Protein AF-0000000087237703 (afdb_homodimer)

Radius of gyration: 22.71 Å; Cα contacts (8 Å, |Δi|>4): 720; chains: 2; bounding box: 44×68×56 Å

Sequence (472 aa):
MSGAVLVAIAASIGNLLQGWDNATIAGAVLYIKKEFSLETQPLIEGLIVAMSLIGATVITTFSGAVADAVGRRPLLIASSVLYFVSGLVMLWAPNVYVLLLARLVDGFGIGLAVTLVPLYISETAPTDIRGLLNTLPQFSGSGGMFLSYCMVFTMSLMPQPDWRIMLGVLSIPSLMYFALTVFYLPESPRWLVSKGRMAEAKRVLQGLRGREDVSEKWPFLLKDWVLGKTHILRNTMSGAVLVAIAASIGNLLQGWDNATIAGAVLYIKKEFSLETQPLIEGLIVAMSLIGATVITTFSGAVADAVGRRPLLIASSVLYFVSGLVMLWAPNVYVLLLARLVDGFGIGLAVTLVPLYISETAPTDIRGLLNTLPQFSGSGGMFLSYCMVFTMSLMPQPDWRIMLGVLSIPSLMYFALTVFYLPESPRWLVSKGRMAEAKRVLQGLRGREDVSEKWPFLLKDWVLGKTHILRNT

pLDDT: mean 87.69, std 16.39, range [32.03, 98.94]

Structure (mmCIF, N/CA/C/O backbone):
data_AF-0000000087237703-model_v1
#
loop_
_entity.id
_entity.type
_entity.pdbx_description
1 polymer 'Major facilitator superfamily (MFS) profile domain-containing protein'
#
loop_
_atom_site.group_PDB
_atom_site.id
_atom_site.type_symbol
_atom_site.label_atom_id
_atom_site.label_alt_id
_atom_site.label_comp_id
_atom_site.label_asym_id
_atom_site.label_entity_id
_atom_site.label_seq_id
_atom_site.pdbx_PDB_ins_code
_atom_site.Cartn_x
_atom_site.Cartn_y
_atom_site.Cartn_z
_atom_site.occupancy
_atom_site.B_iso_or_equiv
_atom_site.auth_seq_id
_atom_site.auth_comp_id
_atom_site.auth_asym_id
_atom_site.auth_atom_id
_atom_site.pdbx_PDB_model_num
ATOM 1 N N . MET A 1 1 ? -5.133 0.361 26.859 1 57.75 1 MET A N 1
ATOM 2 C CA . MET A 1 1 ? -4.879 0.867 25.516 1 57.75 1 MET A CA 1
ATOM 3 C C . MET A 1 1 ? -5.789 2.051 25.203 1 57.75 1 MET A C 1
ATOM 5 O O . MET A 1 1 ? -6.984 2.02 25.5 1 57.75 1 MET A O 1
ATOM 9 N N . SER A 1 2 ? -5.207 3.172 24.781 1 79.31 2 SER A N 1
ATOM 10 C CA . SER A 1 2 ? -6.035 4.352 24.562 1 79.31 2 SER A CA 1
ATOM 11 C C . SER A 1 2 ? -7.062 4.109 23.453 1 79.31 2 SER A C 1
ATOM 13 O O . SER A 1 2 ? -6.879 3.23 22.609 1 79.31 2 SER A O 1
ATOM 15 N N . GLY A 1 3 ? -8.266 4.371 23.688 1 90.12 3 GLY A N 1
ATOM 16 C CA . GLY A 1 3 ? -9.344 4.316 22.719 1 90.12 3 GLY A CA 1
ATOM 17 C C . GLY A 1 3 ? -8.891 4.582 21.297 1 90.12 3 GLY A C 1
ATOM 18 O O . GLY A 1 3 ? -9.336 3.916 20.359 1 90.12 3 GLY A O 1
ATOM 19 N N . ALA A 1 4 ? -7.914 5.34 21.203 1 92.12 4 ALA A N 1
ATOM 20 C CA . ALA A 1 4 ? -7.395 5.711 19.875 1 92.12 4 ALA A CA 1
ATOM 21 C C . ALA A 1 4 ? -6.66 4.543 19.234 1 92.12 4 ALA A C 1
ATOM 23 O O . ALA A 1 4 ? -6.746 4.34 18.016 1 92.12 4 ALA A O 1
ATOM 24 N N . VAL A 1 5 ? -5.957 3.793 20.031 1 94.12 5 VAL A N 1
ATOM 25 C CA . VAL A 1 5 ? -5.191 2.662 19.516 1 94.12 5 VAL A CA 1
ATOM 26 C C . VAL A 1 5 ? -6.145 1.585 19 1 94.12 5 VAL A C 1
ATOM 28 O O . VAL A 1 5 ? -5.957 1.054 17.906 1 94.12 5 VAL A O 1
ATOM 31 N N . LEU A 1 6 ? -7.141 1.308 19.719 1 95.38 6 LEU A N 1
ATOM 32 C CA . LEU A 1 6 ? -8.109 0.282 19.344 1 95.38 6 LEU A CA 1
ATOM 33 C C . LEU A 1 6 ? -8.867 0.692 18.078 1 95.38 6 LEU A C 1
ATOM 35 O O . LEU A 1 6 ? -9.141 -0.144 17.219 1 95.38 6 LEU A O 1
ATOM 39 N N . VAL A 1 7 ? -9.148 1.932 17.969 1 96.56 7 VAL A N 1
ATOM 40 C CA . VAL A 1 7 ? -9.844 2.457 16.797 1 96.56 7 VAL A CA 1
ATOM 41 C C . VAL A 1 7 ? -8.938 2.352 15.57 1 96.56 7 VAL A C 1
ATOM 43 O O . VAL A 1 7 ? -9.398 1.982 14.492 1 96.56 7 VAL A O 1
ATOM 46 N N . ALA A 1 8 ? -7.719 2.643 15.781 1 97.19 8 ALA A N 1
ATOM 47 C CA . ALA A 1 8 ? -6.762 2.553 14.688 1 97.19 8 ALA A CA 1
ATOM 48 C C . ALA A 1 8 ? -6.59 1.107 14.227 1 97.19 8 ALA A C 1
ATOM 50 O O . ALA A 1 8 ? -6.523 0.835 13.023 1 97.19 8 ALA A O 1
ATOM 51 N N . ILE A 1 9 ? -6.527 0.205 15.125 1 97.44 9 ILE A N 1
ATOM 52 C CA . ILE A 1 9 ? -6.398 -1.215 14.812 1 97.44 9 ILE A CA 1
ATOM 53 C C . ILE A 1 9 ? -7.625 -1.688 14.031 1 97.44 9 ILE A C 1
ATOM 55 O O . ILE A 1 9 ? -7.496 -2.363 13.008 1 97.44 9 ILE A O 1
ATOM 59 N N . ALA A 1 10 ? -8.734 -1.305 14.484 1 98 10 ALA A N 1
ATOM 60 C CA . ALA A 1 10 ? -9.984 -1.681 13.82 1 98 10 ALA A CA 1
ATOM 61 C C . ALA A 1 10 ? -10.039 -1.109 12.406 1 98 10 ALA A C 1
ATOM 63 O O . ALA A 1 10 ? -10.414 -1.809 11.461 1 98 10 ALA A O 1
ATOM 64 N N . ALA A 1 11 ? -9.656 0.121 12.273 1 98.38 11 ALA A N 1
ATOM 65 C CA . ALA A 1 11 ? -9.68 0.765 10.961 1 98.38 11 ALA A CA 1
ATOM 66 C C . ALA A 1 11 ? -8.688 0.105 10.008 1 98.38 11 ALA A C 1
ATOM 68 O O . ALA A 1 11 ? -8.969 -0.048 8.82 1 98.38 11 ALA A O 1
ATOM 69 N N . SER A 1 12 ? -7.574 -0.345 10.516 1 98.19 12 SER A N 1
ATOM 70 C CA . SER A 1 12 ? -6.492 -0.854 9.68 1 98.19 12 SER A CA 1
ATOM 71 C C . SER A 1 12 ? -6.828 -2.229 9.117 1 98.19 12 SER A C 1
ATOM 73 O O . SER A 1 12 ? -6.09 -2.76 8.281 1 98.19 12 SER A O 1
ATOM 75 N N . ILE A 1 13 ? -7.898 -2.832 9.5 1 98.62 13 ILE A N 1
ATOM 76 C CA . ILE A 1 13 ? -8.352 -4.098 8.938 1 98.62 13 ILE A CA 1
ATOM 77 C C . ILE A 1 13 ? -8.625 -3.922 7.441 1 98.62 13 ILE A C 1
ATOM 79 O O . ILE A 1 13 ? -8.438 -4.855 6.656 1 98.62 13 ILE A O 1
ATOM 83 N N . GLY A 1 14 ? -9.047 -2.709 7.066 1 98.56 14 GLY A N 1
ATOM 84 C CA . GLY A 1 14 ? -9.18 -2.434 5.645 1 98.56 14 GLY A CA 1
ATOM 85 C C . GLY A 1 14 ? -7.902 -2.695 4.867 1 98.56 14 GLY A C 1
ATOM 86 O O . GLY A 1 14 ? -7.945 -3.234 3.758 1 98.56 14 GLY A O 1
ATOM 87 N N . ASN A 1 15 ? -6.801 -2.336 5.457 1 97.81 15 ASN A N 1
ATOM 88 C CA . ASN A 1 15 ? -5.508 -2.594 4.836 1 97.81 15 ASN A CA 1
ATOM 89 C C . ASN A 1 15 ? -5.145 -4.074 4.883 1 97.81 15 ASN A C 1
ATOM 91 O O . ASN A 1 15 ? -4.492 -4.59 3.975 1 97.81 15 ASN A O 1
ATOM 95 N N . LEU A 1 16 ? -5.527 -4.711 5.926 1 98.44 16 LEU A N 1
ATOM 96 C CA . LEU A 1 16 ? -5.324 -6.152 5.996 1 98.44 16 LEU A CA 1
ATOM 97 C C . LEU A 1 16 ? -6.012 -6.855 4.828 1 98.44 16 LEU A C 1
ATOM 99 O O . LEU A 1 16 ? -5.426 -7.742 4.199 1 98.44 16 LEU A O 1
ATOM 103 N N . LEU A 1 17 ? -7.215 -6.426 4.555 1 98.69 17 LEU A N 1
ATOM 104 C CA . LEU A 1 17 ? -7.98 -7.004 3.457 1 98.69 17 LEU A CA 1
ATOM 105 C C . LEU A 1 17 ? -7.297 -6.738 2.119 1 98.69 17 LEU A C 1
ATOM 107 O O . LEU A 1 17 ? -7.312 -7.594 1.229 1 98.69 17 LEU A O 1
ATOM 111 N N . GLN A 1 18 ? -6.758 -5.559 1.99 1 97.5 18 GLN A N 1
ATOM 112 C CA . GLN A 1 18 ? -6.016 -5.227 0.778 1 97.5 18 GLN A CA 1
ATOM 113 C C . GLN A 1 18 ? -4.812 -6.145 0.597 1 97.5 18 GLN A C 1
ATOM 115 O O . GLN A 1 18 ? -4.586 -6.672 -0.494 1 97.5 18 GLN A O 1
ATOM 120 N N . GLY A 1 19 ? -4.016 -6.297 1.642 1 95.5 19 GLY A N 1
ATOM 121 C CA . GLY A 1 19 ? -2.891 -7.215 1.573 1 95.5 19 GLY A CA 1
ATOM 122 C C . GLY A 1 19 ? -3.303 -8.641 1.272 1 95.5 19 GLY A C 1
ATOM 123 O O . GLY A 1 19 ? -2.664 -9.32 0.466 1 95.5 19 GLY A O 1
ATOM 124 N N . TRP A 1 20 ? -4.355 -9.039 1.91 1 97 20 TRP A N 1
ATOM 125 C CA . TRP A 1 20 ? -4.902 -10.375 1.693 1 97 20 TRP A CA 1
ATOM 126 C C . TRP A 1 20 ? -5.266 -10.586 0.226 1 97 20 TRP A C 1
ATOM 128 O O . TRP A 1 20 ? -4.887 -11.594 -0.375 1 97 20 TRP A O 1
ATOM 138 N N . ASP A 1 21 ? -5.934 -9.68 -0.282 1 96.75 21 ASP A N 1
ATOM 139 C CA . ASP A 1 21 ? -6.375 -9.781 -1.669 1 96.75 21 ASP A CA 1
ATOM 140 C C . ASP A 1 21 ? -5.188 -9.812 -2.625 1 96.75 21 ASP A C 1
ATOM 142 O O . ASP A 1 21 ? -5.164 -10.594 -3.574 1 96.75 21 ASP A O 1
ATOM 146 N N . ASN A 1 22 ? -4.223 -8.945 -2.414 1 91.69 22 ASN A N 1
ATOM 147 C CA . ASN A 1 22 ? -3.051 -8.852 -3.275 1 91.69 22 ASN A CA 1
ATOM 148 C C . ASN A 1 22 ? -2.295 -10.172 -3.342 1 91.69 22 ASN A C 1
ATOM 150 O O . ASN A 1 22 ? -1.88 -10.602 -4.422 1 91.69 22 ASN A O 1
ATOM 154 N N . ALA A 1 23 ? -2.17 -10.734 -2.238 1 90.75 23 ALA A N 1
ATOM 155 C CA . ALA A 1 23 ? -1.435 -11.992 -2.182 1 90.75 23 ALA A CA 1
ATOM 156 C C . ALA A 1 23 ? -2.264 -13.141 -2.758 1 90.75 23 ALA A C 1
ATOM 158 O O . ALA A 1 23 ? -1.733 -14.008 -3.455 1 90.75 23 ALA A O 1
ATOM 159 N N . THR A 1 24 ? -3.537 -13.148 -2.514 1 94.69 24 THR A N 1
ATOM 160 C CA . THR A 1 24 ? -4.395 -14.266 -2.912 1 94.69 24 THR A CA 1
ATOM 161 C C . THR A 1 24 ? -4.5 -14.344 -4.43 1 94.69 24 THR A C 1
ATOM 163 O O . THR A 1 24 ? -4.445 -15.43 -5.008 1 94.69 24 THR A O 1
ATOM 166 N N . ILE A 1 25 ? -4.703 -13.203 -5.012 1 92.88 25 ILE A N 1
ATOM 167 C CA . ILE A 1 25 ? -4.938 -13.195 -6.449 1 92.88 25 ILE A CA 1
ATOM 168 C C . ILE A 1 25 ? -3.693 -13.711 -7.176 1 92.88 25 ILE A C 1
ATOM 170 O O . ILE A 1 25 ? -3.801 -14.375 -8.211 1 92.88 25 ILE A O 1
ATOM 174 N N . ALA A 1 26 ? -2.564 -13.43 -6.691 1 84.62 26 ALA A N 1
ATOM 175 C CA . ALA A 1 26 ? -1.315 -13.875 -7.309 1 84.62 26 ALA A CA 1
ATOM 176 C C . ALA A 1 26 ? -1.244 -15.398 -7.367 1 84.62 26 ALA A C 1
ATOM 178 O O . ALA A 1 26 ? -0.752 -15.961 -8.352 1 84.62 26 ALA A O 1
ATOM 179 N N . GLY A 1 27 ? -1.684 -16.047 -6.367 1 83.88 27 GLY A N 1
ATOM 180 C CA . GLY A 1 27 ? -1.736 -17.5 -6.352 1 83.88 27 GLY A CA 1
ATOM 181 C C . GLY A 1 27 ? -2.914 -18.062 -7.121 1 83.88 27 GLY A C 1
ATOM 182 O O . GLY A 1 27 ? -2.775 -19.047 -7.848 1 83.88 27 GLY A O 1
ATOM 183 N N . ALA A 1 28 ? -3.996 -17.453 -6.984 1 91.25 28 ALA A N 1
ATOM 184 C CA . ALA A 1 28 ? -5.25 -17.953 -7.539 1 91.25 28 ALA A CA 1
ATOM 185 C C . ALA A 1 28 ? -5.238 -17.891 -9.062 1 91.25 28 ALA A C 1
ATOM 187 O O . ALA A 1 28 ? -5.863 -18.734 -9.727 1 91.25 28 ALA A O 1
ATOM 188 N N . VAL A 1 29 ? -4.59 -16.969 -9.594 1 88.44 29 VAL A N 1
ATOM 189 C CA . VAL A 1 29 ? -4.625 -16.734 -11.031 1 88.44 29 VAL A CA 1
ATOM 190 C C . VAL A 1 29 ? -4.113 -17.953 -11.781 1 88.44 29 VAL A C 1
ATOM 192 O O . VAL A 1 29 ? -4.57 -18.25 -12.883 1 88.44 29 VAL A O 1
ATOM 195 N N . LEU A 1 30 ? -3.25 -18.719 -11.227 1 81.62 30 LEU A N 1
ATOM 196 C CA . LEU A 1 30 ? -2.707 -19.922 -11.844 1 81.62 30 LEU A CA 1
ATOM 197 C C . LEU A 1 30 ? -3.799 -20.969 -12.039 1 81.62 30 LEU A C 1
ATOM 199 O O . LEU A 1 30 ? -3.812 -21.672 -13.055 1 81.62 30 LEU A O 1
ATOM 203 N N . TYR A 1 31 ? -4.668 -21 -11.164 1 88.31 31 TYR A N 1
ATOM 204 C CA . TYR A 1 31 ? -5.758 -21.969 -11.242 1 88.31 31 TYR A CA 1
ATOM 205 C C . TYR A 1 31 ? -6.898 -21.438 -12.102 1 88.31 31 TYR A C 1
ATOM 207 O O . TYR A 1 31 ? -7.598 -22.219 -12.758 1 88.31 31 TYR A O 1
ATOM 215 N N . ILE A 1 32 ? -7.07 -20.188 -12.047 1 92 32 ILE A N 1
ATOM 216 C CA . ILE A 1 32 ? -8.102 -19.547 -12.859 1 92 32 ILE A CA 1
ATOM 217 C C . ILE A 1 32 ? -7.789 -19.75 -14.344 1 92 32 ILE A C 1
ATOM 219 O O . ILE A 1 32 ? -8.68 -20.094 -15.125 1 92 32 ILE A O 1
ATOM 223 N N . LYS A 1 33 ? -6.594 -19.594 -14.656 1 86.44 33 LYS A N 1
ATOM 224 C CA . LYS A 1 33 ? -6.168 -19.719 -16.047 1 86.44 33 LYS A CA 1
ATOM 225 C C . LYS A 1 33 ? -6.438 -21.141 -16.562 1 86.44 33 LYS A C 1
ATOM 227 O O . LYS A 1 33 ? -6.828 -21.312 -17.719 1 86.44 33 LYS A O 1
ATOM 232 N N . LYS A 1 34 ? -6.18 -22.078 -15.805 1 85.69 34 LYS A N 1
ATOM 233 C CA . LYS A 1 34 ? -6.391 -23.469 -16.188 1 85.69 34 LYS A CA 1
ATOM 234 C C . LYS A 1 34 ? -7.875 -23.766 -16.375 1 85.69 34 LYS A C 1
ATOM 236 O O . LYS A 1 34 ? -8.266 -24.391 -17.359 1 85.69 34 LYS A O 1
ATOM 241 N N . GLU A 1 35 ? -8.633 -23.297 -15.484 1 90.06 35 GLU A N 1
ATOM 242 C CA . GLU A 1 35 ? -10.062 -23.594 -15.547 1 90.06 35 GLU A CA 1
ATOM 243 C C . GLU A 1 35 ? -10.719 -22.906 -16.75 1 90.06 35 GLU A C 1
ATOM 245 O O . GLU A 1 35 ? -11.562 -23.5 -17.422 1 90.06 35 GLU A O 1
ATOM 250 N N . PHE A 1 36 ? -10.344 -21.734 -16.984 1 91.44 36 PHE A N 1
ATOM 251 C CA . PHE A 1 36 ? -11.016 -20.969 -18.031 1 91.44 36 PHE A CA 1
ATOM 252 C C . PHE A 1 36 ? -10.219 -21.016 -19.328 1 91.44 36 PHE A C 1
ATOM 254 O O . PHE A 1 36 ? -10.531 -20.312 -20.297 1 91.44 36 PHE A O 1
ATOM 261 N N . SER A 1 37 ? -9.18 -21.828 -19.453 1 86.19 37 SER A N 1
ATOM 262 C CA . SER A 1 37 ? -8.344 -22.031 -20.641 1 86.19 37 SER A CA 1
ATOM 263 C C . SER A 1 37 ? -7.855 -20.703 -21.203 1 86.19 37 SER A C 1
ATOM 265 O O . SER A 1 37 ? -8.031 -20.438 -22.391 1 86.19 37 SER A O 1
ATOM 267 N N . LEU A 1 38 ? -7.266 -20 -20.281 1 83.75 38 LEU A N 1
ATOM 268 C CA . LEU A 1 38 ? -6.887 -18.641 -20.672 1 83.75 38 LEU A CA 1
ATOM 269 C C . LEU A 1 38 ? -5.465 -18.609 -21.219 1 83.75 38 LEU A C 1
ATOM 271 O O . LEU A 1 38 ? -4.906 -17.547 -21.453 1 83.75 38 LEU A O 1
ATOM 275 N N . GLU A 1 39 ? -4.902 -19.625 -21.516 1 76.75 39 GLU A N 1
ATOM 276 C CA . GLU A 1 39 ? -3.545 -19.719 -22.047 1 76.75 39 GLU A CA 1
ATOM 277 C C . GLU A 1 39 ? -3.432 -19 -23.391 1 76.75 39 GLU A C 1
ATOM 279 O O . GLU A 1 39 ? -2.387 -18.438 -23.719 1 76.75 39 GLU A O 1
ATOM 284 N N . THR A 1 40 ? -4.535 -18.953 -24.078 1 76.12 40 THR A N 1
ATOM 285 C CA . THR A 1 40 ? -4.523 -18.344 -25.406 1 76.12 40 THR A CA 1
ATOM 286 C C . THR A 1 40 ? -5.078 -16.922 -25.344 1 76.12 40 THR A C 1
ATOM 288 O O . THR A 1 40 ? -5.219 -16.266 -26.375 1 76.12 40 THR A O 1
ATOM 291 N N . GLN A 1 41 ? -5.465 -16.5 -24.172 1 81.94 41 GLN A N 1
ATOM 292 C CA . GLN A 1 41 ? -6.023 -15.164 -24 1 81.94 41 GLN A CA 1
ATOM 293 C C . GLN A 1 41 ? -5.254 -14.375 -22.953 1 81.94 41 GLN A C 1
ATOM 295 O O . GLN A 1 41 ? -5.797 -14.039 -21.891 1 81.94 41 GLN A O 1
ATOM 300 N N . PRO A 1 42 ? -4.066 -13.969 -23.281 1 77 42 PRO A N 1
ATOM 301 C CA . PRO A 1 42 ? -3.205 -13.312 -22.297 1 77 42 PRO A CA 1
ATOM 302 C C . PRO A 1 42 ? -3.789 -12 -21.797 1 77 42 PRO A C 1
ATOM 304 O O . PRO A 1 42 ? -3.576 -11.625 -20.641 1 77 42 PRO A O 1
ATOM 307 N N . LEU A 1 43 ? -4.516 -11.375 -22.594 1 80.31 43 LEU A N 1
ATOM 308 C CA . LEU A 1 43 ? -5.121 -10.109 -22.188 1 80.31 43 LEU A CA 1
ATOM 309 C C . LEU A 1 43 ? -6.121 -10.32 -21.062 1 80.31 43 LEU A C 1
ATOM 311 O O . LEU A 1 43 ? -6.145 -9.555 -20.094 1 80.31 43 LEU A O 1
ATOM 315 N N . ILE A 1 44 ? -6.934 -11.328 -21.203 1 84.56 44 ILE A N 1
ATOM 316 C CA . ILE A 1 44 ? -7.938 -11.609 -20.172 1 84.56 44 ILE A CA 1
ATOM 317 C C . ILE A 1 44 ? -7.25 -12.031 -18.875 1 84.56 44 ILE A C 1
ATOM 319 O O . ILE A 1 44 ? -7.695 -11.68 -17.781 1 84.56 44 ILE A O 1
ATOM 323 N N . GLU A 1 45 ? -6.258 -12.766 -19 1 82.69 45 GLU A N 1
ATOM 324 C CA . GLU A 1 45 ? -5.473 -13.172 -17.828 1 82.69 45 GLU A CA 1
ATOM 325 C C . GLU A 1 45 ? -4.922 -11.953 -17.094 1 82.69 45 GLU A C 1
ATOM 327 O O . GLU A 1 45 ? -4.996 -11.875 -15.867 1 82.69 45 GLU A O 1
ATOM 332 N N . GLY A 1 46 ? -4.363 -11.039 -17.828 1 83.31 46 GLY A N 1
ATOM 333 C CA . GLY A 1 46 ? -3.857 -9.812 -17.234 1 83.31 46 GLY A CA 1
ATOM 334 C C . GLY A 1 46 ? -4.945 -8.961 -16.609 1 83.31 46 GLY A C 1
ATOM 335 O O . GLY A 1 46 ? -4.723 -8.312 -15.586 1 83.31 46 GLY A O 1
ATOM 336 N N . LEU A 1 47 ? -6.051 -9.031 -17.141 1 89.44 47 LEU A N 1
ATOM 337 C CA . LEU A 1 47 ? -7.168 -8.219 -16.672 1 89.44 47 LEU A CA 1
ATOM 338 C C . LEU A 1 47 ? -7.668 -8.734 -15.32 1 89.44 47 LEU A C 1
ATOM 340 O O . LEU A 1 47 ? -8.203 -7.965 -14.516 1 89.44 47 LEU A O 1
ATOM 344 N N . ILE A 1 48 ? -7.504 -9.992 -15.086 1 91.25 48 ILE A N 1
ATOM 345 C CA . ILE A 1 48 ? -7.957 -10.562 -13.82 1 91.25 48 ILE A CA 1
ATOM 346 C C . ILE A 1 48 ? -7.242 -9.875 -12.664 1 91.25 48 ILE A C 1
ATOM 348 O O . ILE A 1 48 ? -7.871 -9.516 -11.664 1 91.25 48 ILE A O 1
ATOM 352 N N . VAL A 1 49 ? -6.059 -9.633 -12.836 1 88.81 49 VAL A N 1
ATOM 353 C CA . VAL A 1 49 ? -5.27 -8.977 -11.805 1 88.81 49 VAL A CA 1
ATOM 354 C C . VAL A 1 49 ? -5.469 -7.465 -11.883 1 88.81 49 VAL A C 1
ATOM 356 O O . VAL A 1 49 ? -5.641 -6.797 -10.859 1 88.81 49 VAL A O 1
ATOM 359 N N . ALA A 1 50 ? -5.562 -6.938 -13.062 1 92.56 50 ALA A N 1
ATOM 360 C CA . ALA A 1 50 ? -5.555 -5.5 -13.328 1 92.56 50 ALA A CA 1
ATOM 361 C C . ALA A 1 50 ? -6.848 -4.848 -12.852 1 92.56 50 ALA A C 1
ATOM 363 O O . ALA A 1 50 ? -6.852 -3.684 -12.438 1 92.56 50 ALA A O 1
ATOM 364 N N . MET A 1 51 ? -7.867 -5.535 -12.852 1 96.44 51 MET A N 1
ATOM 365 C CA . MET A 1 51 ? -9.172 -4.922 -12.617 1 96.44 51 MET A CA 1
ATOM 366 C C . MET A 1 51 ? -9.266 -4.363 -11.203 1 96.44 51 MET A C 1
ATOM 368 O O . MET A 1 51 ? -9.805 -3.275 -10.992 1 96.44 51 MET A O 1
ATOM 372 N N . SER A 1 52 ? -8.82 -5.129 -10.266 1 96.81 52 SER A N 1
ATOM 373 C CA . SER A 1 52 ? -8.852 -4.59 -8.906 1 96.81 52 SER A CA 1
ATOM 374 C C . SER A 1 52 ? -7.918 -3.391 -8.766 1 96.81 52 SER A C 1
ATOM 376 O O . SER A 1 52 ? -8.219 -2.443 -8.039 1 96.81 52 SER A O 1
ATOM 378 N N . LEU A 1 53 ? -6.801 -3.424 -9.469 1 94.19 53 LEU A N 1
ATOM 379 C CA . LEU A 1 53 ? -5.844 -2.322 -9.438 1 94.19 53 LEU A CA 1
ATOM 380 C C . LEU A 1 53 ? -6.438 -1.064 -10.055 1 94.19 53 LEU A C 1
ATOM 382 O O . LEU A 1 53 ? -6.297 0.031 -9.508 1 94.19 53 LEU A O 1
ATOM 386 N N . ILE A 1 54 ? -7.078 -1.253 -11.109 1 94.62 54 ILE A N 1
ATOM 387 C CA . ILE A 1 54 ? -7.762 -0.157 -11.789 1 94.62 54 ILE A CA 1
ATOM 388 C C . ILE A 1 54 ? -8.844 0.419 -10.875 1 94.62 54 ILE A C 1
ATOM 390 O O . ILE A 1 54 ? -8.93 1.636 -10.688 1 94.62 54 ILE A O 1
ATOM 394 N N . GLY A 1 55 ? -9.688 -0.403 -10.367 1 97 55 GLY A N 1
ATOM 395 C CA . GLY A 1 55 ? -10.727 0.051 -9.453 1 97 55 GLY A CA 1
ATOM 396 C C . GLY A 1 55 ? -10.18 0.822 -8.266 1 97 55 GLY A C 1
ATOM 397 O O . GLY A 1 55 ? -10.703 1.877 -7.91 1 97 55 GLY A O 1
ATOM 398 N N . ALA A 1 56 ? -9.141 0.293 -7.676 1 96.75 56 ALA A N 1
ATOM 399 C CA . ALA A 1 56 ? -8.523 0.942 -6.52 1 96.75 56 ALA A CA 1
ATOM 400 C C . ALA A 1 56 ? -7.977 2.316 -6.891 1 96.75 56 ALA A C 1
ATOM 402 O O . ALA A 1 56 ? -8.164 3.287 -6.156 1 96.75 56 ALA A O 1
ATOM 403 N N . THR A 1 57 ? -7.316 2.379 -8.008 1 93.31 57 THR A N 1
ATOM 404 C CA . THR A 1 57 ? -6.707 3.627 -8.453 1 93.31 57 THR A CA 1
ATOM 405 C C . THR A 1 57 ? -7.773 4.684 -8.734 1 93.31 57 THR A C 1
ATOM 407 O O . THR A 1 57 ? -7.633 5.836 -8.32 1 93.31 57 THR A O 1
ATOM 410 N N . VAL A 1 58 ? -8.797 4.309 -9.344 1 94.62 58 VAL A N 1
ATOM 411 C CA . VAL A 1 58 ? -9.883 5.23 -9.672 1 94.62 58 VAL A CA 1
ATOM 412 C C . VAL A 1 58 ? -10.508 5.762 -8.383 1 94.62 58 VAL A C 1
ATOM 414 O O . VAL A 1 58 ? -10.68 6.973 -8.219 1 94.62 58 VAL A O 1
ATOM 417 N N . ILE A 1 59 ? -10.781 4.91 -7.488 1 96.5 59 ILE A N 1
ATOM 418 C CA . ILE A 1 59 ? -11.461 5.285 -6.258 1 96.5 59 ILE A CA 1
ATOM 419 C C . ILE A 1 59 ? -10.539 6.145 -5.395 1 96.5 59 ILE A C 1
ATOM 421 O O . ILE A 1 59 ? -10.992 7.09 -4.742 1 96.5 59 ILE A O 1
ATOM 425 N N . THR A 1 60 ? -9.305 5.82 -5.371 1 94.25 60 THR A N 1
ATOM 426 C CA . THR A 1 60 ? -8.352 6.574 -4.559 1 94.25 60 THR A CA 1
ATOM 427 C C . THR A 1 60 ? -8.305 8.039 -4.992 1 94.25 60 THR A C 1
ATOM 429 O O . THR A 1 60 ? -8.133 8.93 -4.16 1 94.25 60 THR A O 1
ATOM 432 N N . THR A 1 61 ? -8.531 8.297 -6.227 1 90.62 61 THR A N 1
ATOM 433 C CA . THR A 1 61 ? -8.461 9.641 -6.781 1 90.62 61 THR A CA 1
ATOM 434 C C . THR A 1 61 ? -9.586 10.508 -6.238 1 90.62 61 THR A C 1
ATOM 436 O O . THR A 1 61 ? -9.398 11.703 -5.992 1 90.62 61 THR A O 1
ATOM 439 N N . PHE A 1 62 ? -10.648 9.891 -5.844 1 92.31 62 PHE A N 1
ATOM 440 C CA . PHE A 1 62 ? -11.812 10.688 -5.48 1 92.31 62 PHE A CA 1
ATOM 441 C C . PHE A 1 62 ? -12.148 10.508 -4.004 1 92.31 62 PHE A C 1
ATOM 443 O O . PHE A 1 62 ? -12.961 11.258 -3.455 1 92.31 62 PHE A O 1
ATOM 450 N N . SER A 1 63 ? -11.594 9.625 -3.393 1 93.19 63 SER A N 1
ATOM 451 C CA . SER A 1 63 ? -12.016 9.227 -2.055 1 93.19 63 SER A CA 1
ATOM 452 C C . SER A 1 63 ? -11.789 10.344 -1.043 1 93.19 63 SER A C 1
ATOM 454 O O . SER A 1 63 ? -12.602 10.539 -0.139 1 93.19 63 SER A O 1
ATOM 456 N N . GLY A 1 64 ? -10.727 11.078 -1.233 1 88.25 64 GLY A N 1
ATOM 457 C CA . GLY A 1 64 ? -10.453 12.172 -0.315 1 88.25 64 GLY A CA 1
ATOM 458 C C . GLY A 1 64 ? -11.523 13.25 -0.332 1 88.25 64 GLY A C 1
ATOM 459 O O . GLY A 1 64 ? -12.062 13.609 0.716 1 88.25 64 GLY A O 1
ATOM 460 N N . ALA A 1 65 ? -11.828 13.672 -1.46 1 90.25 65 ALA A N 1
ATOM 461 C CA . ALA A 1 65 ? -12.82 14.727 -1.625 1 90.25 65 ALA A CA 1
ATOM 462 C C . ALA A 1 65 ? -14.203 14.266 -1.159 1 90.25 65 ALA A C 1
ATOM 464 O O . ALA A 1 65 ? -14.93 15.023 -0.515 1 90.25 65 ALA A O 1
ATOM 465 N N . VAL A 1 66 ? -14.492 13.086 -1.452 1 94.94 66 VAL A N 1
ATOM 466 C CA . VAL A 1 66 ? -15.789 12.547 -1.068 1 94.94 66 VAL A CA 1
ATOM 467 C C . VAL A 1 66 ? -15.852 12.383 0.449 1 94.94 66 VAL A C 1
ATOM 469 O O . VAL A 1 66 ? -16.891 12.625 1.061 1 94.94 66 VAL A O 1
ATOM 472 N N . ALA A 1 67 ? -14.781 12.023 0.986 1 94.94 67 ALA A N 1
ATOM 473 C CA . ALA A 1 67 ? -14.711 11.836 2.434 1 94.94 67 ALA A CA 1
ATOM 474 C C . ALA A 1 67 ? -14.898 13.164 3.162 1 94.94 67 ALA A C 1
ATOM 476 O O . ALA A 1 67 ? -15.461 13.211 4.262 1 94.94 67 ALA A O 1
ATOM 477 N N . ASP A 1 68 ? -14.438 14.211 2.535 1 92.81 68 ASP A N 1
ATOM 478 C CA . ASP A 1 68 ? -14.617 15.531 3.129 1 92.81 68 ASP A CA 1
ATOM 479 C C . ASP A 1 68 ? -16.094 15.938 3.148 1 92.81 68 ASP A C 1
ATOM 481 O O . ASP A 1 68 ? -16.531 16.641 4.055 1 92.81 68 ASP A O 1
ATOM 485 N N . ALA A 1 69 ? -16.766 15.422 2.209 1 95.94 69 ALA A N 1
ATOM 486 C CA . ALA A 1 69 ? -18.172 15.789 2.092 1 95.94 69 ALA A CA 1
ATOM 487 C C . ALA A 1 69 ? -19.047 14.891 2.961 1 95.94 69 ALA A C 1
ATOM 489 O O . ALA A 1 69 ? -19.922 15.383 3.668 1 95.94 69 ALA A O 1
ATOM 490 N N . VAL A 1 70 ? -18.766 13.617 2.98 1 97.19 70 VAL A N 1
ATOM 491 C CA . VAL A 1 70 ? -19.75 12.703 3.557 1 97.19 70 VAL A CA 1
ATOM 492 C C . VAL A 1 70 ? -19.234 12.164 4.891 1 97.19 70 VAL A C 1
ATOM 494 O O . VAL A 1 70 ? -20 11.656 5.707 1 97.19 70 VAL A O 1
ATOM 497 N N . GLY A 1 71 ? -17.953 12.281 5.105 1 97.25 71 GLY A N 1
ATOM 498 C CA . GLY A 1 71 ? -17.344 11.758 6.316 1 97.25 71 GLY A CA 1
ATOM 499 C C . GLY A 1 71 ? -16.422 10.578 6.059 1 97.25 71 GLY A C 1
ATOM 500 O O . GLY A 1 71 ? -16.375 10.047 4.945 1 97.25 71 GLY A O 1
ATOM 501 N N . ARG A 1 72 ? -15.68 10.195 7.062 1 98 72 ARG A N 1
ATOM 502 C CA . ARG A 1 72 ? -14.75 9.078 6.953 1 98 72 ARG A CA 1
ATOM 503 C C . ARG A 1 72 ? -15.461 7.75 7.207 1 98 72 ARG A C 1
ATOM 505 O O . ARG A 1 72 ? -15.297 6.797 6.445 1 98 72 ARG A O 1
ATOM 512 N N . ARG A 1 73 ? -16.281 7.742 8.25 1 98.38 73 ARG A N 1
ATOM 513 C CA . ARG A 1 73 ? -16.891 6.5 8.711 1 98.38 73 ARG A CA 1
ATOM 514 C C . ARG A 1 73 ? -17.797 5.906 7.648 1 98.38 73 ARG A C 1
ATOM 516 O O . ARG A 1 73 ? -17.719 4.715 7.348 1 98.38 73 ARG A O 1
ATOM 523 N N . PRO A 1 74 ? -18.656 6.633 7.004 1 98.56 74 PRO A N 1
ATOM 524 C CA . PRO A 1 74 ? -19.531 6.047 5.977 1 98.56 74 PRO A CA 1
ATOM 525 C C . PRO A 1 74 ? -18.734 5.434 4.824 1 98.56 74 PRO A C 1
ATOM 527 O O . PRO A 1 74 ? -19.156 4.418 4.258 1 98.56 74 PRO A O 1
ATOM 530 N N . LEU A 1 75 ? -17.688 6.012 4.504 1 98.5 75 LEU A N 1
ATOM 531 C CA . LEU A 1 75 ? -16.906 5.484 3.391 1 98.5 75 LEU A CA 1
ATOM 532 C C . LEU A 1 75 ? -16.141 4.234 3.811 1 98.5 75 LEU A C 1
ATOM 534 O O . LEU A 1 75 ? -15.906 3.34 2.996 1 98.5 75 LEU A O 1
ATOM 538 N N . LEU A 1 76 ? -15.727 4.211 5.078 1 98.75 76 LEU A N 1
ATOM 539 C CA . LEU A 1 76 ? -15.117 2.98 5.574 1 98.75 76 LEU A CA 1
ATOM 540 C C . LEU A 1 76 ? -16.141 1.847 5.609 1 98.75 76 LEU A C 1
ATOM 542 O O . LEU A 1 76 ? -15.805 0.698 5.309 1 98.75 76 LEU A O 1
ATOM 546 N N . ILE A 1 77 ? -17.375 2.162 5.953 1 98.88 77 ILE A N 1
ATOM 547 C CA . ILE A 1 77 ? -18.438 1.178 5.914 1 98.88 77 ILE A CA 1
ATOM 548 C C . ILE A 1 77 ? -18.656 0.71 4.477 1 98.88 77 ILE A C 1
ATOM 550 O O . ILE A 1 77 ? -18.766 -0.49 4.219 1 98.88 77 ILE A O 1
ATOM 554 N N . ALA A 1 78 ? -18.688 1.647 3.574 1 98.81 78 ALA A N 1
ATOM 555 C CA . ALA A 1 78 ? -18.859 1.304 2.164 1 98.81 78 ALA A CA 1
ATOM 556 C C . ALA A 1 78 ? -17.734 0.379 1.696 1 98.81 78 ALA A C 1
ATOM 558 O O . ALA A 1 78 ? -17.969 -0.566 0.941 1 98.81 78 ALA A O 1
ATOM 559 N N . SER A 1 79 ? -16.516 0.717 2.107 1 98.88 79 SER A N 1
ATOM 560 C CA . SER A 1 79 ? -15.383 -0.13 1.779 1 98.88 79 SER A CA 1
ATOM 561 C C . SER A 1 79 ? -15.602 -1.563 2.25 1 98.88 79 SER A C 1
ATOM 563 O O . SER A 1 79 ? -15.359 -2.514 1.5 1 98.88 79 SER A O 1
ATOM 565 N N . SER A 1 80 ? -16.031 -1.696 3.471 1 98.88 80 SER A N 1
ATOM 566 C CA . SER A 1 80 ? -16.234 -3.025 4.039 1 98.88 80 SER A CA 1
ATOM 567 C C . SER A 1 80 ? -17.312 -3.789 3.285 1 98.88 80 SER A C 1
ATOM 569 O O . SER A 1 80 ? -17.188 -5 3.076 1 98.88 80 SER A O 1
ATOM 571 N N . VAL A 1 81 ? -18.344 -3.129 2.84 1 98.88 81 VAL A N 1
ATOM 572 C CA . VAL A 1 81 ? -19.422 -3.744 2.084 1 98.88 81 VAL A CA 1
ATOM 573 C C . VAL A 1 81 ? -18.922 -4.188 0.714 1 98.88 81 VAL A C 1
ATOM 575 O O . VAL A 1 81 ? -19.234 -5.285 0.254 1 98.88 81 VAL A O 1
ATOM 578 N N . LEU A 1 82 ? -18.203 -3.34 0.106 1 98.94 82 LEU A N 1
ATOM 579 C CA . LEU A 1 82 ? -17.656 -3.658 -1.211 1 98.94 82 LEU A CA 1
ATOM 580 C C . LEU A 1 82 ? -16.75 -4.875 -1.141 1 98.94 82 LEU A C 1
ATOM 582 O O . LEU A 1 82 ? -16.812 -5.766 -1.989 1 98.94 82 LEU A O 1
ATOM 586 N N . TYR A 1 83 ? -15.859 -4.914 -0.085 1 98.88 83 TYR A N 1
ATOM 587 C CA . TYR A 1 83 ? -15.023 -6.09 0.123 1 98.88 83 TYR A CA 1
ATOM 588 C C . TYR A 1 83 ? -15.875 -7.344 0.287 1 98.88 83 TYR A C 1
ATOM 590 O O . TYR A 1 83 ? -15.594 -8.375 -0.32 1 98.88 83 TYR A O 1
ATOM 598 N N . PHE A 1 84 ? -16.891 -7.23 1.114 1 98.88 84 PHE A N 1
ATOM 599 C CA . PHE A 1 84 ? -17.734 -8.367 1.462 1 98.88 84 PHE A CA 1
ATOM 600 C C . PHE A 1 84 ? -18.484 -8.891 0.235 1 98.88 84 PHE A C 1
ATOM 602 O O . PHE A 1 84 ? -18.438 -10.086 -0.061 1 98.88 84 PHE A O 1
ATOM 609 N N . VAL A 1 85 ? -19.109 -8.016 -0.498 1 98.81 85 VAL A N 1
ATOM 610 C CA . VAL A 1 85 ? -19.906 -8.391 -1.656 1 98.81 85 VAL A CA 1
ATOM 611 C C . VAL A 1 85 ? -19 -8.945 -2.756 1 98.81 85 VAL A C 1
ATOM 613 O O . VAL A 1 85 ? -19.328 -9.961 -3.381 1 98.81 85 VAL A O 1
ATOM 616 N N . SER A 1 86 ? -17.906 -8.281 -3.02 1 98.81 86 SER A N 1
ATOM 617 C CA . SER A 1 86 ? -17 -8.766 -4.051 1 98.81 86 SER A CA 1
ATOM 618 C C . SER A 1 86 ? -16.484 -10.164 -3.715 1 98.81 86 SER A C 1
ATOM 620 O O . SER A 1 86 ? -16.344 -11.008 -4.602 1 98.81 86 SER A O 1
ATOM 622 N N . GLY A 1 87 ? -16.141 -10.352 -2.426 1 98.62 87 GLY A N 1
ATOM 623 C CA . GLY A 1 87 ? -15.719 -11.68 -2.004 1 98.62 87 GLY A CA 1
ATOM 624 C C . GLY A 1 87 ? -16.75 -12.75 -2.295 1 98.62 87 GLY A C 1
ATOM 625 O O . GLY A 1 87 ? -16.422 -13.836 -2.781 1 98.62 87 GLY A O 1
ATOM 626 N N . LEU A 1 88 ? -18.016 -12.484 -2.057 1 98.69 88 LEU A N 1
ATOM 627 C CA . LEU A 1 88 ? -19.094 -13.43 -2.307 1 98.69 88 LEU A CA 1
ATOM 628 C C . LEU A 1 88 ? -19.266 -13.68 -3.801 1 98.69 88 LEU A C 1
ATOM 630 O O . LEU A 1 88 ? -19.484 -14.82 -4.223 1 98.69 88 LEU A O 1
ATOM 634 N N . VAL A 1 89 ? -19.203 -12.617 -4.57 1 98.75 89 VAL A N 1
ATOM 635 C CA . VAL A 1 89 ? -19.359 -12.75 -6.016 1 98.75 89 VAL A CA 1
ATOM 636 C C . VAL A 1 89 ? -18.219 -13.57 -6.59 1 98.75 89 VAL A C 1
ATOM 638 O O . VAL A 1 89 ? -18.406 -14.367 -7.508 1 98.75 89 VAL A O 1
ATOM 641 N N . MET A 1 90 ? -17.016 -13.414 -6.09 1 98.5 90 MET A N 1
ATOM 642 C CA . MET A 1 90 ? -15.867 -14.195 -6.555 1 98.5 90 MET A CA 1
ATOM 643 C C . MET A 1 90 ? -16.031 -15.664 -6.184 1 98.5 90 MET A C 1
ATOM 645 O O . MET A 1 90 ? -15.609 -16.547 -6.938 1 98.5 90 MET A O 1
ATOM 649 N N . LEU A 1 91 ? -16.625 -15.898 -5.059 1 98.06 91 LEU A N 1
ATOM 650 C CA . LEU A 1 91 ? -16.875 -17.266 -4.625 1 98.06 91 LEU A CA 1
ATOM 651 C C . LEU A 1 91 ? -17.812 -17.984 -5.602 1 98.06 91 LEU A C 1
ATOM 653 O O . LEU A 1 91 ? -17.641 -19.172 -5.863 1 98.06 91 LEU A O 1
ATOM 657 N N . TRP A 1 92 ? -18.688 -17.359 -6.133 1 97.62 92 TRP A N 1
ATOM 658 C CA . TRP A 1 92 ? -19.703 -17.938 -7.023 1 97.62 92 TRP A CA 1
ATOM 659 C C . TRP A 1 92 ? -19.25 -17.844 -8.477 1 97.62 92 TRP A C 1
ATOM 661 O O . TRP A 1 92 ? -19.609 -18.688 -9.297 1 97.62 92 TRP A O 1
ATOM 671 N N . ALA A 1 93 ? -18.391 -16.953 -8.898 1 97.69 93 ALA A N 1
ATOM 672 C CA . ALA A 1 93 ? -18.062 -16.531 -10.258 1 97.69 93 ALA A CA 1
ATOM 673 C C . ALA A 1 93 ? -18.078 -17.703 -11.227 1 97.69 93 ALA A C 1
ATOM 675 O O . ALA A 1 93 ? -17.094 -18.438 -11.328 1 97.69 93 ALA A O 1
ATOM 676 N N . PRO A 1 94 ? -19.188 -17.828 -12.039 1 96.56 94 PRO A N 1
ATOM 677 C CA . PRO A 1 94 ? -19.312 -18.953 -12.977 1 96.56 94 PRO A CA 1
ATOM 678 C C . PRO A 1 94 ? -18.484 -18.766 -14.242 1 96.56 94 PRO A C 1
ATOM 680 O O . PRO A 1 94 ? -18.234 -19.734 -14.969 1 96.56 94 PRO A O 1
ATOM 683 N N . ASN A 1 95 ? -18.125 -17.5 -14.539 1 96.25 95 ASN A N 1
ATOM 684 C CA . ASN A 1 95 ? -17.297 -17.219 -15.703 1 96.25 95 ASN A CA 1
ATOM 685 C C . ASN A 1 95 ? -16.344 -16.062 -15.438 1 96.25 95 ASN A C 1
ATOM 687 O O . ASN A 1 95 ? -16.375 -15.453 -14.367 1 96.25 95 ASN A O 1
ATOM 691 N N . VAL A 1 96 ? -15.539 -15.812 -16.406 1 95.69 96 VAL A N 1
ATOM 692 C CA . VAL A 1 96 ? -14.438 -14.875 -16.219 1 95.69 96 VAL A CA 1
ATOM 693 C C . VAL A 1 96 ? -14.977 -13.445 -16.141 1 95.69 96 VAL A C 1
ATOM 695 O O . VAL A 1 96 ? -14.422 -12.602 -15.438 1 95.69 96 VAL A O 1
ATOM 698 N N . TYR A 1 97 ? -16.047 -13.156 -16.797 1 96.56 97 TYR A N 1
ATOM 699 C CA . TYR A 1 97 ? -16.594 -11.805 -16.828 1 96.56 97 TYR A CA 1
ATOM 700 C C . TYR A 1 97 ? -17.172 -11.406 -15.477 1 96.56 97 TYR A C 1
ATOM 702 O O . TYR A 1 97 ? -17.016 -10.266 -15.039 1 96.56 97 TYR A O 1
ATOM 710 N N . VAL A 1 98 ? -17.797 -12.359 -14.883 1 98.06 98 VAL A N 1
ATOM 711 C CA . VAL A 1 98 ? -18.312 -12.117 -13.539 1 98.06 98 VAL A CA 1
ATOM 712 C C . VAL A 1 98 ? -17.156 -11.922 -12.562 1 98.06 98 VAL A C 1
ATOM 714 O O . VAL A 1 98 ? -17.219 -11.07 -11.672 1 98.06 98 VAL A O 1
ATOM 717 N N . LEU A 1 99 ? -16.156 -12.672 -12.773 1 98.12 99 LEU A N 1
ATOM 718 C CA . LEU A 1 99 ? -14.961 -12.531 -11.953 1 98.12 99 LEU A CA 1
ATOM 719 C C . LEU A 1 99 ? -14.336 -11.156 -12.141 1 98.12 99 LEU A C 1
ATOM 721 O O . LEU A 1 99 ? -13.961 -10.5 -11.156 1 98.12 99 LEU A O 1
ATOM 725 N N . LEU A 1 100 ? -14.242 -10.719 -13.367 1 97.62 100 LEU A N 1
ATOM 726 C CA . LEU A 1 100 ? -13.672 -9.414 -13.664 1 97.62 100 LEU A CA 1
ATOM 727 C C . LEU A 1 100 ? -14.469 -8.305 -12.992 1 97.62 100 LEU A C 1
ATOM 729 O O . LEU A 1 100 ? -13.891 -7.363 -12.438 1 97.62 100 LEU A O 1
ATOM 733 N N . LEU A 1 101 ? -15.703 -8.43 -13.008 1 98.31 101 LEU A N 1
ATOM 734 C CA . LEU A 1 101 ? -16.562 -7.438 -12.367 1 98.31 101 LEU A CA 1
ATOM 735 C C . LEU A 1 101 ? -16.375 -7.457 -10.859 1 98.31 101 LEU A C 1
ATOM 737 O O . LEU A 1 101 ? -16.328 -6.398 -10.219 1 98.31 101 LEU A O 1
ATOM 741 N N . ALA A 1 102 ? -16.328 -8.609 -10.32 1 98.69 102 ALA A N 1
ATOM 742 C CA . ALA A 1 102 ? -16.125 -8.742 -8.875 1 98.69 102 ALA A CA 1
ATOM 743 C C . ALA A 1 102 ? -14.781 -8.133 -8.453 1 98.69 102 ALA A C 1
ATOM 745 O O . ALA A 1 102 ? -14.695 -7.484 -7.406 1 98.69 102 ALA A O 1
ATOM 746 N N . ARG A 1 103 ? -13.82 -8.336 -9.266 1 98.38 103 ARG A N 1
ATOM 747 C CA . ARG A 1 103 ? -12.5 -7.777 -8.977 1 98.38 103 ARG A CA 1
ATOM 748 C C . ARG A 1 103 ? -12.523 -6.254 -9.039 1 98.38 103 ARG A C 1
ATOM 750 O O . ARG A 1 103 ? -11.883 -5.582 -8.234 1 98.38 103 ARG A O 1
ATOM 757 N N . LEU A 1 104 ? -13.227 -5.762 -9.969 1 98.44 104 LEU A N 1
ATOM 758 C CA . LEU A 1 104 ? -13.375 -4.312 -10.055 1 98.44 104 LEU A CA 1
ATOM 759 C C . LEU A 1 104 ? -14.023 -3.75 -8.797 1 98.44 104 LEU A C 1
ATOM 761 O O . LEU A 1 104 ? -13.547 -2.758 -8.242 1 98.44 104 LEU A O 1
ATOM 765 N N . VAL A 1 105 ? -15.062 -4.352 -8.359 1 98.69 105 VAL A N 1
ATOM 766 C CA . VAL A 1 105 ? -15.773 -3.938 -7.152 1 98.69 105 VAL A CA 1
ATOM 767 C C . VAL A 1 105 ? -14.852 -4.066 -5.941 1 98.69 105 VAL A C 1
ATOM 769 O O . VAL A 1 105 ? -14.852 -3.203 -5.059 1 98.69 105 VAL A O 1
ATOM 772 N N . ASP A 1 106 ? -14.125 -5.133 -5.902 1 98.69 106 ASP A N 1
ATOM 773 C CA . ASP A 1 106 ? -13.117 -5.328 -4.863 1 98.69 106 ASP A CA 1
ATOM 774 C C . ASP A 1 106 ? -12.117 -4.176 -4.84 1 98.69 106 ASP A C 1
ATOM 776 O O . ASP A 1 106 ? -11.758 -3.684 -3.77 1 98.69 106 ASP A O 1
ATOM 780 N N . GLY A 1 107 ? -11.727 -3.744 -6 1 98.31 107 GLY A N 1
ATOM 781 C CA . GLY A 1 107 ? -10.82 -2.613 -6.121 1 98.31 107 GLY A CA 1
ATOM 782 C C . GLY A 1 107 ? -11.383 -1.33 -5.539 1 98.31 107 GLY A C 1
ATOM 783 O O . GLY A 1 107 ? -10.656 -0.536 -4.945 1 98.31 107 GLY A O 1
ATOM 784 N N . PHE A 1 108 ? -12.602 -1.141 -5.707 1 98.5 108 PHE A N 1
ATOM 785 C CA . PHE A 1 108 ? -13.234 0.023 -5.102 1 98.5 108 PHE A CA 1
ATOM 786 C C . PHE A 1 108 ? -13.086 -0.012 -3.584 1 98.5 108 PHE A C 1
ATOM 788 O O . PHE A 1 108 ? -12.781 1.006 -2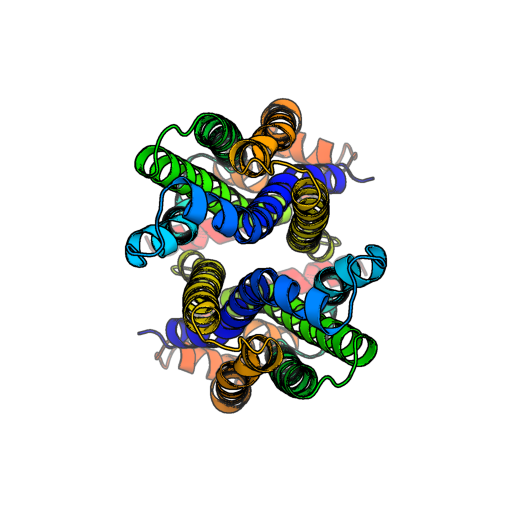.961 1 98.5 108 PHE A O 1
ATOM 795 N N . GLY A 1 109 ? -13.344 -1.17 -3.066 1 98.69 109 GLY A N 1
ATOM 796 C CA . GLY A 1 109 ? -13.164 -1.325 -1.632 1 98.69 109 GLY A CA 1
ATOM 797 C C . GLY A 1 109 ? -11.742 -1.07 -1.174 1 98.69 109 GLY A C 1
ATOM 798 O O . GLY A 1 109 ? -11.523 -0.409 -0.157 1 98.69 109 GLY A O 1
ATOM 799 N N . ILE A 1 110 ? -10.82 -1.508 -1.919 1 98 110 ILE A N 1
ATOM 800 C CA . ILE A 1 110 ? -9.406 -1.336 -1.626 1 98 110 ILE A CA 1
ATOM 801 C C . ILE A 1 110 ? -9.047 0.147 -1.669 1 98 110 ILE A C 1
ATOM 803 O O . ILE A 1 110 ? -8.406 0.665 -0.748 1 98 110 ILE A O 1
ATOM 807 N N . GLY A 1 111 ? -9.477 0.786 -2.693 1 97.06 111 GLY A N 1
ATOM 808 C CA . GLY A 1 111 ? -9.172 2.201 -2.846 1 97.06 111 GLY A CA 1
ATOM 809 C C . GLY A 1 111 ? -9.68 3.045 -1.692 1 97.06 111 GLY A C 1
ATOM 810 O O . GLY A 1 111 ? -8.984 3.955 -1.23 1 97.06 111 GLY A O 1
ATOM 811 N N . LEU A 1 112 ? -10.836 2.73 -1.258 1 97.88 112 LEU A N 1
ATOM 812 C CA . LEU A 1 112 ? -11.398 3.451 -0.121 1 97.88 112 LEU A CA 1
ATOM 813 C C . LEU A 1 112 ? -10.57 3.209 1.139 1 97.88 112 LEU A C 1
ATOM 815 O O . LEU A 1 112 ? -10.211 4.152 1.844 1 97.88 112 LEU A O 1
ATOM 819 N N . ALA A 1 113 ? -10.203 2.006 1.363 1 97.69 113 ALA A N 1
ATOM 820 C CA . ALA A 1 113 ? -9.492 1.653 2.588 1 97.69 113 ALA A CA 1
ATOM 821 C C . ALA A 1 113 ? -8.094 2.268 2.604 1 97.69 113 ALA A C 1
ATOM 823 O O . ALA A 1 113 ? -7.691 2.875 3.596 1 97.69 113 ALA A O 1
ATOM 824 N N . VAL A 1 114 ? -7.438 2.168 1.523 1 94 114 VAL A N 1
ATOM 825 C CA . VAL A 1 114 ? -6.035 2.572 1.507 1 94 114 VAL A CA 1
ATOM 826 C C . VAL A 1 114 ? -5.934 4.094 1.607 1 94 114 VAL A C 1
ATOM 828 O O . VAL A 1 114 ? -4.965 4.625 2.15 1 94 114 VAL A O 1
ATOM 831 N N . THR A 1 115 ? -6.941 4.758 1.174 1 93.81 115 THR A N 1
ATOM 832 C CA . THR A 1 115 ? -6.938 6.215 1.226 1 93.81 115 THR A CA 1
ATOM 833 C C . THR A 1 115 ? -7.43 6.711 2.582 1 93.81 115 THR A C 1
ATOM 835 O O . THR A 1 115 ? -6.828 7.609 3.176 1 93.81 115 THR A O 1
ATOM 838 N N . LEU A 1 116 ? -8.383 6.078 3.105 1 96.06 116 LEU A N 1
ATOM 839 C CA . LEU A 1 116 ? -9.109 6.68 4.215 1 96.06 116 LEU A CA 1
ATOM 840 C C . LEU A 1 116 ? -8.555 6.203 5.555 1 96.06 116 LEU A C 1
ATOM 842 O O . LEU A 1 116 ? -8.648 6.914 6.559 1 96.06 116 LEU A O 1
ATOM 846 N N . VAL A 1 117 ? -7.973 5.062 5.598 1 97 117 VAL A N 1
ATOM 847 C CA . VAL A 1 117 ? -7.531 4.52 6.875 1 97 117 VAL A CA 1
ATOM 848 C C . VAL A 1 117 ? -6.422 5.395 7.453 1 97 117 VAL A C 1
ATOM 850 O O . VAL A 1 117 ? -6.496 5.824 8.609 1 97 117 VAL A O 1
ATOM 853 N N . PRO A 1 118 ? -5.445 5.699 6.637 1 92.06 118 PRO A N 1
ATOM 854 C CA . PRO A 1 118 ? -4.422 6.59 7.191 1 92.06 118 PRO A CA 1
ATOM 855 C C . PRO A 1 118 ? -4.973 7.961 7.574 1 92.06 118 PRO A C 1
ATOM 857 O O . PRO A 1 118 ? -4.574 8.531 8.594 1 92.06 118 PRO A O 1
ATOM 860 N N . LEU A 1 119 ? -5.824 8.469 6.812 1 91.44 119 LEU A N 1
ATOM 861 C CA . LEU A 1 119 ? -6.457 9.75 7.094 1 91.44 119 LEU A CA 1
ATOM 862 C C . LEU A 1 119 ? -7.254 9.688 8.391 1 91.44 119 LEU A C 1
ATOM 864 O O . LEU A 1 119 ? -7.148 10.586 9.234 1 91.44 119 LEU A O 1
ATOM 868 N N . TYR A 1 120 ? -8 8.664 8.539 1 96.44 120 TYR A N 1
ATOM 869 C CA . TYR A 1 120 ? -8.836 8.43 9.711 1 96.44 120 TYR A CA 1
ATOM 870 C C . TYR A 1 120 ? -7.988 8.281 10.969 1 96.44 120 TYR A C 1
ATOM 872 O O . TYR A 1 120 ? -8.305 8.867 12.008 1 96.44 120 TYR A O 1
ATOM 880 N N . ILE A 1 121 ? -6.953 7.621 10.859 1 95.06 121 ILE A N 1
ATOM 881 C CA . ILE A 1 121 ? -6.043 7.426 11.984 1 95.06 121 ILE A CA 1
ATOM 882 C C . ILE A 1 121 ? -5.406 8.758 12.375 1 95.06 121 ILE A C 1
ATOM 884 O O . ILE A 1 121 ? -5.348 9.102 13.555 1 95.06 121 ILE A O 1
ATOM 888 N N . SER A 1 122 ? -5.047 9.531 11.43 1 90.5 122 SER A N 1
ATOM 889 C CA . SER A 1 122 ? -4.41 10.82 11.695 1 90.5 122 SER A CA 1
ATOM 890 C C . SER A 1 122 ? -5.371 11.781 12.383 1 90.5 122 SER A C 1
ATOM 892 O O . SER A 1 122 ? -4.953 12.641 13.164 1 90.5 122 SER A O 1
ATOM 894 N N . GLU A 1 123 ? -6.609 11.602 12.164 1 92.62 123 GLU A N 1
ATOM 895 C CA . GLU A 1 123 ? -7.613 12.516 12.695 1 92.62 123 GLU A CA 1
ATOM 896 C C . GLU A 1 123 ? -8.133 12.039 14.047 1 92.62 123 GLU A C 1
ATOM 898 O O . GLU A 1 123 ? -8.797 12.797 14.766 1 92.62 123 GLU A O 1
ATOM 903 N N . THR A 1 124 ? -7.84 10.82 14.391 1 93.25 124 THR A N 1
ATOM 904 C CA . THR A 1 124 ? -8.367 10.273 15.633 1 93.25 124 THR A CA 1
ATOM 905 C C . THR A 1 124 ? -7.246 10.039 16.641 1 93.25 124 THR A C 1
ATOM 907 O O . THR A 1 124 ? -7.504 9.844 17.828 1 93.25 124 THR A O 1
ATOM 910 N N . ALA A 1 125 ? -6.082 10.086 16.156 1 90.81 125 ALA A N 1
ATOM 911 C CA . ALA A 1 125 ? -4.941 9.758 17.016 1 90.81 125 ALA A CA 1
ATOM 912 C C . ALA A 1 125 ? -4.41 10.992 17.719 1 90.81 125 ALA A C 1
ATOM 914 O O . ALA A 1 125 ? -4.387 12.086 17.141 1 90.81 125 ALA A O 1
ATOM 915 N N . PRO A 1 126 ? -3.998 10.742 19 1 86.12 126 PRO A N 1
ATOM 916 C CA . PRO A 1 126 ? -3.244 11.828 19.641 1 86.12 126 PRO A CA 1
ATOM 917 C C . PRO A 1 126 ? -1.95 12.156 18.891 1 86.12 126 PRO A C 1
ATOM 919 O O . PRO A 1 126 ? -1.332 11.266 18.297 1 86.12 126 PRO A O 1
ATOM 922 N N . THR A 1 127 ? -1.542 13.328 19.016 1 80.44 127 THR A N 1
ATOM 923 C CA . THR A 1 127 ? -0.407 13.852 18.266 1 80.44 127 THR A CA 1
ATOM 924 C C . THR A 1 127 ? 0.867 13.086 18.609 1 80.44 127 THR A C 1
ATOM 926 O O . THR A 1 127 ? 1.704 12.844 17.734 1 80.44 127 THR A O 1
ATOM 929 N N . ASP A 1 128 ? 0.97 12.594 19.812 1 82.38 128 ASP A N 1
ATOM 930 C CA . ASP A 1 128 ? 2.213 12 20.281 1 82.38 128 ASP A CA 1
ATOM 931 C C . ASP A 1 128 ? 2.402 10.594 19.719 1 82.38 128 ASP A C 1
ATOM 933 O O . ASP A 1 128 ? 3.533 10.117 19.594 1 82.38 128 ASP A O 1
ATOM 937 N N . ILE A 1 129 ? 1.282 9.961 19.391 1 86.5 129 ILE A N 1
ATOM 938 C CA . ILE A 1 129 ? 1.447 8.594 18.922 1 86.5 129 ILE A CA 1
ATOM 939 C C . ILE A 1 129 ? 0.901 8.461 17.5 1 86.5 129 ILE A C 1
ATOM 941 O O . ILE A 1 129 ? 0.739 7.348 17 1 86.5 129 ILE A O 1
ATOM 945 N N . ARG A 1 130 ? 0.621 9.547 16.875 1 84.5 130 ARG A N 1
ATOM 946 C CA . ARG A 1 130 ? 0.052 9.57 15.523 1 84.5 130 ARG A CA 1
ATOM 947 C C . ARG A 1 130 ? 0.971 8.875 14.523 1 84.5 130 ARG A C 1
ATOM 949 O O . ARG A 1 130 ? 0.512 8.094 13.695 1 84.5 130 ARG A O 1
ATOM 956 N N . GLY A 1 131 ? 2.229 9.164 14.625 1 79.62 131 GLY A N 1
ATOM 957 C CA . GLY A 1 131 ? 3.195 8.523 13.75 1 79.62 131 GLY A CA 1
ATOM 958 C C . GLY A 1 131 ? 3.24 7.02 13.898 1 79.62 131 GLY A C 1
ATOM 959 O O . GLY A 1 131 ? 3.242 6.289 12.906 1 79.62 131 GLY A O 1
ATOM 960 N N . LEU A 1 132 ? 3.225 6.582 15.047 1 85.31 132 LEU A N 1
ATOM 961 C CA . LEU A 1 132 ? 3.26 5.152 15.336 1 85.31 132 LEU A CA 1
ATOM 962 C C . LEU A 1 132 ? 1.998 4.461 14.828 1 85.31 132 LEU A C 1
ATOM 964 O O . LEU A 1 132 ? 2.072 3.396 14.211 1 85.31 132 LEU A O 1
ATOM 968 N N . LEU A 1 133 ? 0.835 5.062 15.047 1 90.38 133 LEU A N 1
ATOM 969 C CA . LEU A 1 133 ? -0.427 4.457 14.641 1 90.38 133 LEU A CA 1
ATOM 970 C C . LEU A 1 133 ? -0.547 4.43 13.117 1 90.38 133 LEU A C 1
ATOM 972 O O . LEU A 1 133 ? -1.196 3.545 12.555 1 90.38 133 LEU A O 1
ATOM 976 N N . ASN A 1 134 ? 0.159 5.316 12.477 1 88.56 134 ASN A N 1
ATOM 977 C CA . ASN A 1 134 ? 0.099 5.355 11.016 1 88.56 134 ASN A CA 1
ATOM 978 C C . ASN A 1 134 ? 0.983 4.281 10.391 1 88.56 134 ASN A C 1
ATOM 980 O O . ASN A 1 134 ? 1.021 4.137 9.172 1 88.56 134 ASN A O 1
ATOM 984 N N . THR A 1 135 ? 1.63 3.486 11.195 1 89.06 135 THR A N 1
ATOM 985 C CA . THR A 1 135 ? 2.34 2.311 10.703 1 89.06 135 THR A CA 1
ATOM 986 C C . THR A 1 135 ? 1.407 1.104 10.641 1 89.06 135 THR A C 1
ATOM 988 O O . THR A 1 135 ? 1.726 0.1 10 1 89.06 135 THR A O 1
ATOM 991 N N . LEU A 1 136 ? 0.322 1.241 11.289 1 93.94 136 LEU A N 1
ATOM 992 C CA . LEU A 1 136 ? -0.602 0.119 11.414 1 93.94 136 LEU A CA 1
ATOM 993 C C . LEU A 1 136 ? -1.108 -0.32 10.047 1 93.94 136 LEU A C 1
ATOM 995 O O 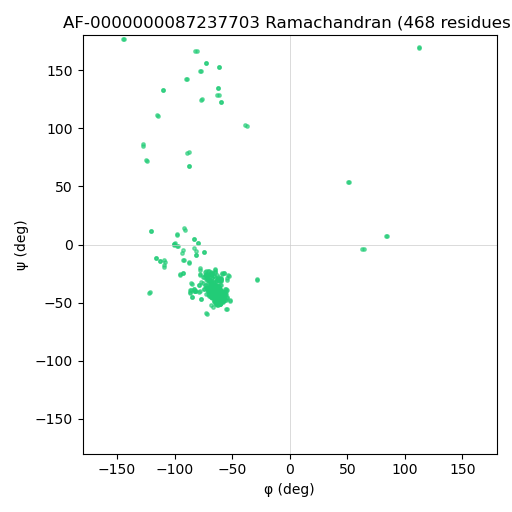. LEU A 1 136 ? -1.245 -1.518 9.781 1 93.94 136 LEU A O 1
ATOM 999 N N . PRO A 1 137 ? -1.387 0.627 9.148 1 94.81 137 PRO A N 1
ATOM 1000 C CA . PRO A 1 137 ? -1.817 0.171 7.828 1 94.81 137 PRO A CA 1
ATOM 1001 C C . PRO A 1 137 ? -0.795 -0.745 7.156 1 94.81 137 PRO A C 1
ATOM 1003 O O . PRO A 1 137 ? -1.164 -1.775 6.59 1 94.81 137 PRO A O 1
ATOM 1006 N N . GLN A 1 138 ? 0.453 -0.381 7.289 1 91.31 138 GLN A N 1
ATOM 1007 C CA . GLN A 1 138 ? 1.501 -1.226 6.727 1 91.31 138 GLN A CA 1
ATOM 1008 C C . GLN A 1 138 ? 1.566 -2.572 7.445 1 91.31 138 GLN A C 1
ATOM 1010 O O . GLN A 1 138 ? 1.702 -3.615 6.805 1 91.31 138 GLN A O 1
ATOM 1015 N N . PHE A 1 139 ? 1.491 -2.52 8.688 1 94.12 139 PHE A N 1
ATOM 1016 C CA . PHE A 1 139 ? 1.528 -3.738 9.492 1 94.12 139 PHE A CA 1
ATOM 1017 C C . PHE A 1 139 ? 0.363 -4.656 9.133 1 94.12 139 PHE A C 1
ATOM 1019 O O . PHE A 1 139 ? 0.552 -5.855 8.922 1 94.12 139 PHE A O 1
ATOM 1026 N N . SER A 1 140 ? -0.771 -4.105 9.141 1 97.38 140 SER A N 1
ATOM 1027 C CA . SER A 1 140 ? -1.967 -4.883 8.82 1 97.38 140 SER A CA 1
ATOM 1028 C C . SER A 1 140 ? -1.923 -5.41 7.395 1 97.38 140 SER A C 1
ATOM 1030 O O . SER A 1 140 ? -2.285 -6.562 7.141 1 97.38 140 SER A O 1
ATOM 1032 N N . GLY A 1 141 ? -1.504 -4.574 6.469 1 95.38 141 GLY A N 1
ATOM 1033 C CA . GLY A 1 141 ? -1.364 -5.027 5.094 1 95.38 141 GLY A CA 1
ATOM 1034 C C . GLY A 1 141 ? -0.403 -6.191 4.941 1 95.38 141 GLY A C 1
ATOM 1035 O O . GLY A 1 141 ? -0.726 -7.188 4.293 1 95.38 141 GLY A O 1
ATOM 1036 N N . SER A 1 142 ? 0.739 -6.051 5.574 1 93.31 142 SER A N 1
ATOM 1037 C CA . SER A 1 142 ? 1.734 -7.117 5.551 1 93.31 142 SER A CA 1
ATOM 1038 C C . SER A 1 142 ? 1.207 -8.383 6.219 1 93.31 142 SER A C 1
ATOM 1040 O O . SER A 1 142 ? 1.433 -9.492 5.73 1 93.31 142 SER A O 1
ATOM 1042 N N . GLY A 1 143 ? 0.57 -8.133 7.293 1 94.94 143 GLY A N 1
ATOM 1043 C CA . GLY A 1 143 ? -0.042 -9.266 7.969 1 94.94 143 GLY A CA 1
ATOM 1044 C C . GLY A 1 143 ? -1.07 -9.984 7.117 1 94.94 143 GLY A C 1
ATOM 1045 O O . GLY A 1 143 ? -1.121 -11.219 7.109 1 94.94 143 GLY A O 1
ATOM 1046 N N . GLY A 1 144 ? -1.901 -9.242 6.469 1 96.56 144 GLY A N 1
ATOM 1047 C CA . GLY A 1 144 ? -2.867 -9.82 5.555 1 96.56 144 GLY A CA 1
ATOM 1048 C C . GLY A 1 144 ? -2.225 -10.625 4.441 1 96.56 144 GLY A C 1
ATOM 1049 O O . GLY A 1 144 ? -2.689 -11.719 4.102 1 96.56 144 GLY A O 1
ATOM 1050 N N . MET A 1 145 ? -1.191 -10.055 3.895 1 93.5 145 MET A N 1
ATOM 1051 C CA . MET A 1 145 ? -0.47 -10.758 2.838 1 93.5 145 MET A CA 1
ATOM 1052 C C . MET A 1 145 ? 0.092 -12.078 3.35 1 93.5 145 MET A C 1
ATOM 1054 O O . MET A 1 145 ? -0.018 -13.102 2.68 1 93.5 145 MET A O 1
ATOM 1058 N N . PHE A 1 146 ? 0.667 -12.016 4.496 1 91.75 146 PHE A N 1
ATOM 1059 C CA . PHE A 1 146 ? 1.268 -13.203 5.078 1 91.75 146 PHE A CA 1
ATOM 1060 C C . PHE A 1 146 ? 0.219 -14.289 5.293 1 91.75 146 PHE A C 1
ATOM 1062 O O . PHE A 1 146 ? 0.422 -15.445 4.906 1 91.75 146 PHE A O 1
ATOM 1069 N N . LEU A 1 147 ? -0.827 -13.961 5.902 1 94.12 147 LEU A N 1
ATOM 1070 C CA . LEU A 1 147 ? -1.898 -14.914 6.164 1 94.12 147 LEU A CA 1
ATOM 1071 C C . LEU A 1 147 ? -2.443 -15.492 4.863 1 94.12 147 LEU A C 1
ATOM 1073 O O . LEU A 1 147 ? -2.775 -16.672 4.797 1 94.12 147 LEU A O 1
ATOM 1077 N N . SER A 1 148 ? -2.584 -14.641 3.885 1 93.69 148 SER A N 1
ATOM 1078 C CA . SER A 1 148 ? -3.082 -15.086 2.586 1 93.69 148 SER A CA 1
ATOM 1079 C C . SER A 1 148 ? -2.115 -16.062 1.927 1 93.69 148 SER A C 1
ATOM 1081 O O . SER A 1 148 ? -2.539 -17.062 1.332 1 93.69 148 SER A O 1
ATOM 1083 N N . TYR A 1 149 ? -0.85 -15.789 2.018 1 87 149 TYR A N 1
ATOM 1084 C CA . TYR A 1 149 ? 0.131 -16.703 1.453 1 87 149 TYR A CA 1
ATOM 1085 C C . TYR A 1 149 ? 0.037 -18.078 2.115 1 87 149 TYR A C 1
ATOM 1087 O O . TYR A 1 149 ? 0.138 -19.109 1.442 1 87 149 TYR A O 1
ATOM 1095 N N . CYS A 1 150 ? -0.1 -18.078 3.387 1 88.44 150 CYS A N 1
ATOM 1096 C CA . CYS A 1 150 ? -0.274 -19.344 4.105 1 88.44 150 CYS A CA 1
ATOM 1097 C C . CYS A 1 150 ? -1.517 -20.078 3.623 1 88.44 150 CYS A C 1
ATOM 1099 O O . CYS A 1 150 ? -1.482 -21.297 3.42 1 88.44 150 CYS A O 1
ATOM 1101 N N . MET A 1 151 ? -2.551 -19.359 3.438 1 91.81 151 MET A N 1
ATOM 1102 C CA . MET A 1 151 ? -3.799 -19.969 2.979 1 91.81 151 MET A CA 1
ATOM 1103 C C . MET A 1 151 ? -3.641 -20.547 1.58 1 91.81 151 MET A C 1
ATOM 1105 O O . MET A 1 151 ? -4.016 -21.703 1.337 1 91.81 151 MET A O 1
ATOM 1109 N N . VAL A 1 152 ? -3.148 -19.781 0.72 1 88.69 152 VAL A N 1
ATOM 1110 C CA . VAL A 1 152 ? -2.979 -20.203 -0.664 1 88.69 152 VAL A CA 1
ATOM 1111 C C . VAL A 1 152 ? -2.057 -21.422 -0.717 1 88.69 152 VAL A C 1
ATOM 1113 O O . VAL A 1 152 ? -2.303 -22.359 -1.476 1 88.69 152 VAL A O 1
ATOM 1116 N N . PHE A 1 153 ? -1.015 -21.406 0.049 1 82.12 153 PHE A N 1
ATOM 1117 C CA . PHE A 1 153 ? -0.086 -22.516 0.107 1 82.12 153 PHE A CA 1
ATOM 1118 C C . PHE A 1 153 ? -0.797 -23.781 0.566 1 82.12 153 PHE A C 1
ATOM 1120 O O . PHE A 1 153 ? -0.667 -24.844 -0.06 1 82.12 153 PHE A O 1
ATOM 1127 N N . THR A 1 154 ? -1.492 -23.703 1.633 1 86.56 154 THR A N 1
ATOM 1128 C CA . THR A 1 154 ? -2.197 -24.844 2.18 1 86.56 154 THR A CA 1
ATOM 1129 C C . THR A 1 154 ? -3.221 -25.375 1.182 1 86.56 154 THR A C 1
ATOM 1131 O O . THR A 1 154 ? -3.363 -26.594 1.016 1 86.56 154 THR A O 1
ATOM 1134 N N . MET A 1 155 ? -3.873 -24.531 0.481 1 88.56 155 MET A N 1
ATOM 1135 C CA . MET A 1 155 ? -4.898 -24.938 -0.473 1 88.56 155 MET A CA 1
ATOM 1136 C C . MET A 1 155 ? -4.27 -25.531 -1.73 1 88.56 155 MET A C 1
ATOM 1138 O O . MET A 1 155 ? -4.879 -26.359 -2.404 1 88.56 155 MET A O 1
ATOM 1142 N N . SER A 1 156 ? -3.127 -25.109 -2.02 1 84.06 156 SER A N 1
ATOM 1143 C CA . SER A 1 156 ? -2.439 -25.609 -3.203 1 84.06 156 SER A CA 1
ATOM 1144 C C . SER A 1 156 ? -1.993 -27.062 -3.006 1 84.06 156 SER A C 1
ATOM 1146 O O . SER A 1 156 ? -1.711 -27.766 -3.975 1 84.06 156 SER A O 1
ATOM 1148 N N . LEU A 1 157 ? -1.848 -27.5 -1.773 1 80 157 LEU A N 1
ATOM 1149 C CA . LEU A 1 157 ? -1.435 -28.859 -1.455 1 80 157 LEU A CA 1
ATOM 1150 C C . LEU A 1 157 ? -2.617 -29.828 -1.536 1 80 157 LEU A C 1
ATOM 1152 O O . LEU A 1 157 ? -2.436 -31.047 -1.517 1 80 157 LEU A O 1
ATOM 1156 N N . MET A 1 158 ? -3.73 -29.25 -1.683 1 85.5 158 MET A N 1
ATOM 1157 C CA . MET A 1 158 ? -4.926 -30.078 -1.789 1 85.5 158 MET A CA 1
ATOM 1158 C C . MET A 1 158 ? -5.039 -30.703 -3.18 1 85.5 158 MET A C 1
ATOM 1160 O O . MET A 1 158 ? -4.531 -30.141 -4.152 1 85.5 158 MET A O 1
ATOM 1164 N N . PRO A 1 159 ? -5.641 -31.906 -3.326 1 87.81 159 PRO A N 1
ATOM 1165 C CA . PRO A 1 159 ? -5.754 -32.562 -4.621 1 87.81 159 PRO A CA 1
ATOM 1166 C C . PRO A 1 159 ? -6.445 -31.719 -5.676 1 87.81 159 PRO A C 1
ATOM 1168 O O . PRO A 1 159 ? -6.051 -31.734 -6.844 1 87.81 159 PRO A O 1
ATOM 1171 N N . GLN A 1 160 ? -7.504 -30.969 -5.234 1 90.44 160 GLN A N 1
ATOM 1172 C CA . GLN A 1 160 ? -8.18 -30.078 -6.18 1 90.44 160 GLN A CA 1
ATOM 1173 C C . GLN A 1 160 ? -8.273 -28.656 -5.637 1 90.44 160 GLN A C 1
ATOM 1175 O O . GLN A 1 160 ? -9.281 -28.266 -5.047 1 90.44 160 GLN A O 1
ATOM 1180 N N . PRO A 1 161 ? -7.23 -27.922 -5.883 1 89.56 161 PRO A N 1
ATOM 1181 C CA . PRO A 1 161 ? -7.297 -26.531 -5.441 1 89.56 161 PRO A CA 1
ATOM 1182 C C . PRO A 1 161 ? -8.422 -25.75 -6.121 1 89.56 161 PRO A C 1
ATOM 1184 O O . PRO A 1 161 ? -8.641 -25.906 -7.324 1 89.56 161 PRO A O 1
ATOM 1187 N N . ASP A 1 162 ? -9.18 -24.969 -5.266 1 94.69 162 ASP A N 1
ATOM 1188 C CA . ASP A 1 162 ? -10.328 -24.188 -5.738 1 94.69 162 ASP A CA 1
ATOM 1189 C C . ASP A 1 162 ? -10.07 -22.688 -5.59 1 94.69 162 ASP A C 1
ATOM 1191 O O . ASP A 1 162 ? -10.125 -22.156 -4.48 1 94.69 162 ASP A O 1
ATOM 1195 N N . TRP A 1 163 ? -9.914 -22.062 -6.707 1 95.75 163 TRP A N 1
ATOM 1196 C CA . TRP A 1 163 ? -9.625 -20.625 -6.691 1 95.75 163 TRP A CA 1
ATOM 1197 C C . TRP A 1 163 ? -10.82 -19.828 -6.188 1 95.75 163 TRP A C 1
ATOM 1199 O O . TRP A 1 163 ? -10.672 -18.719 -5.695 1 95.75 163 TRP A O 1
ATOM 1209 N N . ARG A 1 164 ? -12.023 -20.328 -6.312 1 97.69 164 ARG A N 1
ATOM 1210 C CA . ARG A 1 164 ? -13.211 -19.641 -5.816 1 97.69 164 ARG A CA 1
ATOM 1211 C C . ARG A 1 164 ? -13.18 -19.516 -4.297 1 97.69 164 ARG A C 1
ATOM 1213 O O . ARG A 1 164 ? -13.508 -18.469 -3.744 1 97.69 164 ARG A O 1
ATOM 1220 N N . ILE A 1 165 ? -12.75 -20.562 -3.709 1 97.19 165 ILE A N 1
ATOM 1221 C CA . ILE A 1 165 ? -12.633 -20.547 -2.254 1 97.19 165 ILE A CA 1
ATOM 1222 C C . ILE A 1 165 ? -11.492 -19.625 -1.84 1 97.19 165 ILE A C 1
ATOM 1224 O O . ILE A 1 165 ? -11.617 -18.844 -0.896 1 97.19 165 ILE A O 1
ATOM 1228 N N . MET A 1 166 ? -10.383 -19.719 -2.504 1 97 166 MET A N 1
ATOM 1229 C CA . MET A 1 166 ? -9.242 -18.859 -2.201 1 97 166 MET A CA 1
ATOM 1230 C C . MET A 1 166 ? -9.664 -17.391 -2.184 1 97 166 MET A C 1
ATOM 1232 O O . MET A 1 166 ? -9.328 -16.656 -1.25 1 97 166 MET A O 1
ATOM 1236 N N . LEU A 1 167 ? -10.383 -16.984 -3.205 1 98.06 167 LEU A N 1
ATOM 1237 C CA . LEU A 1 167 ? -10.766 -15.594 -3.352 1 98.06 167 LEU A CA 1
ATOM 1238 C C . LEU A 1 167 ? -11.953 -15.258 -2.453 1 98.06 167 LEU A C 1
ATOM 1240 O O . LEU A 1 167 ? -12.016 -14.164 -1.892 1 98.06 167 LEU A O 1
ATOM 1244 N N . GLY A 1 168 ? -12.82 -16.156 -2.273 1 98.25 168 GLY A N 1
ATOM 1245 C CA . GLY A 1 168 ? -14.055 -15.93 -1.54 1 98.25 168 GLY A CA 1
ATOM 1246 C C . GLY A 1 168 ? -13.844 -15.812 -0.043 1 98.25 168 GLY A C 1
ATOM 1247 O O . GLY A 1 168 ? -14.641 -15.172 0.649 1 98.25 168 GLY A O 1
ATOM 1248 N N . VAL A 1 169 ? -12.82 -16.391 0.504 1 98.19 169 VAL A N 1
ATOM 1249 C CA . VAL A 1 169 ? -12.523 -16.359 1.933 1 98.19 169 VAL A CA 1
ATOM 1250 C C . VAL A 1 169 ? -12.398 -14.914 2.404 1 98.19 169 VAL A C 1
ATOM 1252 O O . VAL A 1 169 ? -12.633 -14.617 3.576 1 98.19 169 VAL A O 1
ATOM 1255 N N . LEU A 1 170 ? -12.078 -14.023 1.512 1 98.31 170 LEU A N 1
ATOM 1256 C CA . LEU A 1 170 ? -11.969 -12.594 1.803 1 98.31 170 LEU A CA 1
ATOM 1257 C C . LEU A 1 170 ? -13.234 -12.07 2.469 1 98.31 170 LEU A C 1
ATOM 1259 O O . LEU A 1 170 ? -13.18 -11.133 3.266 1 98.31 170 LEU A O 1
ATOM 1263 N N . SER A 1 171 ? -14.391 -12.68 2.24 1 98.62 171 SER A N 1
ATOM 1264 C CA . SER A 1 171 ? -15.68 -12.219 2.738 1 98.62 171 SER A CA 1
ATOM 1265 C C . SER A 1 171 ? -15.766 -12.344 4.258 1 98.62 171 SER A C 1
ATOM 1267 O O . SER A 1 171 ? -16.453 -11.562 4.914 1 98.62 171 SER A O 1
ATOM 1269 N N . ILE A 1 172 ? -15.008 -13.219 4.816 1 98.06 172 ILE A N 1
ATOM 1270 C CA . ILE A 1 172 ? -15.094 -13.484 6.25 1 98.06 172 ILE A CA 1
ATOM 1271 C C . ILE A 1 172 ? -14.484 -12.32 7.027 1 98.06 172 ILE A C 1
ATOM 1273 O O . ILE A 1 172 ? -15.172 -11.656 7.805 1 98.06 172 ILE A O 1
ATOM 1277 N N . PRO A 1 173 ? -13.211 -12.023 6.785 1 98.31 173 PRO A N 1
ATOM 1278 C CA . PRO A 1 173 ? -12.672 -10.867 7.5 1 98.31 173 PRO A CA 1
ATOM 1279 C C . PRO A 1 173 ? -13.344 -9.555 7.086 1 98.31 173 PRO A C 1
ATOM 1281 O O . PRO A 1 173 ? -13.352 -8.594 7.855 1 98.31 173 PRO A O 1
ATOM 1284 N N . SER A 1 174 ? -13.898 -9.531 5.914 1 98.75 174 SER A N 1
ATOM 1285 C CA . SER A 1 174 ? -14.609 -8.328 5.496 1 98.75 174 SER A CA 1
ATOM 1286 C C . SER A 1 174 ? -15.875 -8.117 6.328 1 98.75 174 SER A C 1
ATOM 1288 O O . SER A 1 174 ? -16.266 -6.977 6.594 1 98.75 174 SER A O 1
ATOM 1290 N N . LEU A 1 175 ? -16.516 -9.164 6.684 1 98.56 175 LEU A N 1
ATOM 1291 C CA . LEU A 1 175 ? -17.688 -9.078 7.547 1 98.56 175 LEU A CA 1
ATOM 1292 C C . LEU A 1 175 ? -17.312 -8.531 8.922 1 98.56 175 LEU A C 1
ATOM 1294 O O . LEU A 1 175 ? -18.047 -7.738 9.508 1 98.56 175 LEU A O 1
ATOM 1298 N N . MET A 1 176 ? -16.219 -9.016 9.391 1 98.38 176 MET A N 1
ATOM 1299 C CA . MET A 1 176 ? -15.711 -8.477 10.648 1 98.38 176 MET A CA 1
ATOM 1300 C C . MET A 1 176 ? -15.414 -6.988 10.531 1 98.38 176 MET A C 1
ATOM 1302 O O . MET A 1 176 ? -15.758 -6.211 11.422 1 98.38 176 MET A O 1
ATOM 1306 N N . TYR A 1 177 ? -14.781 -6.625 9.445 1 98.81 177 TYR A N 1
ATOM 1307 C CA . TYR A 1 177 ? -14.5 -5.219 9.18 1 98.81 177 TYR A CA 1
ATOM 1308 C C . TYR A 1 177 ? -15.781 -4.402 9.141 1 98.81 177 TYR A C 1
ATOM 1310 O O . TYR A 1 177 ? -15.844 -3.305 9.695 1 98.81 177 TYR A O 1
ATOM 1318 N N . PHE A 1 178 ? -16.781 -4.961 8.547 1 98.81 178 PHE A N 1
ATOM 1319 C CA . PHE A 1 178 ? -18.078 -4.309 8.453 1 98.81 178 PHE A CA 1
ATOM 1320 C C . PHE A 1 178 ? -18.672 -4.094 9.844 1 98.81 178 PHE A C 1
ATOM 1322 O O . PHE A 1 178 ? -19.109 -2.99 10.172 1 98.81 178 PHE A O 1
ATOM 1329 N N . ALA A 1 179 ? -18.641 -5.066 10.656 1 98.75 179 ALA A N 1
ATOM 1330 C CA . ALA A 1 179 ? -19.172 -4.969 12.016 1 98.75 179 ALA A CA 1
ATOM 1331 C C . ALA A 1 179 ? -18.422 -3.912 12.828 1 98.75 179 ALA A C 1
ATOM 1333 O O . ALA A 1 179 ? -19.031 -3.111 13.531 1 98.75 179 ALA A O 1
ATOM 1334 N N . LEU A 1 180 ? -17.172 -3.85 12.688 1 98.44 180 LEU A N 1
ATOM 1335 C CA . LEU A 1 180 ? -16.359 -2.906 13.453 1 98.44 180 LEU A CA 1
ATOM 1336 C C . LEU A 1 180 ? -16.594 -1.478 12.977 1 98.44 180 LEU A C 1
ATOM 1338 O O . LEU A 1 180 ? -16.641 -0.547 13.781 1 98.44 180 LEU A O 1
ATOM 1342 N N . THR A 1 181 ? -16.703 -1.358 11.648 1 98.38 181 THR A N 1
ATOM 1343 C CA . THR A 1 181 ? -16.906 -0.017 11.109 1 98.38 181 THR A CA 1
ATOM 1344 C C . THR A 1 181 ? -18.266 0.524 11.508 1 98.38 181 THR A C 1
ATOM 1346 O O . THR A 1 181 ? -18.422 1.723 11.75 1 98.38 181 THR A O 1
ATOM 1349 N N . VAL A 1 182 ? -19.25 -0.312 11.617 1 98.06 182 VAL A N 1
ATOM 1350 C CA . VAL A 1 182 ? -20.609 0.111 11.89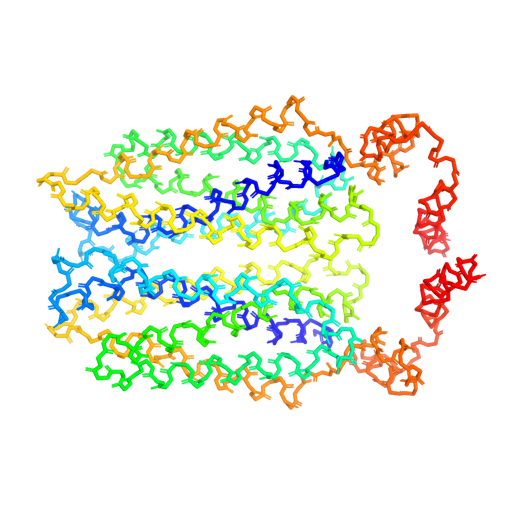8 1 98.06 182 VAL A CA 1
ATOM 1351 C C . VAL A 1 182 ? -20.781 0.324 13.398 1 98.06 182 VAL A C 1
ATOM 1353 O O . VAL A 1 182 ? -21.344 1.336 13.828 1 98.06 182 VAL A O 1
ATOM 1356 N N . PHE A 1 183 ? -20.203 -0.542 14.234 1 97.25 183 PHE A N 1
ATOM 1357 C CA . PHE A 1 183 ? -20.594 -0.558 15.633 1 97.25 183 PHE A CA 1
ATOM 1358 C C . PHE A 1 183 ? -19.5 0.02 16.516 1 97.25 183 PHE A C 1
ATOM 1360 O O . PHE A 1 183 ? -19.766 0.413 17.656 1 97.25 183 PHE A O 1
ATOM 1367 N N . TYR A 1 184 ? -18.359 0.146 15.984 1 96.94 184 TYR A N 1
ATOM 1368 C CA . TYR A 1 184 ? -17.266 0.478 16.906 1 96.94 184 TYR A CA 1
ATOM 1369 C C . TYR A 1 184 ? -16.594 1.781 16.5 1 96.94 184 TYR A C 1
ATOM 1371 O O . TYR A 1 184 ? -16.266 2.609 17.344 1 96.94 184 TYR A O 1
ATOM 1379 N N . LEU A 1 185 ? -16.375 2.033 15.25 1 97.75 185 LEU A N 1
ATOM 1380 C CA . LEU A 1 185 ? -15.609 3.191 14.789 1 97.75 185 LEU A CA 1
ATOM 1381 C C . LEU A 1 185 ? -16.453 4.461 14.867 1 97.75 185 LEU A C 1
ATOM 1383 O O . LEU A 1 185 ? -17.547 4.516 14.312 1 97.75 185 LEU A O 1
ATOM 1387 N N . PRO A 1 186 ? -15.93 5.414 15.555 1 97.19 186 PRO A N 1
ATOM 1388 C CA . PRO A 1 186 ? -16.594 6.719 15.516 1 97.19 186 PRO A CA 1
ATOM 1389 C C . PRO A 1 186 ? -16.25 7.531 14.273 1 97.19 186 PRO A C 1
ATOM 1391 O O . PRO A 1 186 ? -15.336 7.156 13.523 1 97.19 186 PRO A O 1
ATOM 1394 N N . GLU A 1 187 ? -17.031 8.547 14.102 1 97.75 187 GLU A N 1
ATOM 1395 C CA . GLU A 1 187 ? -16.656 9.477 13.039 1 97.75 187 GLU A CA 1
ATOM 1396 C C . GLU A 1 187 ? -15.445 10.312 13.43 1 97.75 187 GLU A C 1
ATOM 1398 O O . GLU A 1 187 ? -15.156 10.469 14.617 1 97.75 187 GLU A O 1
ATOM 1403 N N . SER A 1 188 ? -14.703 10.828 12.453 1 96.19 188 SER A N 1
ATOM 1404 C CA . SER A 1 188 ? -13.539 11.68 12.656 1 96.19 188 SER A CA 1
ATOM 1405 C C . SER A 1 188 ? -13.914 12.953 13.414 1 96.19 188 SER A C 1
ATOM 1407 O O . SER A 1 188 ? -14.773 13.711 12.977 1 96.19 188 SER A O 1
ATOM 1409 N N . PRO A 1 189 ? -13.258 13.141 14.508 1 94.5 189 PRO A N 1
ATOM 1410 C CA . PRO A 1 189 ? -13.555 14.383 15.234 1 94.5 189 PRO A CA 1
ATOM 1411 C C . PRO A 1 189 ? -13.227 15.633 14.414 1 94.5 189 PRO A C 1
ATOM 1413 O O . PRO A 1 189 ? -13.938 16.641 14.508 1 94.5 189 PRO A O 1
ATOM 1416 N N . ARG A 1 190 ? -12.219 15.539 13.727 1 92.12 190 ARG A N 1
ATOM 1417 C CA . ARG A 1 190 ? -11.852 16.672 12.875 1 92.12 190 ARG A CA 1
ATOM 1418 C C . ARG A 1 190 ? -12.945 16.953 11.844 1 92.12 190 ARG A C 1
ATOM 1420 O O . ARG A 1 190 ? -13.258 18.109 11.578 1 92.12 190 ARG A O 1
ATOM 1427 N N . TRP A 1 191 ? -13.422 15.914 11.289 1 93.75 191 TRP A N 1
ATOM 1428 C CA . TRP A 1 191 ? -14.492 16.078 10.312 1 93.75 191 TRP A CA 1
ATOM 1429 C C . TRP A 1 191 ? -15.75 16.641 10.977 1 93.75 191 TRP A C 1
ATOM 1431 O O . TRP A 1 191 ? -16.391 17.531 10.422 1 93.75 191 TRP A O 1
ATOM 1441 N N . LEU A 1 192 ? -16.078 16.188 12.125 1 94.56 192 LEU A N 1
ATOM 1442 C CA . LEU A 1 192 ? -17.25 16.672 12.852 1 94.56 192 LEU A CA 1
ATOM 1443 C C . LEU A 1 192 ? -17.125 18.156 13.156 1 94.56 192 LEU A C 1
ATOM 1445 O O . LEU A 1 192 ? -18.094 18.922 12.992 1 94.56 192 LEU A O 1
ATOM 1449 N N . VAL A 1 193 ? -15.961 18.531 13.547 1 91.19 193 VAL A N 1
ATOM 1450 C CA . VAL A 1 193 ? -15.711 19.938 13.836 1 91.19 193 VAL A CA 1
ATOM 1451 C C . VAL A 1 193 ? -15.883 20.781 12.57 1 91.19 193 VAL A C 1
ATOM 1453 O O . VAL A 1 193 ? -16.469 21.859 12.602 1 91.19 193 VAL A O 1
ATOM 1456 N N . SER A 1 194 ? -15.398 20.25 11.484 1 91.5 194 SER A N 1
ATOM 1457 C CA . SER A 1 194 ? -15.484 20.969 10.219 1 91.5 194 SER A CA 1
ATOM 1458 C C . SER A 1 194 ? -16.938 21.141 9.781 1 91.5 194 SER A C 1
ATOM 1460 O O . SER A 1 194 ? -17.25 22.047 9.023 1 91.5 194 SER A O 1
ATOM 1462 N N . LYS A 1 195 ? -17.797 20.312 10.289 1 94.19 195 LYS A N 1
ATOM 1463 C CA . LYS A 1 195 ? -19.219 20.375 9.93 1 94.19 195 LYS A CA 1
ATOM 1464 C C . LYS A 1 195 ? -20.016 21.094 11.008 1 94.19 195 LYS A C 1
ATOM 1466 O O . LYS A 1 195 ? -21.25 21.141 10.945 1 94.19 195 LYS A O 1
ATOM 1471 N N . GLY A 1 196 ? -19.359 21.531 12.008 1 92.06 196 GLY A N 1
ATOM 1472 C CA . GLY A 1 196 ? -20.016 22.281 13.062 1 92.06 196 GLY A CA 1
ATOM 1473 C C . GLY A 1 196 ? -20.672 21.391 14.102 1 92.06 196 GLY A C 1
ATOM 1474 O O . GLY A 1 196 ? -21.469 21.875 14.922 1 92.06 196 GLY A O 1
ATOM 1475 N N . ARG A 1 197 ? -20.469 20.172 14.039 1 93.69 197 ARG A N 1
ATOM 1476 C CA . ARG A 1 197 ? -21.031 19.234 15.008 1 93.69 197 ARG A CA 1
ATOM 1477 C C . ARG A 1 197 ? -20.109 19.078 16.219 1 93.69 197 ARG A C 1
ATOM 1479 O O . ARG A 1 197 ? -19.656 17.969 16.5 1 93.69 197 ARG A O 1
ATOM 1486 N N . MET A 1 198 ? -19.984 20.125 17 1 91.62 198 MET A N 1
ATOM 1487 C CA . MET A 1 198 ? -18.984 20.266 18.047 1 91.62 198 MET A CA 1
ATOM 1488 C C . MET A 1 198 ? -19.297 19.328 19.219 1 91.62 198 MET A C 1
ATOM 1490 O O . MET A 1 198 ? -18.375 18.734 19.797 1 91.62 198 MET A O 1
ATOM 1494 N N . ALA A 1 199 ? -20.5 19.203 19.562 1 91.5 199 ALA A N 1
ATOM 1495 C CA . ALA A 1 199 ? -20.875 18.344 20.688 1 91.5 199 ALA A CA 1
ATOM 1496 C C . ALA A 1 199 ? -20.5 16.891 20.438 1 91.5 199 ALA A C 1
ATOM 1498 O O . ALA A 1 199 ? -19.969 16.219 21.312 1 91.5 199 ALA A O 1
ATOM 1499 N N . GLU A 1 200 ? -20.828 16.5 19.266 1 93.88 200 GLU A N 1
ATOM 1500 C CA . GLU A 1 200 ? -20.469 15.141 18.891 1 93.88 200 GLU A CA 1
ATOM 1501 C C . GLU A 1 200 ? -18.953 14.945 18.844 1 93.88 200 GLU A C 1
ATOM 1503 O O . GLU A 1 200 ? -18.453 13.898 19.266 1 93.88 200 GLU A O 1
ATOM 1508 N N . ALA A 1 201 ? -18.266 15.867 18.312 1 93.75 201 ALA A N 1
ATOM 1509 C CA . ALA A 1 201 ? -16.812 15.812 18.25 1 93.75 201 ALA A CA 1
ATOM 1510 C C . ALA A 1 201 ? -16.203 15.664 19.641 1 93.75 201 ALA A C 1
ATOM 1512 O O . ALA A 1 201 ? -15.281 14.867 19.844 1 93.75 201 ALA A O 1
ATOM 1513 N N . LYS A 1 202 ? -16.719 16.406 20.547 1 89.12 202 LYS A N 1
ATOM 1514 C CA . LYS A 1 202 ? -16.25 16.359 21.938 1 89.12 202 LYS A CA 1
ATOM 1515 C C . LYS A 1 202 ? -16.469 14.977 22.547 1 89.12 202 LYS A C 1
ATOM 1517 O O . LYS A 1 202 ? -15.578 14.445 23.219 1 89.12 202 LYS A O 1
ATOM 1522 N N . ARG A 1 203 ? -17.594 14.453 22.344 1 91.44 203 ARG A N 1
ATOM 1523 C CA . ARG A 1 203 ? -17.922 13.133 22.875 1 91.44 203 ARG A CA 1
ATOM 1524 C C . ARG A 1 203 ? -16.953 12.078 22.312 1 91.44 203 ARG A C 1
ATOM 1526 O O . ARG A 1 203 ? -16.516 11.195 23.047 1 91.44 203 ARG A O 1
ATOM 1533 N N . VAL A 1 204 ? -16.719 12.18 21.016 1 92.44 204 VAL A N 1
ATOM 1534 C CA . VAL A 1 204 ? -15.812 11.227 20.375 1 92.44 204 VAL A CA 1
ATOM 1535 C C . VAL A 1 204 ? -14.406 11.367 20.953 1 92.44 204 VAL A C 1
ATOM 1537 O O . VAL A 1 204 ? -13.758 10.367 21.266 1 92.44 204 VAL A O 1
ATOM 1540 N N . LEU A 1 205 ? -13.992 12.555 21.125 1 89.69 205 LEU A N 1
ATOM 1541 C CA . LEU A 1 205 ? -12.656 12.805 21.641 1 89.69 205 LEU A CA 1
ATOM 1542 C C . LEU A 1 205 ? -12.531 12.297 23.078 1 89.69 205 LEU A C 1
ATOM 1544 O O . LEU A 1 205 ? -11.484 11.773 23.469 1 89.69 205 LEU A O 1
ATOM 1548 N N . GLN A 1 206 ? -13.508 12.469 23.828 1 86.88 206 GLN A N 1
ATOM 1549 C CA . GLN A 1 206 ? -13.531 11.977 25.203 1 86.88 206 GLN A CA 1
ATOM 1550 C C . GLN A 1 206 ? -13.445 10.453 25.234 1 86.88 206 GLN A C 1
ATOM 1552 O O . GLN A 1 206 ? -12.766 9.883 26.094 1 86.88 206 GLN A O 1
ATOM 1557 N N . GLY A 1 207 ? -14.133 9.883 24.391 1 86.38 207 GLY A N 1
ATOM 1558 C CA . GLY A 1 207 ? -14.078 8.438 24.312 1 86.38 207 GLY A CA 1
ATOM 1559 C C . GLY A 1 207 ? -12.719 7.914 23.891 1 86.38 207 GLY A C 1
ATOM 1560 O O . GLY A 1 207 ? -12.258 6.891 24.391 1 86.38 207 GLY A O 1
ATOM 1561 N N . LEU A 1 208 ? -12.117 8.555 23.047 1 87.5 208 LEU A N 1
ATOM 1562 C CA . LEU A 1 208 ? -10.812 8.141 22.531 1 87.5 208 LEU A CA 1
ATOM 1563 C C . LEU A 1 208 ? -9.727 8.32 23.594 1 87.5 208 LEU A C 1
ATOM 1565 O O . LEU A 1 208 ? -8.766 7.555 23.625 1 87.5 208 LEU A O 1
ATOM 1569 N N . ARG A 1 209 ? -9.766 9.305 24.359 1 78.25 209 ARG A N 1
ATOM 1570 C CA . ARG A 1 209 ? -8.727 9.625 25.328 1 78.25 209 ARG A CA 1
ATOM 1571 C C . ARG A 1 209 ? -9.039 9.016 26.688 1 78.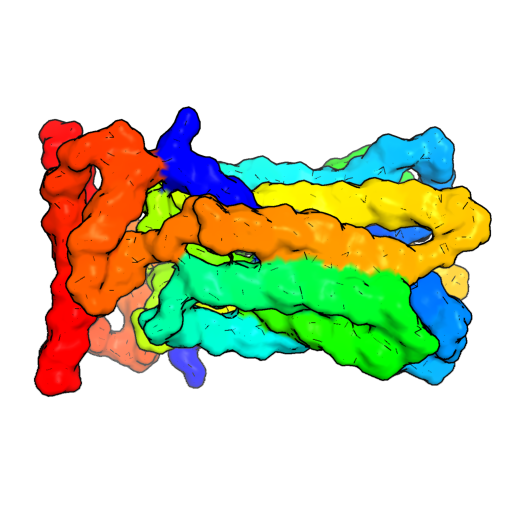25 209 ARG A C 1
ATOM 1573 O O . ARG A 1 209 ? -8.148 8.883 27.531 1 78.25 209 ARG A O 1
ATOM 1580 N N . GLY A 1 210 ? -10.125 8.445 26.812 1 65.19 210 GLY A N 1
ATOM 1581 C CA . GLY A 1 210 ? -10.516 7.914 28.109 1 65.19 210 GLY A CA 1
ATOM 1582 C C . GLY A 1 210 ? -10.664 8.984 29.172 1 65.19 210 GLY A C 1
ATOM 1583 O O . GLY A 1 210 ? -10.516 8.711 30.375 1 65.19 210 GLY A O 1
ATOM 1584 N N . ARG A 1 211 ? -10.359 10.273 28.859 1 60.31 211 ARG A N 1
ATOM 1585 C CA . ARG A 1 211 ? -10.414 11.297 29.891 1 60.31 211 ARG A CA 1
ATOM 1586 C C . ARG A 1 211 ? -11.578 12.258 29.656 1 60.31 211 ARG A C 1
ATOM 1588 O O . ARG A 1 211 ? -11.961 12.5 28.5 1 60.31 211 ARG A O 1
ATOM 1595 N N . GLU A 1 212 ? -12.328 12.516 30.734 1 52.25 212 GLU A N 1
ATOM 1596 C CA . GLU A 1 212 ? -13.461 13.43 30.719 1 52.25 212 GLU A CA 1
ATOM 1597 C C . GLU A 1 212 ? -13.047 14.812 30.219 1 52.25 212 GLU A C 1
ATOM 1599 O O . GLU A 1 212 ? -13.82 15.484 29.531 1 52.25 212 GLU A O 1
ATOM 1604 N N . ASP A 1 213 ? -12 15.578 30.797 1 45.91 213 ASP A N 1
ATOM 1605 C CA . ASP A 1 213 ? -11.734 16.984 30.5 1 45.91 213 ASP A CA 1
ATOM 1606 C C . ASP A 1 213 ? -10.812 17.125 29.297 1 45.91 213 ASP A C 1
ATOM 1608 O O . ASP A 1 213 ? -9.609 16.859 29.391 1 45.91 213 ASP A O 1
ATOM 1612 N N . VAL A 1 214 ? -11.336 17 28.156 1 53.09 214 VAL A N 1
ATOM 1613 C CA . VAL A 1 214 ? -10.594 17.219 26.906 1 53.09 214 VAL A CA 1
ATOM 1614 C C . VAL A 1 214 ? -10.578 18.703 26.5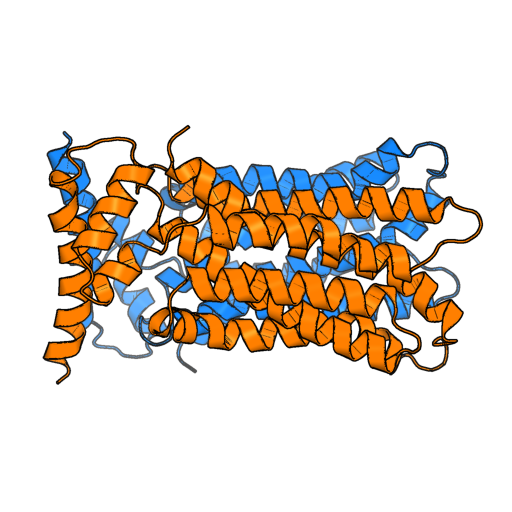78 1 53.09 214 VAL A C 1
ATOM 1616 O O . VAL A 1 214 ? -10.211 19.094 25.469 1 53.09 214 VAL A O 1
ATOM 1619 N N . SER A 1 215 ? -11.102 19.672 27.406 1 47.72 215 SER A N 1
ATOM 1620 C CA . SER A 1 215 ? -11.242 21.094 27.172 1 47.72 215 SER A CA 1
ATOM 1621 C C . SER A 1 215 ? -9.906 21.734 26.797 1 47.72 215 SER A C 1
ATOM 1623 O O . SER A 1 215 ? -9.875 22.781 26.141 1 47.72 215 SER A O 1
ATOM 1625 N N . GLU A 1 216 ? -8.922 21.219 27.281 1 45.59 216 GLU A N 1
ATOM 1626 C CA . GLU A 1 216 ? -7.66 21.938 27.062 1 45.59 216 GLU A CA 1
ATOM 1627 C C . GLU A 1 216 ? -7.199 21.812 25.609 1 45.59 216 GLU A C 1
ATOM 1629 O O . GLU A 1 216 ? -6.488 22.688 25.109 1 45.59 216 GLU A O 1
ATOM 1634 N N . LYS A 1 217 ? -7.535 20.828 24.922 1 51 217 LYS A N 1
ATOM 1635 C CA . LYS A 1 217 ? -6.988 20.641 23.578 1 51 217 LYS A CA 1
ATOM 1636 C C . LYS A 1 217 ? -7.945 21.156 22.516 1 51 217 LYS A C 1
ATOM 1638 O O . LYS A 1 217 ? -7.609 21.188 21.328 1 51 217 LYS A O 1
ATOM 1643 N N . TRP A 1 218 ? -9.133 21.688 22.812 1 46.66 218 TRP A N 1
ATOM 1644 C CA . TRP A 1 218 ? -10.156 22.297 21.969 1 46.66 218 TRP A CA 1
ATOM 1645 C C . TRP A 1 218 ? -9.586 23.484 21.188 1 46.66 218 TRP A C 1
ATOM 1647 O O . TRP A 1 218 ? -9.836 23.625 19.984 1 46.66 218 TRP A O 1
ATOM 1657 N N . PRO A 1 219 ? -8.969 24.266 21.891 1 44.03 219 PRO A N 1
ATOM 1658 C CA . PRO A 1 219 ? -8.453 25.438 21.156 1 44.03 219 PRO A CA 1
ATOM 1659 C C . PRO A 1 219 ? -7.52 25.047 20.016 1 44.03 219 PRO A C 1
ATOM 1661 O O . PRO A 1 219 ? -7.477 25.734 18.984 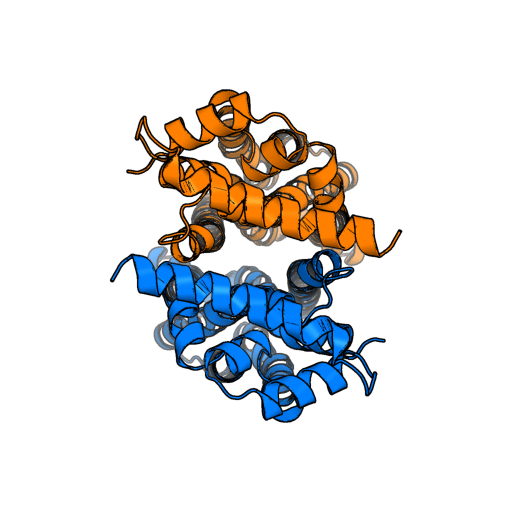1 44.03 219 PRO A O 1
ATOM 1664 N N . PHE A 1 220 ? -6.965 23.969 20.156 1 44.88 220 PHE A N 1
ATOM 1665 C CA . PHE A 1 220 ? -6.008 23.578 19.125 1 44.88 220 PHE A CA 1
ATOM 1666 C C . PHE A 1 220 ? -6.727 22.984 17.906 1 44.88 220 PHE A C 1
ATOM 1668 O O . PHE A 1 220 ? -6.375 23.281 16.766 1 44.88 220 PHE A O 1
ATOM 1675 N N . LEU A 1 221 ? -7.734 22.203 18.125 1 47.34 221 LEU A N 1
ATOM 1676 C CA . LEU A 1 221 ? -8.547 21.688 17.031 1 47.34 221 LEU A CA 1
ATOM 1677 C C . LEU A 1 221 ? -9.266 22.812 16.312 1 47.34 221 LEU A C 1
ATOM 1679 O O . LEU A 1 221 ? -9.352 22.812 15.078 1 47.34 221 LEU A O 1
ATOM 1683 N N . LEU A 1 222 ? -9.805 23.766 17.078 1 45.62 222 LEU A N 1
ATOM 1684 C CA . LEU A 1 222 ? -10.469 24.938 16.531 1 45.62 222 LEU A CA 1
ATOM 1685 C C . LEU A 1 222 ? -9.484 25.828 15.766 1 45.62 222 LEU A C 1
ATOM 1687 O O . LEU A 1 222 ? -9.828 26.406 14.734 1 45.62 222 LEU A O 1
ATOM 1691 N N . LYS A 1 223 ? -8.352 26.016 16.297 1 45.12 223 LYS A N 1
ATOM 1692 C CA . LYS A 1 223 ? -7.34 26.859 15.664 1 45.12 223 LYS A CA 1
ATOM 1693 C C . LYS A 1 223 ? -6.891 26.281 14.328 1 45.12 223 LYS A C 1
ATOM 1695 O O . LYS A 1 223 ? -6.734 27 13.352 1 45.12 223 LYS A O 1
ATOM 1700 N N . ASP A 1 224 ? -6.773 25.078 14.273 1 45.03 224 ASP A N 1
ATOM 1701 C CA . ASP A 1 224 ? -6.41 24.438 13.016 1 45.03 224 ASP A CA 1
ATOM 1702 C C . ASP A 1 224 ? -7.539 24.562 11.992 1 45.03 224 ASP A C 1
ATOM 1704 O O . ASP A 1 224 ? -7.285 24.734 10.797 1 45.03 224 ASP A O 1
ATOM 1708 N N . TRP A 1 225 ? -8.797 24.484 12.445 1 46.34 225 TRP A N 1
ATOM 1709 C CA . TRP A 1 225 ? -9.992 24.719 11.648 1 46.34 225 TRP A CA 1
ATOM 1710 C C . TRP A 1 225 ? -10.086 26.172 11.211 1 46.34 225 TRP A C 1
ATOM 1712 O O . TRP A 1 225 ? -10.367 26.469 10.047 1 46.34 225 TRP A O 1
ATOM 1722 N N . VAL A 1 226 ? -10.008 27.109 12.141 1 42.84 226 VAL A N 1
ATOM 1723 C CA . VAL A 1 226 ? -10.109 28.531 11.852 1 42.84 226 VAL A CA 1
ATOM 1724 C C . VAL A 1 226 ? -8.992 28.938 10.906 1 42.84 226 VAL A C 1
ATOM 1726 O O . VAL A 1 226 ? -9.219 29.703 9.953 1 42.84 226 VAL A O 1
ATOM 1729 N N . LEU A 1 227 ? -7.926 28.453 11.195 1 42.41 227 LEU A N 1
ATOM 1730 C CA . LEU A 1 227 ? -6.809 28.781 10.32 1 42.41 227 LEU A CA 1
ATOM 1731 C C . LEU A 1 227 ? -7.004 28.172 8.938 1 42.41 227 LEU A C 1
ATOM 1733 O O . LEU A 1 227 ? -6.602 28.766 7.93 1 42.41 227 LEU A O 1
ATOM 1737 N N . GLY A 1 228 ? -7.59 27 8.891 1 42.44 228 GLY A N 1
ATOM 1738 C CA . GLY A 1 228 ? -8 26.469 7.609 1 42.44 228 GLY A CA 1
ATOM 1739 C C . GLY A 1 228 ? -9.117 27.25 6.953 1 42.44 228 GLY A C 1
ATOM 1740 O O . GLY A 1 228 ? -9.117 27.438 5.734 1 42.44 228 GLY A O 1
ATOM 1741 N N . LYS A 1 229 ? -10.125 27.844 7.613 1 44.94 229 LYS A N 1
ATOM 1742 C CA . LYS A 1 229 ? -11.211 28.672 7.094 1 44.94 229 LYS A CA 1
ATOM 1743 C C . LYS A 1 229 ? -10.719 30.078 6.781 1 44.94 229 LYS A C 1
ATOM 1745 O O . LYS A 1 229 ? -11.156 30.688 5.805 1 44.94 229 LYS A O 1
ATOM 1750 N N . THR A 1 230 ? -10.023 30.641 7.637 1 39.81 230 THR A N 1
ATOM 1751 C CA . THR A 1 230 ? -9.602 32 7.383 1 39.81 230 THR A CA 1
ATOM 1752 C C . THR A 1 230 ? -8.773 32.094 6.102 1 39.81 230 THR A C 1
ATOM 1754 O O . THR A 1 230 ? -8.742 33.125 5.441 1 39.81 230 THR A O 1
ATOM 1757 N N . HIS A 1 231 ? -8.117 31.094 5.77 1 38.84 231 HIS A N 1
ATOM 1758 C CA . HIS A 1 231 ? -7.461 31.094 4.465 1 38.84 231 HIS A CA 1
ATOM 1759 C C . HIS A 1 231 ? -8.484 31 3.34 1 38.84 231 HIS A C 1
ATOM 1761 O O . HIS A 1 231 ? -8.273 31.547 2.256 1 38.84 231 HIS A O 1
ATOM 1767 N N . ILE A 1 232 ? -9.617 30.344 3.52 1 38.38 232 ILE A N 1
ATOM 1768 C CA . ILE A 1 232 ? -10.688 30.344 2.525 1 38.38 232 ILE A CA 1
ATOM 1769 C C . ILE A 1 232 ? -11.344 31.719 2.479 1 38.38 232 ILE A C 1
ATOM 1771 O O . ILE A 1 232 ? -11.664 32.219 1.4 1 38.38 232 ILE A O 1
ATOM 1775 N N . LEU A 1 233 ? -11.602 32.344 3.539 1 38.5 233 LEU A N 1
ATOM 1776 C CA . LEU A 1 233 ? -12.312 33.625 3.518 1 38.5 233 LEU A CA 1
ATOM 1777 C C . LEU A 1 233 ? -11.438 34.719 2.922 1 38.5 233 LEU A C 1
ATOM 1779 O O . LEU A 1 233 ? -11.953 35.688 2.383 1 38.5 233 LEU A O 1
ATOM 1783 N N . ARG A 1 234 ? -10.102 34.781 3.076 1 41.06 234 ARG A N 1
ATOM 1784 C CA . ARG A 1 234 ? -9.344 35.875 2.502 1 41.06 234 ARG A CA 1
ATOM 1785 C C . ARG A 1 234 ? -9.227 35.75 0.987 1 41.06 234 ARG A C 1
ATOM 1787 O O . ARG A 1 234 ? -8.852 36.688 0.295 1 41.06 234 ARG A O 1
ATOM 1794 N N . ASN A 1 235 ? -9.359 34.5 0.471 1 37.19 235 ASN A N 1
ATOM 1795 C CA . ASN A 1 235 ? -9.367 34.406 -0.985 1 37.19 235 ASN A CA 1
ATOM 1796 C C . ASN A 1 235 ? -10.75 34.719 -1.561 1 37.19 235 ASN A C 1
ATOM 1798 O O . ASN A 1 235 ? -10.992 34.469 -2.746 1 37.19 235 ASN A O 1
ATOM 1802 N N . THR A 1 236 ? -11.742 34.906 -0.666 1 32.38 236 THR A N 1
ATOM 1803 C CA . THR A 1 236 ? -12.93 35.531 -1.238 1 32.38 236 THR A CA 1
ATOM 1804 C C . THR A 1 236 ? -12.852 37.062 -1.117 1 32.38 236 THR A C 1
ATOM 1806 O O . THR A 1 236 ? -12.336 37.594 -0.13 1 32.38 236 THR A O 1
ATOM 1809 N N . MET B 1 1 ? 3.676 21.469 -15.992 1 58.09 1 MET B N 1
ATOM 1810 C CA . MET B 1 1 ? 3.449 20.703 -14.758 1 58.09 1 MET B CA 1
ATOM 1811 C C . MET B 1 1 ? 4.203 21.328 -13.594 1 58.09 1 MET B C 1
ATOM 1813 O O . MET B 1 1 ? 5.371 21.703 -13.727 1 58.09 1 MET B O 1
ATOM 1817 N N . SER B 1 2 ? 3.49 21.641 -12.508 1 79.56 2 SER B N 1
ATOM 1818 C CA . SER B 1 2 ? 4.16 22.312 -11.406 1 79.56 2 SER B CA 1
ATOM 1819 C C . SER B 1 2 ? 5.285 21.469 -10.828 1 79.56 2 SER B C 1
ATOM 1821 O O . SER B 1 2 ? 5.289 20.25 -10.984 1 79.56 2 SER B O 1
ATOM 1823 N N . GLY B 1 3 ? 6.422 21.969 -10.688 1 90.12 3 GLY B N 1
ATOM 1824 C CA . GLY B 1 3 ? 7.566 21.344 -10.047 1 90.12 3 GLY B CA 1
ATOM 1825 C C . GLY B 1 3 ? 7.176 20.344 -8.969 1 90.12 3 GLY B C 1
ATOM 1826 O O . GLY B 1 3 ? 7.773 19.281 -8.859 1 90.12 3 GLY B O 1
ATOM 1827 N N . ALA B 1 4 ? 6.113 20.609 -8.383 1 92.25 4 ALA B N 1
ATOM 1828 C CA . ALA B 1 4 ? 5.641 19.75 -7.297 1 92.25 4 ALA B CA 1
ATOM 1829 C C . ALA B 1 4 ? 5.117 18.422 -7.832 1 92.25 4 ALA B C 1
ATOM 1831 O O . ALA B 1 4 ? 5.316 17.375 -7.215 1 92.25 4 ALA B O 1
ATOM 1832 N N . VAL B 1 5 ? 4.48 18.469 -8.961 1 94.12 5 VAL B N 1
ATOM 1833 C CA . VAL B 1 5 ? 3.912 17.266 -9.555 1 94.12 5 VAL B CA 1
ATOM 1834 C C . VAL B 1 5 ? 5.035 16.328 -10 1 94.12 5 VAL B C 1
ATOM 1836 O O . VAL B 1 5 ? 4.996 15.133 -9.727 1 94.12 5 VAL B O 1
ATOM 1839 N N . LEU B 1 6 ? 6.004 16.844 -10.609 1 95.38 6 LEU B N 1
ATOM 1840 C CA . LEU B 1 6 ? 7.125 16.047 -11.094 1 95.38 6 LEU B CA 1
ATOM 1841 C C . LEU B 1 6 ? 7.906 15.445 -9.93 1 95.38 6 LEU B C 1
ATOM 1843 O O . LEU B 1 6 ? 8.352 14.297 -10.008 1 95.38 6 LEU B O 1
ATOM 1847 N N . VAL B 1 7 ? 8.023 16.172 -8.883 1 96.56 7 VAL B N 1
ATOM 1848 C CA . VAL B 1 7 ? 8.719 15.695 -7.691 1 96.56 7 VAL B CA 1
ATOM 1849 C C . VAL B 1 7 ? 7.926 14.555 -7.051 1 96.56 7 VAL B C 1
ATOM 1851 O O . VAL B 1 7 ? 8.5 13.562 -6.617 1 96.56 7 VAL B O 1
ATOM 1854 N N . ALA B 1 8 ? 6.66 14.734 -7.047 1 97.19 8 ALA B N 1
ATOM 1855 C CA . ALA B 1 8 ? 5.805 13.695 -6.477 1 97.19 8 ALA B CA 1
ATOM 1856 C C . ALA B 1 8 ? 5.863 12.422 -7.312 1 97.19 8 ALA B C 1
ATOM 1858 O O . ALA B 1 8 ? 5.918 11.312 -6.766 1 97.19 8 ALA B O 1
ATOM 1859 N N . ILE B 1 9 ? 5.867 12.539 -8.578 1 97.44 9 ILE B N 1
ATOM 1860 C CA . ILE B 1 9 ? 5.953 11.398 -9.477 1 97.44 9 ILE B CA 1
ATOM 1861 C C . ILE B 1 9 ? 7.281 10.68 -9.273 1 97.44 9 ILE B C 1
ATOM 1863 O O . ILE B 1 9 ? 7.316 9.453 -9.148 1 97.44 9 ILE B O 1
ATOM 1867 N N . ALA B 1 10 ? 8.305 11.422 -9.195 1 97.94 10 ALA B N 1
ATOM 1868 C CA . ALA B 1 10 ? 9.633 10.844 -8.977 1 97.94 10 ALA B CA 1
ATOM 1869 C C . ALA B 1 10 ? 9.703 10.117 -7.637 1 97.94 10 ALA B C 1
ATOM 1871 O O . ALA B 1 10 ? 10.227 9.008 -7.555 1 97.94 10 ALA B O 1
ATOM 1872 N N . ALA B 1 11 ? 9.156 10.727 -6.637 1 98.38 11 ALA B N 1
ATOM 1873 C CA . ALA B 1 11 ? 9.18 10.125 -5.309 1 98.38 11 ALA B CA 1
ATOM 1874 C C . ALA B 1 11 ? 8.352 8.844 -5.277 1 98.38 11 ALA B C 1
ATOM 1876 O O . ALA B 1 11 ? 8.727 7.863 -4.625 1 98.38 11 ALA B O 1
ATOM 1877 N N . SER B 1 12 ? 7.281 8.797 -6.016 1 98.19 12 SER B N 1
ATOM 1878 C CA . SER B 1 12 ? 6.336 7.688 -5.949 1 98.19 12 SER B CA 1
ATOM 1879 C C . SER B 1 12 ? 6.895 6.441 -6.629 1 98.19 12 SER B C 1
ATOM 1881 O O . SER B 1 12 ? 6.297 5.363 -6.555 1 98.19 12 SER B O 1
ATOM 1883 N N . ILE B 1 13 ? 8.016 6.508 -7.273 1 98.62 13 ILE B N 1
ATOM 1884 C CA . ILE B 1 13 ? 8.68 5.348 -7.855 1 98.62 13 ILE B CA 1
ATOM 1885 C C . ILE B 1 13 ? 9.023 4.344 -6.754 1 98.62 13 ILE B C 1
ATOM 1887 O O . ILE B 1 13 ? 9.023 3.135 -6.984 1 98.62 13 ILE B O 1
ATOM 1891 N N . GLY B 1 14 ? 9.297 4.875 -5.551 1 98.56 14 GLY B N 1
ATOM 1892 C CA . GLY B 1 14 ? 9.477 3.969 -4.43 1 98.56 14 GLY B CA 1
ATOM 1893 C C . GLY B 1 14 ? 8.305 3.025 -4.223 1 98.56 14 GLY B C 1
ATOM 1894 O O . GLY B 1 14 ? 8.5 1.844 -3.932 1 98.56 14 GLY B O 1
ATOM 1895 N N . ASN B 1 15 ? 7.125 3.547 -4.402 1 97.81 15 ASN B N 1
ATOM 1896 C CA . ASN B 1 15 ? 5.926 2.725 -4.289 1 97.81 15 ASN B CA 1
ATOM 1897 C C . ASN B 1 15 ? 5.77 1.792 -5.488 1 97.81 15 ASN B C 1
ATOM 1899 O O . ASN B 1 15 ? 5.254 0.68 -5.352 1 97.81 15 ASN B O 1
ATOM 1903 N N . LEU B 1 16 ? 6.168 2.254 -6.605 1 98.44 16 LEU B N 1
ATOM 1904 C CA . LEU B 1 16 ? 6.168 1.382 -7.777 1 98.44 16 LEU B CA 1
ATOM 1905 C C . LEU B 1 16 ? 7.016 0.14 -7.531 1 98.44 16 LEU B C 1
ATOM 1907 O O . LEU B 1 16 ? 6.605 -0.975 -7.855 1 98.44 16 LEU B O 1
ATOM 1911 N N . LEU B 1 17 ? 8.164 0.366 -6.953 1 98.69 17 LEU B N 1
ATOM 1912 C CA . LEU B 1 17 ? 9.07 -0.734 -6.652 1 98.69 17 LEU B CA 1
ATOM 1913 C C . LEU B 1 17 ? 8.445 -1.696 -5.645 1 98.69 17 LEU B C 1
ATOM 1915 O O . LEU B 1 17 ? 8.641 -2.91 -5.738 1 98.69 17 LEU B O 1
ATOM 1919 N N . GLN B 1 18 ? 7.75 -1.145 -4.695 1 97.44 18 GLN B N 1
ATOM 1920 C CA . GLN B 1 18 ? 7.051 -1.976 -3.719 1 97.44 18 GLN B CA 1
ATOM 1921 C C . GLN B 1 18 ? 6 -2.854 -4.395 1 97.44 18 GLN B C 1
ATOM 1923 O O . GLN B 1 18 ? 5.926 -4.055 -4.129 1 97.44 18 GLN B O 1
ATOM 1928 N N . GLY B 1 19 ? 5.168 -2.24 -5.219 1 95.44 19 GLY B N 1
ATOM 1929 C CA . GLY B 1 19 ? 4.188 -3.02 -5.957 1 95.44 19 GLY B CA 1
ATOM 1930 C C . GLY B 1 19 ? 4.816 -4.082 -6.84 1 95.44 19 GLY B C 1
ATOM 1931 O O . GLY B 1 19 ? 4.332 -5.215 -6.898 1 95.44 19 GLY B O 1
ATOM 1932 N N . TRP B 1 20 ? 5.879 -3.691 -7.48 1 97.06 20 TRP B N 1
ATOM 1933 C CA . TRP B 1 20 ? 6.617 -4.613 -8.336 1 97.06 20 TRP B CA 1
ATOM 1934 C C . TRP B 1 20 ? 7.102 -5.824 -7.547 1 97.06 20 TRP B C 1
ATOM 1936 O O . TRP B 1 20 ? 6.906 -6.965 -7.969 1 97.06 20 TRP B O 1
ATOM 1946 N N . ASP B 1 21 ? 7.668 -5.566 -6.488 1 96.81 21 ASP B N 1
ATOM 1947 C CA . ASP B 1 21 ? 8.211 -6.637 -5.664 1 96.81 21 ASP B CA 1
ATOM 1948 C C . ASP B 1 21 ? 7.102 -7.559 -5.156 1 96.81 21 ASP B C 1
ATOM 1950 O O . ASP B 1 21 ? 7.25 -8.781 -5.168 1 96.81 21 ASP B O 1
ATOM 1954 N N . ASN B 1 22 ? 6.016 -6.996 -4.688 1 91.69 22 ASN B N 1
ATOM 1955 C CA . ASN B 1 22 ? 4.902 -7.762 -4.145 1 91.69 22 ASN B CA 1
ATOM 1956 C C . ASN B 1 22 ? 4.34 -8.742 -5.172 1 91.69 22 ASN B C 1
ATOM 1958 O O . ASN B 1 22 ? 4.059 -9.898 -4.844 1 91.69 22 ASN B O 1
ATOM 1962 N N . ALA B 1 23 ? 4.227 -8.25 -6.305 1 90.81 23 ALA B N 1
ATOM 1963 C CA . ALA B 1 23 ? 3.67 -9.094 -7.363 1 90.81 23 ALA B CA 1
ATOM 1964 C C . ALA B 1 23 ? 4.688 -10.133 -7.824 1 90.81 23 ALA B C 1
ATOM 1966 O O . ALA B 1 23 ? 4.328 -11.289 -8.094 1 90.81 23 ALA B O 1
ATOM 1967 N N . THR B 1 24 ? 5.93 -9.781 -7.914 1 94.69 24 THR B N 1
ATOM 1968 C CA . THR B 1 24 ? 6.953 -10.664 -8.461 1 94.69 24 THR B CA 1
ATOM 1969 C C . THR B 1 24 ? 7.18 -11.867 -7.551 1 94.69 24 THR B C 1
ATOM 1971 O O . THR B 1 24 ? 7.316 -12.992 -8.031 1 94.69 24 THR B O 1
ATOM 1974 N N . ILE B 1 25 ? 7.25 -11.57 -6.293 1 92.88 25 ILE B N 1
ATOM 1975 C CA . ILE B 1 25 ? 7.578 -12.648 -5.363 1 92.88 25 ILE B CA 1
ATOM 1976 C C . ILE B 1 25 ? 6.469 -13.703 -5.383 1 92.88 25 ILE B C 1
ATOM 1978 O O . ILE B 1 25 ? 6.738 -14.891 -5.227 1 92.88 25 ILE B O 1
ATOM 1982 N N . ALA B 1 26 ? 5.285 -13.312 -5.535 1 84.75 26 ALA B N 1
ATOM 1983 C CA . ALA B 1 26 ? 4.156 -14.234 -5.57 1 84.75 26 ALA B CA 1
ATOM 1984 C C . ALA B 1 26 ? 4.301 -15.242 -6.711 1 84.75 26 ALA B C 1
ATOM 1986 O O . ALA B 1 26 ? 3.961 -16.422 -6.559 1 84.75 26 ALA B O 1
ATOM 1987 N N . GLY B 1 27 ? 4.758 -14.797 -7.824 1 83.94 27 GLY B N 1
ATOM 1988 C CA . GLY B 1 27 ? 5.008 -15.68 -8.953 1 83.94 27 GLY B CA 1
ATOM 1989 C C . GLY B 1 27 ? 6.305 -16.469 -8.82 1 83.94 27 GLY B C 1
ATOM 1990 O O . GLY B 1 27 ? 6.352 -17.656 -9.141 1 83.94 27 GLY B O 1
ATOM 1991 N N . ALA B 1 28 ? 7.277 -15.836 -8.352 1 91.31 28 ALA B N 1
ATOM 1992 C CA . ALA B 1 28 ? 8.617 -16.406 -8.312 1 91.31 28 ALA B CA 1
ATOM 1993 C C . ALA B 1 28 ? 8.695 -17.547 -7.301 1 91.31 28 ALA B C 1
ATOM 1995 O O . ALA B 1 28 ? 9.469 -18.484 -7.48 1 91.31 28 ALA B O 1
ATOM 1996 N N . VAL B 1 29 ? 7.961 -17.453 -6.301 1 88.44 29 VAL B N 1
ATOM 1997 C CA . VAL B 1 29 ? 8.055 -18.422 -5.199 1 88.44 29 VAL B CA 1
ATOM 1998 C C . VAL B 1 29 ? 7.77 -19.828 -5.711 1 88.44 29 VAL B C 1
ATOM 2000 O O . VAL B 1 29 ? 8.328 -20.797 -5.211 1 88.44 29 VAL B O 1
ATOM 2003 N N . LEU B 1 30 ? 6.996 -20 -6.699 1 81.69 30 LEU B N 1
ATOM 2004 C CA . LEU B 1 30 ? 6.664 -21.297 -7.281 1 81.69 30 LEU B CA 1
ATOM 2005 C C . LEU B 1 30 ? 7.898 -21.953 -7.887 1 81.69 30 LEU B C 1
ATOM 2007 O O . LEU B 1 30 ? 8.07 -23.172 -7.789 1 81.69 30 LEU B O 1
ATOM 2011 N N . TYR B 1 31 ? 8.703 -21.188 -8.406 1 88.19 31 TYR B N 1
ATOM 2012 C CA . TYR B 1 31 ? 9.922 -21.688 -9.031 1 88.19 31 TYR B CA 1
ATOM 2013 C C . TYR B 1 31 ? 11.031 -21.875 -8 1 88.19 31 TYR B C 1
ATOM 2015 O O . TYR B 1 31 ? 11.867 -22.766 -8.133 1 88.19 31 TYR B O 1
ATOM 2023 N N . ILE B 1 32 ? 11.023 -21.016 -7.055 1 91.88 32 ILE B N 1
ATOM 2024 C CA . ILE B 1 32 ? 12.008 -21.109 -5.98 1 91.88 32 ILE B CA 1
ATOM 2025 C C . ILE B 1 32 ? 11.828 -22.422 -5.223 1 91.88 32 ILE B C 1
ATOM 2027 O O . ILE B 1 32 ? 12.797 -23.125 -4.926 1 91.88 32 ILE B O 1
ATOM 2031 N N . LYS B 1 33 ? 10.641 -22.734 -4.977 1 86.31 33 LYS B N 1
ATOM 2032 C CA . LYS B 1 33 ? 10.336 -23.938 -4.219 1 86.31 33 LYS B CA 1
ATOM 2033 C C . LYS B 1 33 ? 10.82 -25.188 -4.949 1 86.31 33 LYS B C 1
ATOM 2035 O O . LYS B 1 33 ? 11.297 -26.125 -4.32 1 86.31 33 LYS B O 1
ATOM 2040 N N . LYS B 1 34 ? 10.648 -25.219 -6.184 1 85.56 34 LYS B N 1
ATOM 2041 C CA . LYS B 1 34 ? 11.07 -26.344 -6.992 1 85.56 34 LYS B CA 1
ATOM 2042 C C . LYS B 1 34 ? 12.594 -26.484 -7 1 85.56 34 LYS B C 1
ATOM 2044 O O . LYS B 1 34 ? 13.125 -27.578 -6.836 1 85.56 34 LYS B O 1
ATOM 2049 N N . GLU B 1 35 ? 13.227 -25.406 -7.164 1 90 35 GLU B N 1
ATOM 2050 C CA . GLU B 1 35 ? 14.68 -25.438 -7.262 1 90 35 GLU B CA 1
ATOM 2051 C C . GLU B 1 35 ? 15.312 -25.859 -5.934 1 90 35 GLU B C 1
ATOM 2053 O O . GLU B 1 35 ? 16.266 -26.625 -5.91 1 90 35 GLU B O 1
ATOM 2058 N N . PHE B 1 36 ? 14.797 -25.359 -4.891 1 91.38 36 PHE B N 1
ATOM 2059 C CA . PHE B 1 36 ? 15.422 -25.594 -3.594 1 91.38 36 PHE B CA 1
ATOM 2060 C C . PHE B 1 36 ? 14.719 -26.734 -2.861 1 91.38 36 PHE B C 1
ATOM 2062 O O . PHE B 1 36 ? 15 -26.984 -1.689 1 91.38 36 PHE B O 1
ATOM 2069 N N . SER B 1 37 ? 13.805 -27.469 -3.471 1 86.06 37 SER B N 1
ATOM 2070 C CA . SER B 1 37 ? 13.086 -28.609 -2.938 1 86.06 37 SER B CA 1
ATOM 2071 C C . SER B 1 37 ? 12.453 -28.297 -1.587 1 86.06 37 SER B C 1
ATOM 2073 O O . SER B 1 37 ? 12.664 -29.016 -0.61 1 86.06 37 SER B O 1
ATOM 2075 N N . LEU B 1 38 ? 11.711 -27.219 -1.662 1 83.88 38 LEU B N 1
ATOM 2076 C CA . LEU B 1 38 ? 11.172 -26.719 -0.401 1 83.88 38 LEU B CA 1
ATOM 2077 C C . LEU B 1 38 ? 9.797 -27.328 -0.127 1 83.88 38 LEU B C 1
ATOM 2079 O O . LEU B 1 38 ? 9.117 -26.906 0.813 1 83.88 38 LEU B O 1
ATOM 2083 N N . GLU B 1 39 ? 9.398 -28.266 -0.764 1 76.69 39 GLU B N 1
ATOM 2084 C CA . GLU B 1 39 ? 8.102 -28.906 -0.586 1 76.69 39 GLU B CA 1
ATOM 2085 C C . GLU B 1 39 ? 7.98 -29.531 0.802 1 76.69 39 GLU B C 1
ATOM 2087 O O . GLU B 1 39 ? 6.891 -29.562 1.38 1 76.69 39 GLU B O 1
ATOM 2092 N N . THR B 1 40 ? 9.102 -29.875 1.342 1 76.31 40 THR B N 1
ATOM 2093 C CA . THR B 1 40 ? 9.094 -30.516 2.648 1 76.31 40 THR B CA 1
ATOM 2094 C C . THR B 1 40 ? 9.445 -29.531 3.75 1 76.31 40 THR B C 1
ATOM 2096 O O . THR B 1 40 ? 9.555 -29.891 4.918 1 76.31 40 THR B O 1
ATOM 2099 N N . GLN B 1 41 ? 9.688 -28.297 3.365 1 81.94 41 GLN B N 1
ATOM 2100 C CA . GLN B 1 41 ? 10.047 -27.266 4.332 1 81.94 41 GLN B CA 1
ATOM 2101 C C . GLN B 1 41 ? 9.109 -26.062 4.227 1 81.94 41 GLN B C 1
ATOM 2103 O O . GLN B 1 41 ? 9.531 -24.969 3.852 1 81.94 41 GLN B O 1
ATOM 2108 N N . PRO B 1 42 ? 7.906 -26.234 4.676 1 77.06 42 PRO B N 1
ATOM 2109 C CA . PRO B 1 42 ? 6.906 -25.172 4.496 1 77.06 42 PRO B CA 1
ATOM 2110 C C . PRO B 1 42 ? 7.27 -23.891 5.227 1 77.06 42 PRO B C 1
ATOM 2112 O O . PRO B 1 42 ? 6.934 -22.797 4.766 1 77.06 42 PRO B O 1
ATOM 2115 N N . LEU B 1 43 ? 7.953 -24.016 6.266 1 80.25 43 LEU B N 1
ATOM 2116 C CA . LEU B 1 43 ? 8.352 -22.844 7.023 1 80.25 43 LEU B CA 1
ATOM 2117 C C . LEU B 1 43 ? 9.297 -21.969 6.211 1 80.25 43 LEU B C 1
ATOM 2119 O O . LEU B 1 43 ? 9.156 -20.734 6.184 1 80.25 43 LEU B O 1
ATOM 2123 N N . ILE B 1 44 ? 10.25 -22.578 5.578 1 84.5 44 ILE B N 1
ATOM 2124 C CA . ILE B 1 44 ? 11.211 -21.828 4.777 1 84.5 44 ILE B CA 1
ATOM 2125 C C . ILE B 1 44 ? 10.508 -21.188 3.584 1 84.5 44 ILE B C 1
ATOM 2127 O O . ILE B 1 44 ? 10.828 -20.078 3.189 1 84.5 44 ILE B O 1
ATOM 2131 N N . GLU B 1 45 ? 9.633 -21.875 3.014 1 82.62 45 GLU B N 1
ATOM 2132 C CA . GLU B 1 45 ? 8.836 -21.328 1.917 1 82.62 45 GLU B CA 1
ATOM 2133 C C . GLU B 1 45 ? 8.078 -20.078 2.352 1 82.62 45 GLU B C 1
ATOM 2135 O O . GLU B 1 45 ? 8.062 -19.078 1.638 1 82.62 45 GLU B O 1
ATOM 2140 N N . GLY B 1 46 ? 7.453 -20.156 3.479 1 83.44 46 GLY B N 1
ATOM 2141 C CA . GLY B 1 46 ? 6.742 -19.016 4.016 1 83.44 46 GLY B CA 1
ATOM 2142 C C . GLY B 1 46 ? 7.656 -17.844 4.352 1 83.44 46 GLY B C 1
ATOM 2143 O O . GLY B 1 46 ? 7.277 -16.688 4.188 1 83.44 46 GLY B O 1
ATOM 2144 N N . LEU B 1 47 ? 8.797 -18.156 4.719 1 89.5 47 LEU B N 1
ATOM 2145 C CA . LEU B 1 47 ? 9.758 -17.125 5.109 1 89.5 47 LEU B CA 1
ATOM 2146 C C . LEU B 1 47 ? 10.234 -16.344 3.895 1 89.5 47 LEU B C 1
ATOM 2148 O O . LEU B 1 47 ? 10.602 -15.172 4.016 1 89.5 47 LEU B O 1
ATOM 2152 N N . ILE B 1 48 ? 10.227 -16.953 2.764 1 91.31 48 ILE B N 1
ATOM 2153 C CA . ILE B 1 48 ? 10.672 -16.266 1.556 1 91.31 48 ILE B CA 1
ATOM 2154 C C . ILE B 1 48 ? 9.797 -15.047 1.302 1 91.31 48 ILE B C 1
ATOM 2156 O O . ILE B 1 48 ? 10.305 -13.961 0.994 1 91.31 48 ILE B O 1
ATOM 2160 N N . VAL B 1 49 ? 8.609 -15.195 1.511 1 88.75 49 VAL B N 1
ATOM 2161 C CA . VAL B 1 49 ? 7.672 -14.094 1.311 1 88.75 49 VAL B CA 1
ATOM 2162 C C . VAL B 1 49 ? 7.664 -13.195 2.543 1 88.75 49 VAL B C 1
ATOM 2164 O O . VAL B 1 49 ? 7.668 -11.969 2.422 1 88.75 49 VAL B O 1
ATOM 2167 N N . ALA B 1 50 ? 7.754 -13.758 3.701 1 92.75 50 ALA B N 1
ATOM 2168 C CA . ALA B 1 50 ? 7.57 -13.07 4.977 1 92.75 50 ALA B CA 1
ATOM 2169 C C . ALA B 1 50 ? 8.727 -12.117 5.262 1 92.75 50 ALA B C 1
ATOM 2171 O O . ALA B 1 50 ? 8.539 -11.078 5.902 1 92.75 50 ALA B O 1
ATOM 2172 N N . MET B 1 51 ? 9.828 -12.414 4.801 1 96.56 51 MET B N 1
ATOM 2173 C CA . MET B 1 51 ? 11.016 -11.672 5.207 1 96.56 51 MET B CA 1
ATOM 2174 C C . MET B 1 51 ? 10.938 -10.219 4.746 1 96.56 51 MET B C 1
ATOM 2176 O O . MET B 1 51 ? 11.297 -9.305 5.492 1 96.56 51 MET B O 1
ATOM 2180 N N . SER B 1 52 ? 10.539 -10.031 3.531 1 96.88 52 SER B N 1
ATOM 2181 C CA . SER B 1 52 ? 10.406 -8.648 3.092 1 96.88 52 SER B CA 1
ATOM 2182 C C . SER B 1 52 ? 9.305 -7.926 3.863 1 96.88 52 SER B C 1
ATOM 2184 O O . SER B 1 52 ? 9.422 -6.734 4.156 1 96.88 52 SER B O 1
ATOM 2186 N N . LEU B 1 53 ? 8.25 -8.641 4.211 1 94.44 53 LEU B N 1
ATOM 2187 C CA . LEU B 1 53 ? 7.148 -8.062 4.973 1 94.44 53 LEU B CA 1
ATOM 2188 C C . LEU B 1 53 ? 7.602 -7.676 6.375 1 94.44 53 LEU B C 1
ATOM 2190 O O . LEU B 1 53 ? 7.27 -6.598 6.867 1 94.44 53 LEU B O 1
ATOM 2194 N N . ILE B 1 54 ? 8.336 -8.516 6.934 1 94.75 54 ILE B N 1
ATOM 2195 C CA . ILE B 1 54 ? 8.898 -8.266 8.258 1 94.75 54 ILE B CA 1
ATOM 2196 C C . ILE B 1 54 ? 9.828 -7.055 8.195 1 94.75 54 ILE B C 1
ATOM 2198 O O . ILE B 1 54 ? 9.727 -6.145 9.023 1 94.75 54 ILE B O 1
ATOM 2202 N N . GLY B 1 55 ? 10.742 -7.051 7.297 1 97.06 55 GLY B N 1
ATOM 2203 C CA . GLY B 1 55 ? 11.641 -5.922 7.137 1 97.06 55 GLY B CA 1
ATOM 2204 C C . GLY B 1 55 ? 10.922 -4.602 6.945 1 97.06 55 GLY B C 1
ATOM 2205 O O . GLY B 1 55 ? 11.266 -3.598 7.566 1 97.06 55 GLY B O 1
ATOM 2206 N N . ALA B 1 56 ? 9.93 -4.625 6.09 1 96.88 56 ALA B N 1
ATOM 2207 C CA . ALA B 1 56 ? 9.156 -3.416 5.816 1 96.88 56 ALA B CA 1
ATOM 2208 C C . ALA B 1 56 ? 8.445 -2.922 7.074 1 96.88 56 ALA B C 1
ATOM 2210 O O . ALA B 1 56 ? 8.445 -1.725 7.367 1 96.88 56 ALA B O 1
ATOM 2211 N N . THR B 1 57 ? 7.871 -3.826 7.789 1 93.56 57 THR B N 1
ATOM 2212 C CA . THR B 1 57 ? 7.125 -3.477 8.992 1 93.56 57 THR B CA 1
ATOM 2213 C C . THR B 1 57 ? 8.047 -2.889 10.047 1 93.56 57 THR B C 1
ATOM 2215 O O . THR B 1 57 ? 7.727 -1.872 10.672 1 93.56 57 THR B O 1
ATOM 2218 N N . VAL B 1 58 ? 9.141 -3.455 10.227 1 94.81 58 VAL B N 1
ATOM 2219 C CA . VAL B 1 58 ? 10.109 -2.986 11.211 1 94.81 58 VAL B CA 1
ATOM 2220 C C . VAL B 1 58 ? 10.578 -1.578 10.852 1 94.81 58 VAL B C 1
ATOM 2222 O O . VAL B 1 58 ? 10.57 -0.679 11.695 1 94.81 58 VAL B O 1
ATOM 2225 N N . ILE B 1 59 ? 10.906 -1.379 9.648 1 96.56 59 ILE B N 1
ATOM 2226 C CA . ILE B 1 59 ? 11.445 -0.1 9.203 1 96.56 59 ILE B CA 1
ATOM 2227 C C . ILE B 1 59 ? 10.359 0.97 9.258 1 96.56 59 ILE B C 1
ATOM 2229 O O . ILE B 1 59 ? 10.633 2.123 9.602 1 96.56 59 ILE B O 1
ATOM 2233 N N . THR B 1 60 ? 9.18 0.611 8.906 1 94.25 60 THR B N 1
ATOM 2234 C CA . THR B 1 60 ? 8.086 1.573 8.914 1 94.25 60 THR B CA 1
ATOM 2235 C C . THR B 1 60 ? 7.867 2.139 10.312 1 94.25 60 THR B C 1
ATOM 2237 O O . THR B 1 60 ? 7.516 3.311 10.469 1 94.25 60 THR B O 1
ATOM 2240 N N . THR B 1 61 ? 8.133 1.387 11.305 1 90.75 61 THR B N 1
ATOM 2241 C CA . THR B 1 61 ? 7.918 1.784 12.695 1 90.75 61 THR B CA 1
ATOM 2242 C C . THR B 1 61 ? 8.883 2.896 13.094 1 90.75 61 THR B C 1
ATOM 2244 O O . THR B 1 61 ? 8.516 3.803 13.844 1 90.75 61 THR B O 1
ATOM 2247 N N . PHE B 1 62 ? 9.984 2.951 12.438 1 92.38 62 PHE B N 1
ATOM 2248 C CA . PHE B 1 62 ? 11.016 3.881 12.898 1 92.38 62 PHE B CA 1
ATOM 2249 C C . PHE B 1 62 ? 11.273 4.961 11.852 1 92.38 62 PHE B C 1
ATOM 2251 O O . PHE B 1 62 ? 11.93 5.961 12.141 1 92.38 62 PHE B O 1
ATOM 2258 N N . SER B 1 63 ? 10.797 4.809 10.75 1 93.25 63 SER B N 1
ATOM 2259 C CA . SER B 1 63 ? 11.188 5.656 9.625 1 93.25 63 SER B CA 1
ATOM 2260 C C . SER B 1 63 ? 10.734 7.098 9.836 1 93.25 63 SER B C 1
ATOM 2262 O O . SER B 1 63 ? 11.445 8.031 9.477 1 93.25 63 SER B O 1
ATOM 2264 N N . GLY B 1 64 ? 9.609 7.262 10.461 1 88.38 64 GLY B N 1
ATOM 2265 C CA . GLY B 1 64 ? 9.125 8.609 10.703 1 88.38 64 GLY B CA 1
ATOM 2266 C C . GLY B 1 64 ? 10.039 9.414 11.617 1 88.38 64 GLY B C 1
ATOM 2267 O O . GLY B 1 64 ? 10.453 10.523 11.266 1 88.38 64 GLY B O 1
ATOM 2268 N N . ALA B 1 65 ? 10.344 8.852 12.68 1 90.38 65 ALA B N 1
ATOM 2269 C CA . ALA B 1 65 ? 11.195 9.523 13.664 1 90.38 65 ALA B CA 1
ATOM 2270 C C . ALA B 1 65 ? 12.586 9.781 13.102 1 90.38 65 ALA B C 1
ATOM 2272 O O . ALA B 1 65 ? 13.164 10.844 13.328 1 90.38 65 ALA B O 1
ATOM 2273 N N . VAL B 1 66 ? 13.055 8.867 12.391 1 94.94 66 VAL B N 1
ATOM 2274 C CA . VAL B 1 66 ? 14.391 9.008 11.82 1 94.94 66 VAL B CA 1
ATOM 2275 C C . VAL B 1 66 ? 14.375 10.086 10.734 1 94.9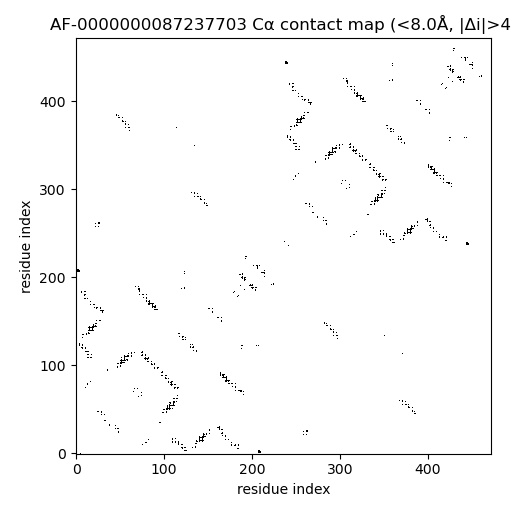4 66 VAL B C 1
ATOM 2277 O O . VAL B 1 66 ? 15.336 10.852 10.609 1 94.94 66 VAL B O 1
ATOM 2280 N N . ALA B 1 67 ? 13.328 10.125 10.047 1 94.94 67 ALA B N 1
ATOM 2281 C CA . ALA B 1 67 ? 13.195 11.117 8.984 1 94.94 67 ALA B CA 1
ATOM 2282 C C . ALA B 1 67 ? 13.141 12.531 9.555 1 94.94 67 ALA B C 1
ATOM 2284 O O . ALA B 1 67 ? 13.617 13.477 8.93 1 94.94 67 ALA B O 1
ATOM 2285 N N . ASP B 1 68 ? 12.586 12.633 10.727 1 92.88 68 ASP B N 1
ATOM 2286 C CA . ASP B 1 68 ? 12.539 13.938 11.383 1 92.88 68 ASP B CA 1
ATOM 2287 C C . ASP B 1 68 ? 13.938 14.406 11.781 1 92.88 68 ASP B C 1
ATOM 2289 O O . ASP B 1 68 ? 14.219 15.609 11.781 1 92.88 68 ASP B O 1
ATOM 2293 N N . ALA B 1 69 ? 14.734 13.445 12.023 1 95.88 69 ALA B N 1
ATOM 2294 C CA . ALA B 1 69 ? 16.078 13.789 12.477 1 95.88 69 ALA B CA 1
ATOM 2295 C C . ALA B 1 69 ? 17.016 14.023 11.297 1 95.88 69 ALA B C 1
ATOM 2297 O O . ALA B 1 69 ? 17.781 14.992 11.281 1 95.88 69 ALA B O 1
ATOM 2298 N N . VAL B 1 70 ? 16.922 13.219 10.273 1 97.19 70 VAL B N 1
ATOM 2299 C CA . VAL B 1 70 ? 17.969 13.227 9.266 1 97.19 70 VAL B CA 1
ATOM 2300 C C . VAL B 1 70 ? 17.453 13.859 7.973 1 97.19 70 VAL B C 1
ATOM 2302 O O . VAL B 1 70 ? 18.219 14.289 7.121 1 97.19 70 VAL B O 1
ATOM 2305 N N . GLY B 1 71 ? 16.156 13.906 7.84 1 97.25 71 GLY B N 1
ATOM 2306 C CA . GLY B 1 71 ? 15.539 14.422 6.629 1 97.25 71 GLY B CA 1
ATOM 2307 C C . GLY B 1 71 ? 14.812 13.367 5.824 1 97.25 71 GLY B C 1
ATOM 2308 O O . GLY B 1 71 ? 14.922 12.172 6.121 1 97.25 71 GLY B O 1
ATOM 2309 N N . ARG B 1 72 ? 14.062 13.805 4.836 1 98 72 ARG B N 1
ATOM 2310 C CA . ARG B 1 72 ? 13.305 12.891 3.982 1 98 72 ARG B CA 1
ATOM 2311 C C . ARG B 1 72 ? 14.172 12.359 2.846 1 98 72 ARG B C 1
ATOM 2313 O O . ARG B 1 72 ? 14.188 11.156 2.586 1 98 72 ARG B O 1
ATOM 2320 N N . ARG B 1 73 ? 14.906 13.266 2.234 1 98.31 73 ARG B N 1
ATOM 2321 C CA . ARG B 1 73 ? 15.648 12.938 1.023 1 98.31 73 ARG B CA 1
ATOM 2322 C C . ARG B 1 73 ? 16.703 11.875 1.302 1 98.31 73 ARG B C 1
ATOM 2324 O O . ARG B 1 73 ? 16.812 10.891 0.569 1 98.31 73 ARG B O 1
ATOM 2331 N N . PRO B 1 74 ? 17.5 11.953 2.328 1 98.56 74 PRO B N 1
ATOM 2332 C CA . PRO B 1 74 ? 18.5 10.914 2.584 1 98.56 74 PRO B CA 1
ATOM 2333 C C . PRO B 1 74 ? 17.891 9.531 2.791 1 98.56 74 PRO B C 1
ATOM 2335 O O . PRO B 1 74 ? 18.469 8.523 2.395 1 98.56 74 PRO B O 1
ATOM 2338 N N . LEU B 1 75 ? 16.797 9.5 3.365 1 98.5 75 LEU B N 1
ATOM 2339 C CA . LEU B 1 75 ? 16.172 8.203 3.611 1 98.5 75 LEU B CA 1
ATOM 2340 C C . LEU B 1 75 ? 15.547 7.648 2.334 1 98.5 75 LEU B C 1
ATOM 2342 O O . LEU B 1 75 ? 15.5 6.43 2.145 1 98.5 75 LEU B O 1
ATOM 2346 N N . LEU B 1 76 ? 15.062 8.547 1.486 1 98.75 76 LEU B N 1
ATOM 2347 C CA . LEU B 1 76 ? 14.602 8.086 0.183 1 98.75 76 LEU B CA 1
ATOM 2348 C C . LEU B 1 76 ? 15.766 7.551 -0.646 1 98.75 76 LEU B C 1
ATOM 2350 O O . LEU B 1 76 ? 15.617 6.559 -1.365 1 98.75 76 LEU B O 1
ATOM 2354 N N . ILE B 1 77 ? 16.906 8.18 -0.54 1 98.88 77 ILE B N 1
ATOM 2355 C CA . ILE B 1 77 ? 18.109 7.688 -1.203 1 98.88 77 ILE B CA 1
ATOM 2356 C C . ILE B 1 77 ? 18.484 6.32 -0.639 1 98.88 77 ILE B C 1
ATOM 2358 O O . ILE B 1 77 ? 18.781 5.391 -1.394 1 98.88 77 ILE B O 1
ATOM 2362 N N . ALA B 1 78 ? 18.453 6.215 0.658 1 98.81 78 ALA B N 1
ATOM 2363 C CA . ALA B 1 78 ? 18.75 4.934 1.295 1 98.81 78 ALA B CA 1
ATOM 2364 C C . ALA B 1 78 ? 17.812 3.844 0.803 1 98.81 78 ALA B C 1
ATOM 2366 O O . ALA B 1 78 ? 18.219 2.707 0.566 1 98.81 78 ALA B O 1
ATOM 2367 N N . SER B 1 79 ? 16.547 4.207 0.716 1 98.88 79 SER B N 1
ATOM 2368 C CA . SER B 1 79 ? 15.555 3.27 0.195 1 98.88 79 SER B CA 1
ATOM 2369 C C . SER B 1 79 ? 15.938 2.773 -1.193 1 98.88 79 SER B C 1
ATOM 2371 O O . SER B 1 79 ? 15.891 1.571 -1.465 1 98.88 79 SER B O 1
ATOM 2373 N N . SER B 1 80 ? 16.297 3.693 -2.027 1 98.88 80 SER B N 1
ATOM 2374 C CA . SER B 1 80 ? 16.641 3.334 -3.398 1 98.88 80 SER B CA 1
ATOM 2375 C C . SER B 1 80 ? 17.859 2.424 -3.438 1 98.88 80 SER B C 1
ATOM 2377 O O . SER B 1 80 ? 17.922 1.496 -4.246 1 98.88 80 SER B O 1
ATOM 2379 N N . VAL B 1 81 ? 18.812 2.631 -2.586 1 98.88 81 VAL B N 1
ATOM 2380 C CA . VAL B 1 81 ? 20.031 1.815 -2.512 1 98.88 81 VAL B CA 1
ATOM 2381 C C . VAL B 1 81 ? 19.672 0.414 -2.018 1 98.88 81 VAL B C 1
ATOM 2383 O O . VAL B 1 81 ? 20.172 -0.582 -2.553 1 98.88 81 VAL B O 1
ATOM 2386 N N . LEU B 1 82 ? 18.891 0.375 -1.03 1 98.94 82 LEU B N 1
ATOM 2387 C CA . LEU B 1 82 ? 18.484 -0.913 -0.476 1 98.94 82 LEU B CA 1
ATOM 2388 C C . LEU B 1 82 ? 17.734 -1.742 -1.517 1 98.94 82 LEU B C 1
ATOM 2390 O O . LEU B 1 82 ? 18 -2.939 -1.661 1 98.94 82 LEU B O 1
ATOM 2394 N N . TYR B 1 83 ? 16.797 -1.075 -2.275 1 98.88 83 TYR B N 1
ATOM 2395 C CA . TYR B 1 83 ? 16.125 -1.765 -3.367 1 98.88 83 TYR B CA 1
ATOM 2396 C C . TYR B 1 83 ? 17.125 -2.303 -4.379 1 98.88 83 TYR B C 1
ATOM 2398 O O . TYR B 1 83 ? 17.031 -3.455 -4.805 1 98.88 83 TYR B O 1
ATOM 2406 N N . PHE B 1 84 ? 18.078 -1.449 -4.754 1 98.88 84 PHE B N 1
ATOM 2407 C CA . PHE B 1 84 ? 19.031 -1.773 -5.801 1 98.88 84 PHE B CA 1
ATOM 2408 C C . PHE B 1 84 ? 19.922 -2.939 -5.375 1 98.88 84 PHE B C 1
ATOM 2410 O O . PHE B 1 84 ? 20.062 -3.918 -6.113 1 98.88 84 PHE B O 1
ATOM 2417 N N . VAL B 1 85 ? 20.469 -2.873 -4.191 1 98.81 85 VAL B N 1
ATOM 2418 C CA . VAL B 1 85 ? 21.391 -3.887 -3.695 1 98.81 85 VAL B CA 1
ATOM 2419 C C . VAL B 1 85 ? 20.641 -5.203 -3.484 1 98.81 85 VAL B C 1
ATOM 2421 O O . VAL B 1 85 ? 21.141 -6.27 -3.848 1 98.81 85 VAL B O 1
ATOM 2424 N N . SER B 1 86 ? 19.484 -5.148 -2.881 1 98.81 86 SER B N 1
ATOM 2425 C CA . SER B 1 86 ? 18.734 -6.371 -2.66 1 98.81 86 SER B CA 1
ATOM 2426 C C . SER B 1 86 ? 18.391 -7.055 -3.98 1 98.81 86 SER B C 1
ATOM 2428 O O . SER B 1 86 ? 18.438 -8.281 -4.078 1 98.81 86 SER B O 1
ATOM 2430 N N . GLY B 1 87 ? 17.984 -6.223 -4.965 1 98.62 87 GLY B N 1
ATOM 2431 C CA . GLY B 1 87 ? 17.734 -6.781 -6.285 1 98.62 87 GLY B CA 1
ATOM 2432 C C . GLY B 1 87 ? 18.922 -7.531 -6.855 1 98.62 87 GLY B C 1
ATOM 2433 O O . GLY B 1 87 ? 18.766 -8.625 -7.402 1 98.62 87 GLY B O 1
ATOM 2434 N N . LEU B 1 88 ? 20.109 -7.008 -6.715 1 98.69 88 LEU B N 1
ATOM 2435 C CA . LEU B 1 88 ? 21.328 -7.637 -7.215 1 98.69 88 LEU B CA 1
ATOM 2436 C C . LEU B 1 88 ? 21.625 -8.922 -6.445 1 98.69 88 LEU B C 1
ATOM 2438 O O . LEU B 1 88 ? 22.031 -9.922 -7.039 1 98.69 88 LEU B O 1
ATOM 2442 N N . VAL B 1 89 ? 21.469 -8.867 -5.141 1 98.75 89 VAL B N 1
ATOM 2443 C CA . VAL B 1 89 ? 21.734 -10.039 -4.32 1 98.75 89 VAL B CA 1
ATOM 2444 C C . VAL B 1 89 ? 20.75 -11.148 -4.66 1 98.75 89 VAL B C 1
ATOM 2446 O O . VAL B 1 89 ? 21.109 -12.328 -4.688 1 98.75 89 VAL B O 1
ATOM 2449 N N . MET B 1 90 ? 19.516 -10.828 -4.945 1 98.5 90 MET B N 1
ATOM 2450 C CA . MET B 1 90 ? 18.531 -11.836 -5.324 1 98.5 90 MET B CA 1
ATOM 2451 C C . MET B 1 90 ? 18.859 -12.438 -6.684 1 98.5 90 MET B C 1
ATOM 2453 O O . MET B 1 90 ? 18.609 -13.625 -6.914 1 98.5 90 MET B O 1
ATOM 2457 N N . LEU B 1 91 ? 19.406 -11.641 -7.535 1 98.06 91 LEU B N 1
ATOM 2458 C CA . LEU B 1 91 ? 19.812 -12.117 -8.852 1 98.06 91 LEU B CA 1
ATOM 2459 C C . LEU B 1 91 ? 20.891 -13.188 -8.719 1 98.06 91 LEU B C 1
ATOM 2461 O O . LEU B 1 91 ? 20.906 -14.156 -9.484 1 98.06 91 LEU B O 1
ATOM 2465 N N . TRP B 1 92 ? 21.719 -13.094 -7.844 1 97.62 92 TRP B N 1
ATOM 2466 C CA . TRP B 1 92 ? 22.859 -13.984 -7.652 1 97.62 92 TRP B CA 1
ATOM 2467 C C . TRP B 1 92 ? 22.5 -15.117 -6.691 1 97.62 92 TRP B C 1
ATOM 2469 O O . TRP B 1 92 ? 23.047 -16.219 -6.797 1 97.62 92 TRP B O 1
ATOM 2479 N N . ALA B 1 93 ? 21.562 -15.016 -5.809 1 97.69 93 ALA B N 1
ATOM 2480 C CA . ALA B 1 93 ? 21.266 -15.836 -4.633 1 97.69 93 ALA B CA 1
ATOM 2481 C C . ALA B 1 93 ? 21.5 -17.312 -4.922 1 97.69 93 ALA B C 1
ATOM 2483 O O . ALA B 1 93 ? 20.656 -17.984 -5.508 1 97.69 93 ALA B O 1
ATOM 2484 N N . PRO B 1 94 ? 22.672 -17.875 -4.422 1 96.62 94 PRO B N 1
ATOM 2485 C CA . PRO B 1 94 ? 23.016 -19.266 -4.68 1 96.62 94 PRO B CA 1
ATOM 2486 C C . PRO B 1 94 ? 22.234 -20.25 -3.797 1 96.62 94 PRO B C 1
ATOM 2488 O O . PRO B 1 94 ? 22.188 -21.438 -4.09 1 96.62 94 PRO B O 1
ATOM 2491 N N . ASN B 1 95 ? 21.734 -19.734 -2.672 1 96.19 95 ASN B N 1
ATOM 2492 C CA . ASN B 1 95 ? 20.938 -20.562 -1.768 1 96.19 95 ASN B CA 1
ATOM 2493 C C . ASN B 1 95 ? 19.812 -19.781 -1.112 1 96.19 95 ASN B C 1
ATOM 2495 O O . ASN B 1 95 ? 19.703 -18.562 -1.317 1 96.19 95 ASN B O 1
ATOM 2499 N N . VAL B 1 96 ? 19.047 -20.484 -0.356 1 95.62 96 VAL B N 1
ATOM 2500 C CA . VAL B 1 96 ? 17.828 -19.906 0.175 1 95.62 96 VAL B CA 1
ATOM 2501 C C . VAL B 1 96 ? 18.156 -18.891 1.264 1 95.62 96 VAL B C 1
ATOM 2503 O O . VAL B 1 96 ? 17.453 -17.891 1.433 1 95.62 96 VAL B O 1
ATOM 2506 N N . TYR B 1 97 ? 19.234 -19.062 1.964 1 96.5 97 TYR B N 1
ATOM 2507 C CA . TYR B 1 97 ? 19.578 -18.172 3.068 1 96.5 97 TYR B CA 1
ATOM 2508 C C . TYR B 1 97 ? 20 -16.797 2.553 1 96.5 97 TYR B C 1
ATOM 2510 O O . TYR B 1 97 ? 19.656 -15.773 3.143 1 96.5 97 TYR B O 1
ATOM 2518 N N . VAL B 1 98 ? 20.719 -16.844 1.484 1 98.06 98 VAL B N 1
ATOM 2519 C CA . VAL B 1 98 ? 21.109 -15.586 0.854 1 98.06 98 VAL B CA 1
ATOM 2520 C C . VAL B 1 98 ? 19.875 -14.875 0.31 1 98.06 98 VAL B C 1
ATOM 2522 O O . VAL B 1 98 ? 19.766 -13.656 0.403 1 98.06 98 VAL B O 1
ATOM 2525 N N . LEU B 1 99 ? 19 -15.648 -0.203 1 98.12 99 LEU B N 1
ATOM 2526 C CA . LEU B 1 99 ? 17.75 -15.086 -0.697 1 98.12 99 LEU B CA 1
ATOM 2527 C C . LEU B 1 99 ? 16.953 -14.461 0.438 1 98.12 99 LEU B C 1
ATOM 2529 O O . LEU B 1 99 ? 16.422 -13.352 0.295 1 98.12 99 LEU B O 1
ATOM 2533 N N . LEU B 1 100 ? 16.891 -15.148 1.546 1 97.69 100 LEU B N 1
ATOM 2534 C CA . LEU B 1 100 ? 16.156 -14.641 2.701 1 97.69 100 LEU B CA 1
ATOM 2535 C C . LEU B 1 100 ? 16.75 -13.32 3.186 1 97.69 100 LEU B C 1
ATOM 2537 O O . LEU B 1 100 ? 16 -12.391 3.518 1 97.69 100 LEU B O 1
ATOM 2541 N N . LEU B 1 101 ? 17.984 -13.242 3.176 1 98.31 101 LEU B N 1
ATOM 2542 C CA . LEU B 1 101 ? 18.641 -12.016 3.592 1 98.31 101 LEU B CA 1
ATOM 2543 C C . LEU B 1 101 ? 18.359 -10.883 2.607 1 98.31 101 LEU B C 1
ATOM 2545 O O . LEU B 1 101 ? 18.125 -9.742 3.014 1 98.31 101 LEU B O 1
ATOM 2549 N N . ALA B 1 102 ? 18.438 -11.188 1.381 1 98.62 102 ALA B N 1
ATOM 2550 C CA . ALA B 1 102 ? 18.156 -10.195 0.35 1 98.62 102 ALA B CA 1
ATOM 2551 C C . ALA B 1 102 ? 16.734 -9.672 0.464 1 98.62 102 ALA B C 1
ATOM 2553 O O . ALA B 1 102 ? 16.484 -8.477 0.291 1 98.62 102 ALA B O 1
ATOM 2554 N N . ARG B 1 103 ? 15.859 -10.562 0.756 1 98.38 103 ARG B N 1
ATOM 2555 C CA . ARG B 1 103 ? 14.461 -10.18 0.915 1 98.38 103 ARG B CA 1
ATOM 2556 C C . ARG B 1 103 ? 14.281 -9.273 2.131 1 98.38 103 ARG B C 1
ATOM 2558 O O . ARG B 1 103 ? 13.492 -8.328 2.092 1 98.38 103 ARG B O 1
ATOM 2565 N N . LEU B 1 104 ? 14.969 -9.578 3.15 1 98.44 104 LEU B N 1
ATOM 2566 C CA . LEU B 1 104 ? 14.914 -8.727 4.332 1 98.44 104 LEU B CA 1
ATOM 2567 C C . LEU B 1 104 ? 15.398 -7.316 4.008 1 98.44 104 LEU B C 1
ATOM 2569 O O . LEU B 1 104 ? 14.75 -6.336 4.391 1 98.44 104 LEU B O 1
ATOM 2573 N N . VAL B 1 105 ? 16.469 -7.211 3.336 1 98.69 105 VAL B N 1
ATOM 2574 C CA . VAL B 1 105 ? 17.047 -5.926 2.938 1 98.69 105 VAL B CA 1
ATOM 2575 C C . VAL B 1 105 ? 16.078 -5.199 2.008 1 98.69 105 VAL B C 1
ATOM 2577 O O . VAL B 1 105 ? 15.891 -3.986 2.115 1 98.69 105 VAL B O 1
ATOM 2580 N N . ASP B 1 106 ? 15.5 -5.938 1.111 1 98.69 106 ASP B N 1
ATOM 2581 C CA . ASP B 1 106 ? 14.469 -5.395 0.235 1 98.69 106 ASP B CA 1
ATOM 2582 C C . ASP B 1 106 ? 13.312 -4.801 1.043 1 98.69 106 ASP B C 1
ATOM 2584 O O . ASP B 1 106 ? 12.82 -3.721 0.722 1 98.69 106 ASP B O 1
ATOM 2588 N N . GLY B 1 107 ? 12.945 -5.477 2.082 1 98.31 107 GLY B N 1
ATOM 2589 C CA . GLY B 1 107 ? 11.898 -4.996 2.973 1 98.31 107 GLY B CA 1
ATOM 2590 C C . GLY B 1 107 ? 12.242 -3.672 3.631 1 98.31 107 GLY B C 1
ATOM 2591 O O . GLY B 1 107 ? 11.367 -2.824 3.82 1 98.31 107 GLY B O 1
ATOM 2592 N N . PHE B 1 108 ? 13.422 -3.521 3.969 1 98.5 108 PHE B N 1
ATOM 2593 C CA . PHE B 1 108 ? 13.852 -2.242 4.523 1 98.5 108 PHE B CA 1
ATOM 2594 C C . PHE B 1 108 ? 13.617 -1.113 3.529 1 98.5 108 PHE B C 1
ATOM 2596 O O . PHE B 1 108 ? 13.133 -0.043 3.898 1 98.5 108 PHE B O 1
ATOM 2603 N N . GLY B 1 109 ? 13.992 -1.394 2.324 1 98.69 109 GLY B N 1
ATOM 2604 C CA . GLY B 1 109 ? 13.75 -0.406 1.285 1 98.69 109 GLY B CA 1
ATOM 2605 C C . GLY B 1 109 ? 12.273 -0.091 1.096 1 98.69 109 GLY B C 1
ATOM 2606 O O . GLY B 1 109 ? 11.898 1.074 0.948 1 98.69 109 GLY B O 1
ATOM 2607 N N . ILE B 1 110 ? 11.477 -1.065 1.166 1 98.06 110 ILE B N 1
ATOM 2608 C CA . ILE B 1 110 ? 10.031 -0.93 1.018 1 98.06 110 ILE B CA 1
ATOM 2609 C C . ILE B 1 110 ? 9.477 -0.092 2.164 1 98.06 110 ILE B C 1
ATOM 2611 O O . ILE B 1 110 ? 8.711 0.852 1.939 1 98.06 110 ILE B O 1
ATOM 2615 N N . GLY B 1 111 ? 9.875 -0.423 3.338 1 97.12 111 GLY B N 1
ATOM 2616 C CA . GLY B 1 111 ? 9.391 0.295 4.504 1 97.12 111 GLY B CA 1
ATOM 2617 C C . GLY B 1 111 ? 9.695 1.78 4.461 1 97.12 111 GLY B C 1
ATOM 2618 O O . GLY B 1 111 ? 8.859 2.604 4.824 1 97.12 111 GLY B O 1
ATOM 2619 N N . LEU B 1 112 ? 10.859 2.078 4.027 1 97.88 112 LEU B N 1
ATOM 2620 C CA . LEU B 1 112 ? 11.242 3.48 3.902 1 97.88 112 LEU B CA 1
ATOM 2621 C C . LEU B 1 112 ? 10.375 4.188 2.865 1 97.88 112 LEU B C 1
ATOM 2623 O O . LEU B 1 112 ? 9.852 5.273 3.125 1 97.88 112 LEU B O 1
ATOM 2627 N N . ALA B 1 113 ? 10.172 3.564 1.768 1 97.75 113 ALA B N 1
ATOM 2628 C CA . ALA B 1 113 ? 9.43 4.191 0.674 1 97.75 113 ALA B CA 1
ATOM 2629 C C . ALA B 1 113 ? 7.965 4.391 1.048 1 97.75 113 ALA B C 1
ATOM 2631 O O . ALA B 1 113 ? 7.414 5.477 0.865 1 97.75 113 ALA B O 1
ATOM 2632 N N . VAL B 1 114 ? 7.398 3.404 1.614 1 94 114 VAL B N 1
ATOM 2633 C CA . VAL B 1 114 ? 5.957 3.445 1.847 1 94 114 VAL B CA 1
ATOM 2634 C C . VAL B 1 114 ? 5.641 4.453 2.949 1 94 114 VAL B C 1
ATOM 2636 O O . VAL B 1 114 ? 4.57 5.066 2.951 1 94 114 VAL B O 1
ATOM 2639 N N . THR B 1 115 ? 6.57 4.676 3.801 1 93.81 115 THR B N 1
ATOM 2640 C CA . THR B 1 115 ? 6.355 5.621 4.891 1 93.81 115 THR B CA 1
ATOM 2641 C C . THR B 1 115 ? 6.684 7.043 4.449 1 93.81 115 THR B C 1
ATOM 2643 O O . THR B 1 115 ? 5.926 7.977 4.727 1 93.81 115 THR B O 1
ATOM 2646 N N . LEU B 1 116 ? 7.684 7.18 3.697 1 96 116 LEU B N 1
ATOM 2647 C CA . LEU B 1 116 ? 8.242 8.516 3.51 1 96 116 LEU B CA 1
ATOM 2648 C C . LEU B 1 116 ? 7.68 9.172 2.258 1 96 116 LEU B C 1
ATOM 2650 O O . LEU B 1 116 ? 7.609 10.398 2.174 1 96 116 LEU B O 1
ATOM 2654 N N . VAL B 1 117 ? 7.258 8.414 1.308 1 97.06 117 VAL B N 1
ATOM 2655 C CA . VAL B 1 117 ? 6.812 9 0.05 1 97.06 117 VAL B CA 1
ATOM 2656 C C . VAL B 1 117 ? 5.555 9.836 0.286 1 97.06 117 VAL B C 1
ATOM 2658 O O . VAL B 1 117 ? 5.496 11 -0.107 1 97.06 117 VAL B O 1
ATOM 2661 N N . PRO B 1 118 ? 4.605 9.266 0.977 1 92.06 118 PRO B N 1
ATOM 2662 C CA . PRO B 1 118 ? 3.432 10.102 1.242 1 92.06 118 PRO B CA 1
ATOM 2663 C C . PRO B 1 118 ? 3.76 11.328 2.094 1 92.06 118 PRO B C 1
ATOM 2665 O O . PRO B 1 118 ? 3.217 12.406 1.858 1 92.06 118 PRO B O 1
ATOM 2668 N N . LEU B 1 119 ? 4.578 11.172 3.018 1 91.5 119 LEU B N 1
ATOM 2669 C CA . LEU B 1 119 ? 5.004 12.273 3.869 1 91.5 119 LEU B CA 1
ATOM 2670 C C . LEU B 1 119 ? 5.715 13.352 3.053 1 91.5 119 LEU B C 1
ATOM 2672 O O . LEU B 1 119 ? 5.426 14.539 3.199 1 91.5 119 LEU B O 1
ATOM 2676 N N . TYR B 1 120 ? 6.586 12.93 2.219 1 96.5 120 TYR B N 1
ATOM 2677 C CA . TYR B 1 120 ? 7.367 13.805 1.352 1 96.5 120 TYR B CA 1
ATOM 2678 C C . TYR B 1 120 ? 6.465 14.562 0.386 1 96.5 120 TYR B C 1
ATOM 2680 O O . TYR B 1 120 ? 6.633 15.773 0.191 1 96.5 120 TYR B O 1
ATOM 2688 N N . ILE B 1 121 ? 5.539 13.914 -0.133 1 95.19 121 ILE B N 1
ATOM 2689 C CA . ILE B 1 121 ? 4.594 14.531 -1.057 1 95.19 121 ILE B CA 1
ATOM 2690 C C . ILE B 1 121 ? 3.758 15.578 -0.318 1 95.19 121 ILE B C 1
ATOM 2692 O O . ILE B 1 121 ? 3.57 16.688 -0.806 1 95.19 121 ILE B O 1
ATOM 2696 N N . SER B 1 122 ? 3.355 15.289 0.85 1 90.62 122 SER B N 1
ATOM 2697 C CA . SER B 1 122 ? 2.531 16.203 1.633 1 90.62 122 SER B CA 1
ATOM 2698 C C . SER B 1 122 ? 3.305 17.469 2.004 1 90.62 122 SER B C 1
ATOM 2700 O O . SER B 1 122 ? 2.719 18.547 2.143 1 90.62 122 SER B O 1
ATOM 2702 N N . GLU B 1 123 ? 4.566 17.344 2.088 1 92.62 123 GLU B N 1
ATOM 2703 C CA . GLU B 1 123 ? 5.398 18.469 2.52 1 92.62 123 GLU B CA 1
ATOM 2704 C C . GLU B 1 123 ? 5.879 19.297 1.327 1 92.62 123 GLU B C 1
ATOM 2706 O O . GLU B 1 123 ? 6.379 20.406 1.496 1 92.62 123 GLU B O 1
ATOM 2711 N N . THR B 1 124 ? 5.738 18.766 0.159 1 93.31 124 THR B N 1
ATOM 2712 C CA . THR B 1 124 ? 6.254 19.453 -1.02 1 93.31 124 THR B CA 1
ATOM 2713 C C . THR B 1 124 ? 5.109 19.922 -1.911 1 93.31 124 THR B C 1
ATOM 2715 O O . THR B 1 124 ? 5.312 20.75 -2.803 1 93.31 124 THR B O 1
ATOM 2718 N N . ALA B 1 125 ? 3.986 19.406 -1.64 1 90.81 125 ALA B N 1
ATOM 2719 C CA . ALA B 1 125 ? 2.846 19.703 -2.506 1 90.81 125 ALA B CA 1
ATOM 2720 C C . ALA B 1 125 ? 2.104 20.953 -2.029 1 90.81 125 ALA B C 1
ATOM 2722 O O . ALA B 1 125 ? 1.969 21.172 -0.825 1 90.81 125 ALA B O 1
ATOM 2723 N N . PRO B 1 126 ? 1.637 21.734 -3.072 1 86.06 126 PRO B N 1
ATOM 2724 C CA . PRO B 1 126 ? 0.703 22.781 -2.678 1 86.06 126 PRO B CA 1
ATOM 2725 C C . PRO B 1 126 ? -0.569 22.25 -2.035 1 86.06 126 PRO B C 1
ATOM 2727 O O . PRO B 1 126 ? -1.021 21.156 -2.383 1 86.06 126 PRO B O 1
ATOM 2730 N N . THR B 1 127 ? -1.142 23.016 -1.238 1 80.19 127 THR B N 1
ATOM 2731 C CA . THR B 1 127 ? -2.281 22.609 -0.429 1 80.19 127 THR B CA 1
ATOM 2732 C C . THR B 1 127 ? -3.461 22.219 -1.316 1 80.19 127 THR B C 1
ATOM 2734 O O . THR B 1 127 ? -4.195 21.281 -1.002 1 80.19 127 THR B O 1
ATOM 2737 N N . ASP B 1 128 ? -3.568 22.812 -2.463 1 82.19 128 ASP B N 1
ATOM 2738 C CA . ASP B 1 128 ? -4.746 22.641 -3.307 1 82.19 128 ASP B CA 1
ATOM 2739 C C . ASP B 1 128 ? -4.703 21.297 -4.035 1 82.19 128 ASP B C 1
ATOM 2741 O O . ASP B 1 128 ? -5.746 20.734 -4.387 1 82.19 128 ASP B O 1
ATOM 2745 N N . ILE B 1 129 ? -3.492 20.812 -4.238 1 86.25 129 ILE B N 1
ATOM 2746 C CA . ILE B 1 129 ? -3.432 19.562 -5.012 1 86.25 129 ILE B CA 1
ATOM 2747 C C . ILE B 1 129 ? -2.779 18.469 -4.18 1 86.25 129 ILE B C 1
ATOM 2749 O O . ILE B 1 129 ? -2.432 17.406 -4.703 1 86.25 129 ILE B O 1
ATOM 2753 N N . ARG B 1 130 ? -2.611 18.703 -2.926 1 84.19 130 ARG B N 1
ATOM 2754 C CA . ARG B 1 130 ? -1.964 17.766 -2.018 1 84.19 130 ARG B CA 1
ATOM 2755 C C . ARG B 1 130 ? -2.709 16.438 -1.984 1 84.19 130 ARG B C 1
ATOM 2757 O O . ARG B 1 130 ? -2.092 15.367 -2.035 1 84.19 130 ARG B O 1
ATOM 2764 N N . GLY B 1 131 ? -3.992 16.5 -1.911 1 79.31 131 GLY B N 1
ATOM 2765 C CA . GLY B 1 131 ? -4.801 15.297 -1.905 1 79.31 131 GLY B CA 1
ATOM 2766 C C . GLY B 1 131 ? -4.652 14.477 -3.17 1 79.31 131 GLY B C 1
ATOM 2767 O O . GLY B 1 131 ? -4.492 13.25 -3.107 1 79.31 131 GLY B O 1
ATOM 2768 N N . LEU B 1 132 ? -4.652 15.102 -4.227 1 84.94 132 LEU B N 1
ATOM 2769 C CA . LEU B 1 132 ? -4.512 14.438 -5.52 1 84.94 132 LEU B CA 1
ATOM 2770 C C . LEU B 1 132 ? -3.139 13.789 -5.652 1 84.94 132 LEU B C 1
ATOM 2772 O O . LEU B 1 132 ? -3.027 12.641 -6.094 1 84.94 132 LEU B O 1
ATOM 2776 N N . LEU B 1 133 ? -2.082 14.484 -5.258 1 90.25 133 LEU B N 1
ATOM 2777 C CA . LEU B 1 133 ? -0.726 13.969 -5.387 1 90.25 133 LEU B CA 1
ATOM 2778 C C . LEU B 1 133 ? -0.502 12.789 -4.441 1 90.25 133 LEU B C 1
ATOM 2780 O O . LEU B 1 133 ? 0.299 11.898 -4.73 1 90.25 133 LEU B O 1
ATOM 2784 N N . ASN B 1 134 ? -1.279 12.742 -3.393 1 88.31 134 ASN B N 1
ATOM 2785 C CA . ASN B 1 134 ? -1.126 11.648 -2.441 1 88.31 134 ASN B CA 1
ATOM 2786 C C . ASN B 1 134 ? -1.814 10.375 -2.932 1 88.31 134 ASN B C 1
ATOM 2788 O O . ASN B 1 134 ? -1.754 9.336 -2.271 1 88.31 134 ASN B O 1
ATOM 2792 N N . THR B 1 135 ? -2.4 10.414 -4.094 1 88.75 135 THR B N 1
ATOM 2793 C CA . THR B 1 135 ? -2.904 9.211 -4.738 1 88.75 135 THR B CA 1
ATOM 2794 C C . THR B 1 135 ? -1.812 8.539 -5.566 1 88.75 135 THR B C 1
ATOM 2796 O O . THR B 1 135 ? -1.943 7.379 -5.957 1 88.75 135 THR B O 1
ATOM 2799 N N . LEU B 1 136 ? -0.802 9.273 -5.805 1 93.88 136 LEU B N 1
ATOM 2800 C CA . LEU B 1 136 ? 0.259 8.805 -6.688 1 93.88 136 LEU B CA 1
ATOM 2801 C C . LEU B 1 136 ? 0.914 7.543 -6.121 1 93.88 136 LEU B C 1
ATOM 2803 O O . LEU B 1 136 ? 1.231 6.617 -6.871 1 93.88 136 LEU B O 1
ATOM 2807 N N . PRO B 1 137 ? 1.116 7.484 -4.809 1 94.75 137 PRO B N 1
ATOM 2808 C CA . PRO B 1 137 ? 1.693 6.242 -4.293 1 94.75 137 PRO B CA 1
ATOM 2809 C C . PRO B 1 137 ? 0.855 5.012 -4.637 1 94.75 137 PRO B C 1
ATOM 2811 O O . PRO B 1 137 ? 1.399 3.982 -5.043 1 94.75 137 PRO B O 1
ATOM 2814 N N . GLN B 1 138 ? -0.426 5.164 -4.531 1 91.12 138 GLN B N 1
ATOM 2815 C CA . GLN B 1 138 ? -1.307 4.059 -4.891 1 91.12 138 GLN B CA 1
ATOM 2816 C C . GLN B 1 138 ? -1.234 3.762 -6.387 1 91.12 138 GLN B C 1
ATOM 2818 O O . GLN B 1 138 ? -1.182 2.6 -6.793 1 91.12 138 GLN B O 1
ATOM 2823 N N . PHE B 1 139 ? -1.264 4.762 -7.129 1 93.94 139 PHE B N 1
ATOM 2824 C CA . PHE B 1 139 ? -1.186 4.613 -8.578 1 93.94 139 PHE B CA 1
ATOM 2825 C C . PHE B 1 139 ? 0.117 3.932 -8.984 1 93.94 139 PHE B C 1
ATOM 2827 O O . PHE B 1 139 ? 0.112 2.996 -9.781 1 93.94 139 PHE B O 1
ATOM 2834 N N . SER B 1 140 ? 1.173 4.441 -8.484 1 97.31 140 SER B N 1
ATOM 2835 C CA . SER B 1 140 ? 2.482 3.885 -8.805 1 97.31 140 SER B CA 1
ATOM 2836 C C . SER B 1 140 ? 2.607 2.447 -8.312 1 97.31 140 SER B C 1
ATOM 2838 O O . SER B 1 140 ? 3.145 1.588 -9.008 1 97.31 140 SER B O 1
ATOM 2840 N N . GLY B 1 141 ? 2.131 2.197 -7.105 1 95.38 141 GLY B N 1
ATOM 2841 C CA . GLY B 1 141 ? 2.146 0.836 -6.59 1 95.38 141 GLY B CA 1
ATOM 2842 C C . GLY B 1 141 ? 1.37 -0.137 -7.457 1 95.38 141 GLY B C 1
ATOM 2843 O O . GLY B 1 141 ? 1.871 -1.212 -7.793 1 95.38 141 GLY B O 1
ATOM 2844 N N . SER B 1 142 ? 0.189 0.28 -7.828 1 93.12 142 SER B N 1
ATOM 2845 C CA . SER B 1 142 ? -0.645 -0.54 -8.703 1 93.12 142 SER B CA 1
ATOM 2846 C C . SER B 1 142 ? 0.009 -0.735 -10.07 1 93.12 142 SER B C 1
ATOM 2848 O O . SER B 1 142 ? -0.027 -1.833 -10.625 1 93.12 142 SER B O 1
ATOM 2850 N N . GLY B 1 143 ? 0.525 0.331 -10.508 1 94.81 143 GLY B N 1
ATOM 2851 C CA . GLY B 1 143 ? 1.241 0.235 -11.773 1 94.81 143 GLY B CA 1
ATOM 2852 C C . GLY B 1 143 ? 2.414 -0.725 -11.727 1 94.81 143 GLY B C 1
ATOM 2853 O O . GLY B 1 143 ? 2.639 -1.489 -12.664 1 94.81 143 GLY B O 1
ATOM 2854 N N . GLY B 1 144 ? 3.176 -0.647 -10.688 1 96.5 144 GLY B N 1
ATOM 2855 C CA . GLY B 1 144 ? 4.273 -1.581 -10.492 1 96.5 144 GLY B CA 1
ATOM 2856 C C . GLY B 1 144 ? 3.822 -3.029 -10.445 1 96.5 144 GLY B C 1
ATOM 2857 O O . GLY B 1 144 ? 4.457 -3.902 -11.047 1 96.5 144 GLY B O 1
ATOM 2858 N N . MET B 1 145 ? 2.758 -3.236 -9.734 1 93.5 145 MET B N 1
ATOM 2859 C CA . MET B 1 145 ? 2.213 -4.59 -9.656 1 93.5 145 MET B CA 1
ATOM 2860 C C . MET B 1 145 ? 1.808 -5.094 -11.031 1 93.5 145 MET B C 1
ATOM 2862 O O . MET B 1 145 ? 2.104 -6.234 -11.391 1 93.5 145 MET B O 1
ATOM 2866 N N . PHE B 1 146 ? 1.158 -4.25 -11.734 1 91.56 146 PHE B N 1
ATOM 2867 C CA . PHE B 1 146 ? 0.691 -4.621 -13.062 1 91.56 146 PHE B CA 1
ATOM 2868 C C . PHE B 1 146 ? 1.864 -4.988 -13.969 1 91.56 146 PHE B C 1
ATOM 2870 O O . PHE B 1 146 ? 1.848 -6.031 -14.625 1 91.56 146 PHE B O 1
ATOM 2877 N N . LEU B 1 147 ? 2.809 -4.168 -14.039 1 94.12 147 LEU B N 1
ATOM 2878 C CA . LEU B 1 147 ? 3.98 -4.41 -14.867 1 94.12 147 LEU B CA 1
ATOM 2879 C C . LEU B 1 147 ? 4.684 -5.699 -14.453 1 94.12 147 LEU B C 1
ATOM 2881 O O . LEU B 1 147 ? 5.18 -6.441 -15.305 1 94.12 147 LEU B O 1
ATOM 2885 N N . SER B 1 148 ? 4.773 -5.902 -13.172 1 93.69 148 SER B N 1
ATOM 2886 C CA . SER B 1 148 ? 5.41 -7.109 -12.656 1 93.69 148 SER B CA 1
ATOM 2887 C C . SER B 1 148 ? 4.633 -8.359 -13.062 1 93.69 148 SER B C 1
ATOM 2889 O O . SER B 1 148 ? 5.227 -9.375 -13.422 1 93.69 148 SER B O 1
ATOM 2891 N N . TYR B 1 149 ? 3.34 -8.297 -12.984 1 86.88 149 TYR B N 1
ATOM 2892 C CA . TYR B 1 149 ? 2.533 -9.438 -13.398 1 86.88 149 TYR B CA 1
ATOM 2893 C C . TYR B 1 149 ? 2.771 -9.766 -14.867 1 86.88 149 TYR B C 1
ATOM 2895 O O . TYR B 1 149 ? 2.857 -10.938 -15.242 1 86.88 149 TYR B O 1
ATOM 2903 N N . CYS B 1 150 ? 2.824 -8.766 -15.672 1 88.44 150 CYS B N 1
ATOM 2904 C CA . CYS B 1 150 ? 3.121 -8.969 -17.078 1 88.44 150 CYS B CA 1
ATOM 2905 C C . CYS B 1 150 ? 4.484 -9.633 -17.266 1 88.44 150 CYS B C 1
ATOM 2907 O O . CYS B 1 150 ? 4.633 -10.547 -18.078 1 88.44 150 CYS B O 1
ATOM 2909 N N . MET B 1 151 ? 5.418 -9.195 -16.531 1 91.81 151 MET B N 1
ATOM 2910 C CA . MET B 1 151 ? 6.766 -9.75 -16.625 1 91.81 151 MET B CA 1
ATOM 2911 C C . MET B 1 151 ? 6.781 -11.211 -16.203 1 91.81 151 MET B C 1
ATOM 2913 O O . MET B 1 151 ? 7.328 -12.062 -16.906 1 91.81 151 MET B O 1
ATOM 2917 N N . VAL B 1 152 ? 6.246 -11.461 -15.086 1 88.81 152 VAL B N 1
ATOM 2918 C CA . VAL B 1 152 ? 6.23 -12.82 -14.555 1 88.81 152 VAL B CA 1
ATOM 2919 C C . VAL B 1 152 ? 5.488 -13.742 -15.516 1 88.81 152 VAL B C 1
ATOM 2921 O O . VAL B 1 152 ? 5.91 -14.875 -15.75 1 88.81 152 VAL B O 1
ATOM 2924 N N . PHE B 1 153 ? 4.406 -13.281 -16.047 1 82.12 153 PHE B N 1
ATOM 2925 C CA . PHE B 1 153 ? 3.637 -14.062 -17 1 82.12 153 PHE B CA 1
ATOM 2926 C C . PHE B 1 153 ? 4.48 -14.398 -18.234 1 82.12 153 PHE B C 1
ATOM 2928 O O . PHE B 1 153 ? 4.539 -15.555 -18.656 1 82.12 153 PHE B O 1
ATOM 2935 N N . THR B 1 154 ? 5.086 -13.422 -18.781 1 86.44 154 THR B N 1
ATOM 2936 C CA . THR B 1 154 ? 5.906 -13.617 -19.969 1 86.44 154 THR B CA 1
ATOM 2937 C C . THR B 1 154 ? 7.055 -14.578 -19.688 1 86.44 154 THR B C 1
ATOM 2939 O O . THR B 1 154 ? 7.371 -15.438 -20.516 1 86.44 154 THR B O 1
ATOM 2942 N N . MET B 1 155 ? 7.625 -14.5 -18.547 1 88.5 155 MET B N 1
ATOM 2943 C CA . MET B 1 155 ? 8.758 -15.352 -18.203 1 88.5 155 MET B CA 1
ATOM 2944 C C . MET B 1 155 ? 8.297 -16.766 -17.906 1 88.5 155 MET B C 1
ATOM 2946 O O . MET B 1 155 ? 9.055 -17.719 -18.078 1 88.5 155 MET B O 1
ATOM 2950 N N . SER B 1 156 ? 7.133 -16.891 -17.469 1 84 156 SER B N 1
ATOM 2951 C CA . SER B 1 156 ? 6.598 -18.203 -17.156 1 84 156 SER B CA 1
ATOM 2952 C C . SER B 1 156 ? 6.344 -19.016 -18.422 1 84 156 SER B C 1
ATOM 2954 O O . SER B 1 156 ? 6.223 -20.25 -18.375 1 84 156 SER B O 1
ATOM 2956 N N . LEU B 1 157 ? 6.184 -18.359 -19.547 1 79.88 157 LEU B N 1
ATOM 2957 C CA . LEU B 1 157 ? 5.945 -19.016 -20.828 1 79.88 157 LEU B CA 1
ATOM 2958 C C . LEU B 1 157 ? 7.25 -19.516 -21.438 1 79.88 157 LEU B C 1
ATOM 2960 O O . LEU B 1 157 ? 7.238 -20.281 -22.406 1 79.88 157 LEU B O 1
ATOM 2964 N N . MET B 1 158 ? 8.289 -19.125 -20.828 1 85.44 158 MET B N 1
ATOM 2965 C CA . MET B 1 158 ? 9.586 -19.562 -21.328 1 85.44 158 MET B CA 1
ATOM 2966 C C . MET B 1 158 ? 9.883 -21 -20.906 1 85.44 158 MET B C 1
ATOM 2968 O O . MET B 1 158 ? 9.367 -21.469 -19.891 1 85.44 158 MET B O 1
ATOM 2972 N N . PRO B 1 159 ? 10.641 -21.766 -21.719 1 87.56 159 PRO B N 1
ATOM 2973 C CA . PRO B 1 159 ? 10.93 -23.172 -21.406 1 87.56 159 PRO B CA 1
ATOM 2974 C C . PRO B 1 159 ? 11.57 -23.344 -20.031 1 87.56 159 PRO B C 1
ATOM 2976 O O . PRO B 1 159 ? 11.273 -24.312 -19.328 1 87.56 159 PRO B O 1
ATOM 2979 N N . GLN B 1 160 ? 12.477 -22.391 -19.656 1 90.06 160 GLN B N 1
ATOM 2980 C CA . GLN B 1 160 ? 13.102 -22.484 -18.344 1 90.06 160 GLN B CA 1
ATOM 2981 C C . GLN B 1 160 ? 12.953 -21.172 -17.578 1 90.06 160 GLN B C 1
ATOM 2983 O O . GLN B 1 160 ? 13.859 -20.328 -17.594 1 90.06 160 GLN B O 1
ATOM 2988 N N . PRO B 1 161 ? 11.852 -21.047 -16.938 1 89.38 161 PRO B N 1
ATOM 2989 C CA . PRO B 1 161 ? 11.695 -19.828 -16.141 1 89.38 161 PRO B CA 1
ATOM 2990 C C . PRO B 1 161 ? 12.734 -19.719 -15.023 1 89.38 161 PRO B C 1
ATOM 2992 O O . PRO B 1 161 ? 13.047 -20.719 -14.367 1 89.38 161 PRO B O 1
ATOM 2995 N N . ASP B 1 162 ? 13.32 -18.469 -14.898 1 94.62 162 ASP B N 1
ATOM 2996 C CA . ASP B 1 162 ? 14.375 -18.203 -13.922 1 94.62 162 ASP B CA 1
ATOM 2997 C C . ASP B 1 162 ? 13.906 -17.188 -12.875 1 94.62 162 ASP B C 1
ATOM 2999 O O . ASP B 1 162 ? 13.812 -16 -13.164 1 94.62 162 ASP B O 1
ATOM 3003 N N . TRP B 1 163 ? 13.75 -17.672 -11.688 1 95.69 163 TRP B N 1
ATOM 3004 C CA . TRP B 1 163 ? 13.266 -16.812 -10.609 1 95.69 163 TRP B CA 1
ATOM 3005 C C . TRP B 1 163 ? 14.305 -15.766 -10.242 1 95.69 163 TRP B C 1
ATOM 3007 O O . TRP B 1 163 ? 13.977 -14.711 -9.695 1 95.69 163 TRP B O 1
ATOM 3017 N N . ARG B 1 164 ? 15.562 -16 -10.461 1 97.62 164 ARG B N 1
ATOM 3018 C CA . ARG B 1 164 ? 16.609 -15.031 -10.18 1 97.62 164 ARG B CA 1
ATOM 3019 C C . ARG B 1 164 ? 16.453 -13.789 -11.047 1 97.62 164 ARG B C 1
ATOM 3021 O O . ARG B 1 164 ? 16.609 -12.664 -10.562 1 97.62 164 ARG B O 1
ATOM 3028 N N . ILE B 1 165 ? 16.141 -14.047 -12.25 1 97.12 165 ILE B N 1
ATOM 3029 C CA . ILE B 1 165 ? 15.93 -12.922 -13.164 1 97.12 165 ILE B CA 1
ATOM 3030 C C . ILE B 1 165 ? 14.641 -12.195 -12.797 1 97.12 165 ILE B C 1
ATOM 3032 O O . ILE B 1 165 ? 14.602 -10.961 -12.781 1 97.12 165 ILE B O 1
ATOM 3036 N N . MET B 1 166 ? 13.609 -12.914 -12.516 1 97 166 MET B N 1
ATOM 3037 C CA . MET B 1 166 ? 12.344 -12.305 -12.117 1 97 166 MET B CA 1
ATOM 3038 C C . MET B 1 166 ? 12.555 -11.32 -10.977 1 97 166 MET B C 1
ATOM 3040 O O . MET B 1 166 ? 12.062 -10.188 -11.023 1 97 166 MET B O 1
ATOM 3044 N N . LEU B 1 167 ? 13.266 -11.758 -9.977 1 98.06 167 LEU B N 1
ATOM 3045 C CA . LEU B 1 167 ? 13.461 -10.945 -8.781 1 98.06 167 LEU B CA 1
ATOM 3046 C C . LEU B 1 167 ? 14.531 -9.883 -9.016 1 98.06 167 LEU B C 1
ATOM 3048 O O . LEU B 1 167 ? 14.414 -8.758 -8.523 1 98.06 167 LEU B O 1
ATOM 3052 N N . GLY B 1 168 ? 15.5 -10.188 -9.766 1 98.25 168 GLY B N 1
ATOM 3053 C CA . GLY B 1 168 ? 16.641 -9.312 -9.969 1 98.25 168 GLY B CA 1
ATOM 3054 C C . GLY B 1 168 ? 16.328 -8.109 -10.836 1 98.25 168 GLY B C 1
ATOM 3055 O O . GLY B 1 168 ? 16.984 -7.07 -10.734 1 98.25 168 GLY B O 1
ATOM 3056 N N . VAL B 1 169 ? 15.352 -8.195 -11.695 1 98.25 169 VAL B N 1
ATOM 3057 C CA . VAL B 1 169 ? 14.961 -7.109 -12.594 1 98.25 169 VAL B CA 1
ATOM 3058 C C . VAL B 1 169 ? 14.609 -5.863 -11.789 1 98.25 169 VAL B C 1
ATOM 3060 O O . VAL B 1 169 ? 14.719 -4.742 -12.281 1 98.25 169 VAL B O 1
ATOM 3063 N N . LEU B 1 170 ? 14.227 -6.035 -10.555 1 98.31 170 LEU B N 1
ATOM 3064 C CA . LEU B 1 170 ? 13.898 -4.941 -9.656 1 98.31 170 LEU B CA 1
ATOM 3065 C C . LEU B 1 170 ? 15.031 -3.926 -9.586 1 98.31 170 LEU B C 1
ATOM 3067 O O . LEU B 1 170 ? 14.797 -2.736 -9.367 1 98.31 170 LEU B O 1
ATOM 3071 N N . SER B 1 171 ? 16.266 -4.324 -9.828 1 98.62 171 SER B N 1
ATOM 3072 C CA . SER B 1 171 ? 17.453 -3.471 -9.711 1 98.62 171 SER B CA 1
ATOM 3073 C C . SER B 1 171 ? 17.453 -2.373 -10.766 1 98.62 171 SER B C 1
ATOM 3075 O O . SER B 1 171 ? 17.969 -1.282 -10.539 1 98.62 171 SER B O 1
ATOM 3077 N N . ILE B 1 172 ? 16.797 -2.586 -11.844 1 98.06 172 ILE B N 1
ATOM 3078 C CA . ILE B 1 172 ? 16.812 -1.635 -12.953 1 98.06 172 ILE B CA 1
ATOM 3079 C C . ILE B 1 172 ? 16 -0.398 -12.586 1 98.06 172 ILE B C 1
ATOM 3081 O O . ILE B 1 172 ? 16.531 0.712 -12.531 1 98.06 172 ILE B O 1
ATOM 3085 N N . PRO B 1 173 ? 14.711 -0.583 -12.289 1 98.31 173 PRO B N 1
ATOM 3086 C CA . PRO B 1 173 ? 13.969 0.617 -11.883 1 98.31 173 PRO B CA 1
ATOM 3087 C C . PRO B 1 173 ? 14.477 1.204 -10.57 1 98.31 173 PRO B C 1
ATOM 3089 O O . PRO B 1 173 ? 14.305 2.398 -10.312 1 98.31 173 PRO B O 1
ATOM 3092 N N . SER B 1 174 ? 15.102 0.403 -9.758 1 98.75 174 SER B N 1
ATOM 3093 C CA . SER B 1 174 ? 15.672 0.928 -8.523 1 98.75 174 SER B CA 1
ATOM 3094 C C . SER B 1 174 ? 16.828 1.875 -8.805 1 98.75 174 SER B C 1
ATOM 3096 O O . SER B 1 174 ? 17.047 2.842 -8.07 1 98.75 174 SER B O 1
ATOM 3098 N N . LEU B 1 175 ? 17.578 1.588 -9.805 1 98.56 175 LEU B N 1
ATOM 3099 C CA . LEU B 1 175 ? 18.672 2.471 -10.211 1 98.56 175 LEU B CA 1
ATOM 3100 C C . LEU B 1 175 ? 18.141 3.814 -10.688 1 98.56 175 LEU B C 1
ATOM 3102 O O . LEU B 1 175 ? 18.719 4.859 -10.391 1 98.56 175 LEU B O 1
ATOM 3106 N N . MET B 1 176 ? 17.094 3.725 -11.422 1 98.38 176 MET B N 1
ATOM 3107 C CA . MET B 1 176 ? 16.438 4.957 -11.844 1 98.38 176 MET B CA 1
ATOM 3108 C C . MET B 1 176 ? 15.945 5.75 -10.633 1 98.38 176 MET B C 1
ATOM 3110 O O . MET B 1 176 ? 16.109 6.969 -10.578 1 98.38 176 MET B O 1
ATOM 3114 N N . TYR B 1 177 ? 15.336 5.055 -9.703 1 98.81 177 TYR B N 1
ATOM 3115 C CA . TYR B 1 177 ? 14.883 5.684 -8.477 1 98.81 177 TYR B CA 1
ATOM 3116 C C . TYR B 1 177 ? 16.047 6.336 -7.734 1 98.81 177 TYR B C 1
ATOM 3118 O O . TYR B 1 177 ? 15.914 7.457 -7.23 1 98.81 177 TYR B O 1
ATOM 3126 N N . PHE B 1 178 ? 17.141 5.672 -7.727 1 98.81 178 PHE B N 1
ATOM 3127 C CA . PHE B 1 178 ? 18.344 6.188 -7.086 1 98.81 178 PHE B CA 1
ATOM 3128 C C . PHE B 1 178 ? 18.812 7.477 -7.758 1 98.81 178 PHE B C 1
ATOM 3130 O O . PHE B 1 178 ? 19.078 8.477 -7.086 1 98.81 178 PHE B O 1
ATOM 3137 N N . ALA B 1 179 ? 18.859 7.492 -9.031 1 98.69 179 ALA B N 1
ATOM 3138 C CA . ALA B 1 179 ? 19.281 8.672 -9.781 1 98.69 179 ALA B CA 1
ATOM 3139 C C . ALA B 1 179 ? 18.344 9.852 -9.523 1 98.69 179 ALA B C 1
ATOM 3141 O O . ALA B 1 179 ? 18.797 10.977 -9.312 1 98.69 179 ALA B O 1
ATOM 3142 N N . LEU B 1 180 ? 17.109 9.609 -9.469 1 98.44 180 LEU B N 1
ATOM 3143 C CA . LEU B 1 180 ? 16.125 10.68 -9.273 1 98.44 180 LEU B CA 1
ATOM 3144 C C . LEU B 1 180 ? 16.188 11.227 -7.852 1 98.44 180 LEU B C 1
ATOM 3146 O O . LEU B 1 180 ? 16.062 12.438 -7.645 1 98.44 180 LEU B O 1
ATOM 3150 N N . THR B 1 181 ? 16.375 10.297 -6.918 1 98.31 181 THR B N 1
ATOM 3151 C CA . THR B 1 181 ? 16.422 10.742 -5.527 1 98.31 181 THR B CA 1
ATOM 3152 C C . THR B 1 181 ? 17.672 11.562 -5.27 1 98.31 181 THR B C 1
ATOM 3154 O O . THR B 1 181 ? 17.641 12.523 -4.488 1 98.31 181 THR B O 1
ATOM 3157 N N . VAL B 1 182 ? 18.734 11.266 -5.922 1 98.06 182 VAL B N 1
ATOM 3158 C CA . VAL B 1 182 ? 20.016 11.93 -5.684 1 98.06 182 VAL B CA 1
ATOM 3159 C C . VAL B 1 182 ? 20.062 13.25 -6.457 1 98.06 182 VAL B C 1
ATOM 3161 O O . VAL B 1 182 ? 20.453 14.281 -5.914 1 98.06 182 VAL B O 1
ATOM 3164 N N . PHE B 1 183 ? 19.547 13.266 -7.691 1 97.25 183 PHE B N 1
ATOM 3165 C CA . PHE B 1 183 ? 19.859 14.391 -8.562 1 97.25 183 PHE B CA 1
ATOM 3166 C C . PHE B 1 183 ? 18.625 15.281 -8.758 1 97.25 183 PHE B C 1
ATOM 3168 O O . PHE B 1 183 ? 18.75 16.438 -9.164 1 97.25 183 PHE B O 1
ATOM 3175 N N . TYR B 1 184 ? 17.516 14.805 -8.391 1 96.94 184 TYR B N 1
ATOM 3176 C CA . TYR B 1 184 ? 16.328 15.562 -8.789 1 96.94 184 TYR B CA 1
ATOM 3177 C C . TYR B 1 184 ? 15.516 15.969 -7.574 1 96.94 184 TYR B C 1
ATOM 3179 O O . TYR B 1 184 ? 15.023 17.094 -7.492 1 96.94 184 TYR B O 1
ATOM 3187 N N . LEU B 1 185 ? 15.344 15.133 -6.609 1 97.75 185 LEU B N 1
ATOM 3188 C CA . LEU B 1 185 ? 14.461 15.398 -5.48 1 97.75 185 LEU B CA 1
ATOM 3189 C C . LEU B 1 185 ? 15.117 16.375 -4.5 1 97.75 185 LEU B C 1
ATOM 3191 O O . LEU B 1 185 ? 16.234 16.125 -4.035 1 97.75 185 LEU B O 1
ATOM 3195 N N . PRO B 1 186 ? 14.422 17.422 -4.223 1 97.25 186 PRO B N 1
ATOM 3196 C CA . PRO B 1 186 ? 14.906 18.297 -3.152 1 97.25 186 PRO B CA 1
ATOM 3197 C C . PRO B 1 186 ? 14.523 17.797 -1.762 1 97.25 186 PRO B C 1
ATOM 3199 O O . PRO B 1 186 ? 13.734 16.859 -1.634 1 97.25 186 PRO B O 1
ATOM 3202 N N . GLU B 1 187 ? 15.164 18.391 -0.812 1 97.75 187 GLU B N 1
ATOM 3203 C CA . GLU B 1 187 ? 14.742 18.094 0.554 1 97.75 187 GLU B CA 1
ATOM 3204 C C . GLU B 1 187 ? 13.398 18.75 0.869 1 97.75 187 GLU B C 1
ATOM 3206 O O . GLU B 1 187 ? 13.016 19.734 0.228 1 97.75 187 GLU B O 1
ATOM 3211 N N . SER B 1 188 ? 12.664 18.219 1.831 1 96.19 188 SER B N 1
ATOM 3212 C CA . SER B 1 188 ? 11.383 18.734 2.289 1 96.19 188 SER B CA 1
ATOM 3213 C C . SER B 1 188 ? 11.523 20.156 2.811 1 96.19 188 SER B C 1
ATOM 3215 O O . SER B 1 188 ? 12.305 20.422 3.732 1 96.19 188 SER B O 1
ATOM 3217 N N . PRO B 1 189 ? 10.781 21.031 2.23 1 94.56 189 PRO B N 1
ATOM 3218 C CA . PRO B 1 189 ? 10.852 22.406 2.746 1 94.56 189 PRO B CA 1
ATOM 3219 C C . PRO B 1 189 ? 10.406 22.516 4.203 1 94.56 189 PRO B C 1
ATOM 3221 O O . PRO B 1 189 ? 10.961 23.297 4.969 1 94.56 189 PRO B O 1
ATOM 3224 N N . ARG B 1 190 ? 9.469 21.781 4.508 1 92.19 190 ARG B N 1
ATOM 3225 C CA . ARG B 1 190 ? 9.008 21.766 5.891 1 92.19 190 ARG B CA 1
ATOM 3226 C C . ARG B 1 190 ? 10.109 21.312 6.84 1 92.19 190 ARG B C 1
ATOM 3228 O O . ARG B 1 190 ? 10.273 21.859 7.926 1 92.19 190 ARG B O 1
ATOM 3235 N N . TRP B 1 191 ? 10.758 20.297 6.418 1 93.75 191 TRP B N 1
ATOM 3236 C CA . TRP B 1 191 ? 11.859 19.797 7.234 1 93.75 191 TRP B CA 1
ATOM 3237 C C . TRP B 1 1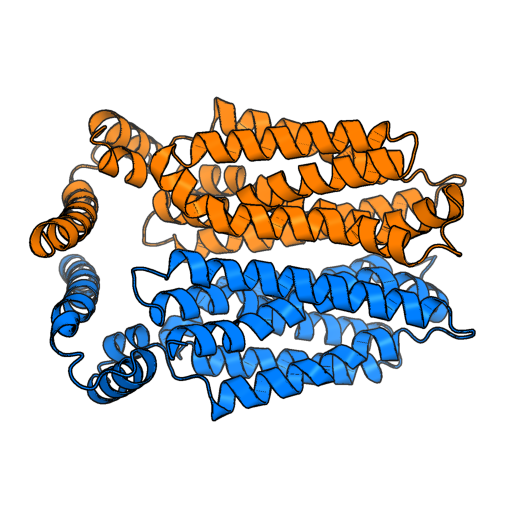91 ? 12.977 20.828 7.332 1 93.75 191 TRP B C 1
ATOM 3239 O O . TRP B 1 191 ? 13.531 21.047 8.414 1 93.75 191 TRP B O 1
ATOM 3249 N N . LEU B 1 192 ? 13.289 21.5 6.277 1 94.56 192 LEU B N 1
ATOM 3250 C CA . LEU B 1 192 ? 14.328 22.516 6.266 1 94.56 192 LEU B CA 1
ATOM 3251 C C . LEU B 1 192 ? 13.977 23.656 7.211 1 94.56 192 LEU B C 1
ATOM 3253 O O . LEU B 1 192 ? 14.836 24.141 7.957 1 94.56 192 LEU B O 1
ATOM 3257 N N . VAL B 1 193 ? 12.758 24.031 7.184 1 91.25 193 VAL B N 1
ATOM 3258 C CA . VAL B 1 193 ? 12.297 25.094 8.062 1 91.25 193 VAL B CA 1
ATOM 3259 C C . VAL B 1 193 ? 12.438 24.656 9.523 1 91.25 193 VAL B C 1
ATOM 3261 O O . VAL B 1 193 ? 12.859 25.438 10.375 1 91.25 193 VAL B O 1
ATOM 3264 N N . SER B 1 194 ? 12.102 23.422 9.766 1 91.5 194 SER B N 1
ATOM 3265 C CA . SER B 1 194 ? 12.172 22.906 11.133 1 91.5 194 SER B CA 1
ATOM 3266 C C . SER B 1 194 ? 13.609 22.875 11.641 1 91.5 194 SER B C 1
ATOM 3268 O O . SER B 1 194 ? 13.844 22.906 12.844 1 91.5 194 SER B O 1
ATOM 3270 N N . LYS B 1 195 ? 14.539 22.875 10.742 1 94.19 195 LYS B N 1
ATOM 3271 C CA . LYS B 1 195 ? 15.953 22.828 11.117 1 94.19 195 LYS B CA 1
ATOM 3272 C C . LYS B 1 195 ? 16.578 24.219 11.047 1 94.19 195 LYS B C 1
ATOM 3274 O O . LYS B 1 195 ? 17.781 24.375 11.203 1 94.19 195 LYS B O 1
ATOM 3279 N N . GLY B 1 196 ? 15.797 25.172 10.688 1 92 196 GLY B N 1
ATOM 3280 C CA . GLY B 1 196 ? 16.266 26.547 10.641 1 92 196 GLY B CA 1
ATOM 3281 C C . GLY B 1 196 ? 16.969 26.891 9.344 1 92 196 GLY B C 1
ATOM 3282 O O . GLY B 1 196 ? 17.625 27.938 9.242 1 92 196 GLY B O 1
ATOM 3283 N N . ARG B 1 197 ? 16.953 26.047 8.422 1 93.69 197 ARG B N 1
ATOM 3284 C CA . ARG B 1 197 ? 17.578 26.281 7.125 1 93.69 197 ARG B CA 1
ATOM 3285 C C . ARG B 1 197 ? 16.609 26.984 6.176 1 93.69 197 ARG B C 1
ATOM 3287 O O . ARG B 1 197 ? 16.297 26.453 5.109 1 93.69 197 ARG B O 1
ATOM 3294 N N . MET B 1 198 ? 16.281 28.234 6.492 1 91.56 198 MET B N 1
ATOM 3295 C CA . MET B 1 198 ? 15.211 29 5.863 1 91.56 198 MET B CA 1
ATOM 3296 C C . MET B 1 198 ? 15.562 29.344 4.426 1 91.56 198 MET B C 1
ATOM 3298 O O . MET B 1 198 ? 14.703 29.312 3.541 1 91.56 198 MET B O 1
ATOM 3302 N N . ALA B 1 199 ? 16.75 29.703 4.18 1 91.56 199 ALA B N 1
ATOM 3303 C CA . ALA B 1 199 ? 17.156 30.094 2.832 1 91.56 199 ALA B CA 1
ATOM 3304 C C . ALA B 1 199 ? 17 28.938 1.852 1 91.56 199 ALA B C 1
ATOM 3306 O O . ALA B 1 199 ? 16.516 29.125 0.734 1 91.56 199 ALA B O 1
ATOM 3307 N N . GLU B 1 200 ? 17.453 27.844 2.299 1 93.88 200 GLU B N 1
ATOM 3308 C CA . GLU B 1 200 ? 17.328 26.656 1.465 1 93.88 200 GLU B CA 1
ATOM 3309 C C . GLU B 1 200 ? 15.852 26.297 1.245 1 93.88 200 GLU B C 1
ATOM 3311 O O . GLU B 1 200 ? 15.469 25.891 0.146 1 93.88 200 GLU B O 1
ATOM 3316 N N . ALA B 1 201 ? 15.07 26.359 2.26 1 93.75 201 ALA B N 1
ATOM 3317 C CA . ALA B 1 201 ? 13.641 26.078 2.16 1 93.75 201 ALA B CA 1
ATOM 3318 C C . ALA B 1 201 ? 12.977 26.969 1.121 1 93.75 201 ALA B C 1
ATOM 3320 O O . ALA B 1 201 ? 12.156 26.5 0.324 1 93.75 201 ALA B O 1
ATOM 3321 N N . LYS B 1 202 ? 13.32 28.203 1.151 1 89.19 202 LYS B N 1
ATOM 3322 C CA . LYS B 1 202 ? 12.766 29.172 0.209 1 89.19 202 LYS B CA 1
ATOM 3323 C C . LYS B 1 202 ? 13.133 28.812 -1.228 1 89.19 202 LYS B C 1
ATOM 3325 O O . LYS B 1 202 ? 12.297 28.891 -2.125 1 89.19 202 LYS B O 1
ATOM 3330 N N . ARG B 1 203 ? 14.344 28.5 -1.434 1 91.44 203 ARG B N 1
ATOM 3331 C CA . ARG B 1 203 ? 14.812 28.125 -2.766 1 91.44 203 ARG B CA 1
ATOM 3332 C C . ARG B 1 203 ? 14.047 26.906 -3.291 1 91.44 203 ARG B C 1
ATOM 3334 O O . ARG B 1 203 ? 13.672 26.875 -4.465 1 91.44 203 ARG B O 1
ATOM 3341 N N . VAL B 1 204 ? 13.875 25.922 -2.406 1 92.44 204 VAL B N 1
ATOM 3342 C CA . VAL B 1 204 ? 13.156 24.719 -2.793 1 92.44 204 VAL B CA 1
ATOM 3343 C C . VAL B 1 204 ? 11.711 25.062 -3.148 1 92.44 204 VAL B C 1
ATOM 3345 O O . VAL B 1 204 ? 11.188 24.578 -4.156 1 92.44 204 VAL B O 1
ATOM 3348 N N . LEU B 1 205 ? 11.125 25.875 -2.367 1 89.75 205 LEU B N 1
ATOM 3349 C CA . LEU B 1 205 ? 9.734 26.25 -2.592 1 89.75 205 LEU B CA 1
ATOM 3350 C C . LEU B 1 205 ? 9.586 27.016 -3.898 1 89.75 205 LEU B C 1
ATOM 3352 O O . LEU B 1 205 ? 8.602 26.844 -4.617 1 89.75 205 LEU B O 1
ATOM 3356 N N . GLN B 1 206 ? 10.477 27.844 -4.18 1 87 206 GLN B N 1
ATOM 3357 C CA . GLN B 1 206 ? 10.477 28.594 -5.43 1 87 206 GLN B CA 1
ATOM 3358 C C . GLN B 1 206 ? 10.602 27.672 -6.633 1 87 206 GLN B C 1
ATOM 3360 O O . GLN B 1 206 ? 9.961 27.891 -7.66 1 87 206 GLN B O 1
ATOM 3365 N N . GLY B 1 207 ? 11.414 26.75 -6.496 1 86.5 207 GLY B N 1
ATOM 3366 C CA . GLY B 1 207 ? 11.562 25.781 -7.562 1 86.5 207 GLY B CA 1
ATOM 3367 C C . GLY B 1 207 ? 10.32 24.938 -7.785 1 86.5 207 GLY B C 1
ATOM 3368 O O . GLY B 1 207 ? 9.969 24.625 -8.922 1 86.5 207 GLY B O 1
ATOM 3369 N N . LEU B 1 208 ? 9.688 24.609 -6.809 1 87.69 208 LEU B N 1
ATOM 3370 C CA . LEU B 1 208 ? 8.492 23.781 -6.887 1 87.69 208 LEU B CA 1
ATOM 3371 C C . LEU B 1 208 ? 7.328 24.547 -7.488 1 87.69 208 LEU B C 1
ATOM 3373 O O . LEU B 1 208 ? 6.473 23.969 -8.164 1 87.69 208 LEU B O 1
ATOM 3377 N N . ARG B 1 209 ? 7.184 25.766 -7.215 1 78.38 209 ARG B N 1
ATOM 3378 C CA . ARG B 1 209 ? 6.043 26.578 -7.641 1 78.38 209 ARG B CA 1
ATOM 3379 C C . ARG B 1 209 ? 6.344 27.297 -8.953 1 78.38 209 ARG B C 1
ATOM 3381 O O . ARG B 1 209 ? 5.43 27.75 -9.641 1 78.38 209 ARG B O 1
ATOM 3388 N N . GLY B 1 210 ? 7.492 27.219 -9.391 1 65.19 210 GLY B N 1
ATOM 3389 C CA . GLY B 1 210 ? 7.863 27.953 -10.594 1 65.19 210 GLY B CA 1
ATOM 3390 C C . GLY B 1 210 ? 7.793 29.453 -10.422 1 65.19 210 GLY B C 1
ATOM 3391 O O . GLY B 1 210 ? 7.594 30.188 -11.391 1 65.19 210 GLY B O 1
ATOM 3392 N N . ARG B 1 211 ? 7.336 29.922 -9.242 1 60.19 211 ARG B N 1
ATOM 3393 C CA . ARG B 1 211 ? 7.176 31.375 -9.094 1 60.19 211 ARG B CA 1
ATOM 3394 C C . ARG B 1 211 ? 8.211 31.938 -8.133 1 60.19 211 ARG B C 1
ATOM 3396 O O . ARG B 1 211 ? 8.648 31.266 -7.203 1 60.19 211 ARG B O 1
ATOM 3403 N N . GLU B 1 212 ? 8.836 33.031 -8.578 1 52.44 212 GLU B N 1
ATOM 3404 C CA . GLU B 1 212 ? 9.836 33.781 -7.797 1 52.44 212 GLU B CA 1
ATOM 3405 C C . GLU B 1 212 ? 9.281 34.188 -6.438 1 52.44 212 GLU B C 1
ATOM 3407 O O . GLU B 1 212 ? 10 34.188 -5.438 1 52.44 212 GLU B O 1
ATOM 3412 N N . ASP B 1 213 ? 8.094 34.938 -6.273 1 46.41 213 ASP B N 1
ATOM 3413 C CA . ASP B 1 213 ? 7.66 35.562 -5.02 1 46.41 213 ASP B CA 1
ATOM 3414 C C . ASP B 1 213 ? 6.805 34.594 -4.211 1 46.41 213 ASP B C 1
ATOM 3416 O O . ASP B 1 213 ? 5.652 34.312 -4.562 1 46.41 213 ASP B O 1
ATOM 3420 N N . VAL B 1 214 ? 7.426 33.688 -3.545 1 53.59 214 VAL B N 1
ATOM 3421 C CA . VAL B 1 214 ? 6.742 32.781 -2.648 1 53.59 214 VAL B CA 1
ATOM 3422 C C . VAL B 1 214 ? 6.531 33.438 -1.286 1 53.59 214 VAL B C 1
ATOM 3424 O O . VAL B 1 214 ? 6.199 32.75 -0.31 1 53.59 214 VAL B O 1
ATOM 3427 N N . SER B 1 215 ? 6.848 34.719 -1.031 1 48.06 215 SER B N 1
ATOM 3428 C CA . SER B 1 215 ? 6.785 35.438 0.238 1 48.06 215 SER B CA 1
ATOM 3429 C C . SER B 1 215 ? 5.398 35.344 0.867 1 48.06 215 SER B C 1
ATOM 3431 O O . SER B 1 215 ? 5.254 35.469 2.086 1 48.06 215 SER B O 1
ATOM 3433 N N . GLU B 1 216 ? 4.473 35.219 0.101 1 45.69 216 GLU B N 1
ATOM 3434 C CA . GLU B 1 216 ? 3.139 35.312 0.684 1 45.69 216 GLU B CA 1
ATOM 3435 C C . GLU B 1 216 ? 2.805 34.062 1.481 1 45.69 216 GLU B C 1
ATOM 3437 O O . GLU B 1 216 ? 2.006 34.094 2.42 1 45.69 216 GLU B O 1
ATOM 3442 N N . LYS B 1 217 ? 3.35 32.969 1.195 1 51.06 217 LYS B N 1
ATOM 3443 C CA . LYS B 1 217 ? 2.934 31.734 1.859 1 51.06 217 LYS B CA 1
ATOM 3444 C C . LYS B 1 217 ? 3.875 31.375 3.01 1 51.06 217 LYS B C 1
ATOM 3446 O O . LYS B 1 217 ? 3.623 30.438 3.76 1 51.06 217 LYS B O 1
ATOM 3451 N N . TRP B 1 218 ? 4.953 32.125 3.303 1 46.91 218 TRP B N 1
ATOM 3452 C CA . TRP B 1 218 ? 5.926 32 4.383 1 46.91 218 TRP B CA 1
ATOM 3453 C C . TRP B 1 218 ? 5.238 32.062 5.742 1 46.91 218 TRP B C 1
ATOM 3455 O O . TRP B 1 218 ? 5.547 31.266 6.633 1 46.91 218 TRP B O 1
ATOM 3465 N N . PRO B 1 219 ? 4.453 33 5.848 1 43.91 219 PRO B N 1
ATOM 3466 C CA . PRO B 1 219 ? 3.816 33.094 7.164 1 43.91 219 PRO B CA 1
ATOM 3467 C C . PRO B 1 219 ? 3.037 31.828 7.52 1 43.91 219 PRO B C 1
ATOM 3469 O O . PRO B 1 219 ? 2.953 31.453 8.695 1 43.91 219 PRO B O 1
ATOM 3472 N N . PHE B 1 220 ? 2.652 31.156 6.555 1 44.91 220 PHE B N 1
ATOM 3473 C CA . PHE B 1 220 ? 1.849 29.984 6.836 1 44.91 220 PHE B CA 1
ATOM 3474 C C . PHE B 1 220 ? 2.736 28.797 7.203 1 44.91 220 PHE B C 1
ATOM 3476 O O . PHE B 1 220 ? 2.424 28.047 8.125 1 44.91 220 PHE B O 1
ATOM 3483 N N . LEU B 1 221 ? 3.832 28.641 6.531 1 47.56 221 LEU B N 1
ATOM 3484 C CA . LEU B 1 221 ? 4.793 27.609 6.887 1 47.56 221 LEU B CA 1
ATOM 3485 C C . LEU B 1 221 ? 5.379 27.859 8.273 1 47.56 221 LEU B C 1
ATOM 3487 O O . LEU B 1 221 ? 5.555 26.922 9.055 1 47.56 221 LEU B O 1
ATOM 3491 N N . LEU B 1 222 ? 5.707 29.141 8.555 1 45.75 222 LEU B N 1
ATOM 3492 C CA . LEU B 1 222 ? 6.223 29.531 9.859 1 45.75 222 LEU B CA 1
ATOM 3493 C C . LEU B 1 222 ? 5.164 29.344 10.938 1 45.75 222 LEU B C 1
ATOM 3495 O O . LEU B 1 222 ? 5.484 28.953 12.062 1 45.75 222 LEU B O 1
ATOM 3499 N N . LYS B 1 223 ? 3.977 29.688 10.648 1 45.16 223 LYS B N 1
ATOM 3500 C CA . LYS B 1 223 ? 2.895 29.578 11.625 1 45.16 223 LYS B CA 1
ATOM 3501 C C . LYS B 1 223 ? 2.637 28.109 11.984 1 45.16 223 LYS B C 1
ATOM 3503 O O . LYS B 1 223 ? 2.439 27.781 13.156 1 45.16 223 LYS B O 1
ATOM 3508 N N . ASP B 1 224 ? 2.723 27.312 11.102 1 45.22 224 ASP B N 1
ATOM 3509 C CA . ASP B 1 224 ? 2.555 25.891 11.367 1 45.22 224 ASP B CA 1
ATOM 3510 C C . ASP B 1 224 ? 3.719 25.344 12.188 1 45.22 224 ASP B C 1
ATOM 3512 O O . ASP B 1 224 ? 3.527 24.5 13.062 1 45.22 224 ASP B O 1
ATOM 3516 N N . TRP B 1 225 ? 4.941 25.859 11.945 1 46.34 225 TRP B N 1
ATOM 3517 C CA . TRP B 1 225 ? 6.141 25.562 12.719 1 46.34 225 TRP B CA 1
ATOM 3518 C C . TRP B 1 225 ? 6.047 26.141 14.125 1 46.34 225 TRP B C 1
ATOM 3520 O O . TRP B 1 225 ? 6.355 25.469 15.109 1 46.34 225 TRP B O 1
ATOM 3530 N N . VAL B 1 226 ? 5.754 27.406 14.242 1 42.88 226 VAL B N 1
ATOM 3531 C CA . VAL B 1 226 ? 5.656 28.094 15.531 1 42.88 226 VAL B CA 1
ATOM 3532 C C . VAL B 1 226 ? 4.559 27.453 16.375 1 42.88 226 VAL B C 1
ATOM 3534 O O . VAL B 1 226 ? 4.738 27.219 17.578 1 42.88 226 VAL B O 1
ATOM 3537 N N . LEU B 1 227 ? 3.555 27.203 15.734 1 42.38 227 LEU B N 1
ATOM 3538 C CA . LEU B 1 227 ? 2.465 26.562 16.453 1 42.38 227 LEU B CA 1
ATOM 3539 C C . LEU B 1 227 ? 2.848 25.156 16.875 1 42.38 227 LEU B C 1
ATOM 3541 O O . LEU B 1 227 ? 2.43 24.672 17.938 1 42.38 227 LEU B O 1
ATOM 3545 N N . GLY B 1 228 ? 3.617 24.484 16.047 1 42.53 228 GLY B N 1
ATOM 3546 C CA . GLY B 1 228 ? 4.191 23.219 16.469 1 42.53 228 GLY B CA 1
ATOM 3547 C C . GLY B 1 228 ? 5.223 23.375 17.578 1 42.53 228 GLY B C 1
ATOM 3548 O O . GLY B 1 228 ? 5.293 22.547 18.484 1 42.53 228 GLY B O 1
ATOM 3549 N N . LYS B 1 229 ? 6.082 24.391 17.688 1 44.84 229 LYS B N 1
ATOM 3550 C CA . LYS B 1 229 ? 7.066 24.672 18.734 1 44.84 229 LYS B CA 1
ATOM 3551 C C . LYS B 1 229 ? 6.398 25.234 19.984 1 44.84 229 LYS B C 1
ATOM 3553 O O . LYS B 1 229 ? 6.809 24.938 21.109 1 44.84 229 LYS B O 1
ATOM 3558 N N . THR B 1 230 ? 5.578 26.125 19.812 1 39.56 230 THR B N 1
ATOM 3559 C CA . THR B 1 230 ? 4.977 26.719 21 1 39.56 230 THR B CA 1
ATOM 3560 C C . THR B 1 230 ? 4.246 25.656 21.828 1 39.56 230 THR B C 1
ATOM 3562 O O . THR B 1 230 ? 4.125 25.797 23.047 1 39.56 230 THR B O 1
ATOM 3565 N N . HIS B 1 231 ? 3.766 24.688 21.234 1 38.91 231 HIS B N 1
ATOM 3566 C CA . HIS B 1 231 ? 3.23 23.578 22.031 1 38.91 231 HIS B CA 1
ATOM 3567 C C . HIS B 1 231 ? 4.344 22.828 22.75 1 38.91 231 HIS B C 1
ATOM 3569 O O . HIS B 1 231 ? 4.133 22.312 23.859 1 38.91 231 HIS B O 1
ATOM 3575 N N . ILE B 1 232 ? 5.566 22.75 22.219 1 38.16 232 ILE B N 1
ATOM 3576 C CA . ILE B 1 232 ? 6.695 22.156 22.922 1 38.16 232 ILE B CA 1
ATOM 3577 C C . ILE B 1 232 ? 7.141 23.094 24.047 1 38.16 232 ILE B C 1
ATOM 3579 O O . ILE B 1 232 ? 7.449 22.641 25.156 1 38.16 232 ILE B O 1
ATOM 3583 N N . LEU B 1 233 ? 7.211 24.328 23.859 1 38.22 233 LEU B N 1
ATOM 3584 C CA . LEU B 1 233 ? 7.719 25.203 24.906 1 38.22 233 LEU B CA 1
ATOM 3585 C C . LEU B 1 233 ? 6.734 25.312 26.062 1 38.22 233 LEU B C 1
ATOM 3587 O O . LEU B 1 233 ? 7.129 25.594 27.203 1 38.22 233 LEU B O 1
ATOM 3591 N N . ARG B 1 234 ? 5.406 25.266 25.891 1 40.09 234 ARG B N 1
ATOM 3592 C CA . ARG B 1 234 ? 4.531 25.391 27.047 1 40.09 234 ARG B CA 1
ATOM 3593 C C . ARG B 1 234 ? 4.551 24.125 27.906 1 40.09 234 ARG B C 1
ATOM 3595 O O . ARG B 1 234 ? 4.07 24.125 29.031 1 40.09 234 ARG B O 1
ATOM 3602 N N . ASN B 1 235 ? 4.934 22.969 27.297 1 36.78 235 ASN B N 1
ATOM 3603 C CA . ASN B 1 235 ? 5.059 21.812 28.188 1 36.78 235 ASN B CA 1
ATOM 3604 C C . ASN B 1 235 ? 6.41 21.781 28.891 1 36.78 235 ASN B C 1
ATOM 3606 O O . ASN B 1 235 ? 6.773 20.781 29.5 1 36.78 235 ASN B O 1
ATOM 3610 N N . THR B 1 236 ? 7.273 22.766 28.547 1 32.03 236 THR B N 1
ATOM 3611 C CA . THR B 1 236 ? 8.383 22.906 29.484 1 32.03 236 THR B CA 1
ATOM 3612 C C . THR B 1 236 ? 8.039 23.938 30.562 1 32.03 236 THR B C 1
ATOM 3614 O O . THR B 1 236 ? 7.383 24.938 30.297 1 32.03 236 THR B O 1
#

Foldseek 3Di:
DFLLLVLLLLLLLLLLLVLQQLQLCVLLLVVVCVVQVCPVPVPLSVLLNVQLVVLLVVLLVCLVVVCLVPFLLVLLLVLLVLLQVLLQQLLVVPHSVSSSVSSNSNSNSSNSSVNRSLVLSCLQDDPVCNVVSSCSNVVSSVVSNVVLNVVSVVQVPDPDRDSSCSSNVSNVSSVVSNCCSVPPHDTRLLSCVLVVVNVSSLVSNCRRRVHNCPVVCVVVSVVVNVVVVVVVVVVD/DFLLLVLLLLLLLLLLLVLQQLQLCVLLLVVVCVVQVCPVPVPLSVLLNVLLVVLLVVLLVCLVVVCLVPFLLVLLLVLLVLLQVLLQQLLVVPDSVSSSVSSNSNSNSSNSSVNRSLVLSCLQDDPVCNVVSSCSNVVSSVVSNVVLNVVSVVQVPDPDRDSSCSSNVSNVSSVVSNCCSVPPHDTRLLSCVLVVVNVSSLVSNCRRRVHDCPVVCVVVSVVVNVVVVVVVVVVD

Organism: Triticum turgidum subsp. durum (NCBI:txid4567)

InterPro domains:
  IPR005828 Major facilitator, sugar transporter-like [PF00083] (7-217)
  IPR005829 Sugar transporter, conserved site [PS00216] (63-80)
  IPR005829 Sugar transporter, conserved site [PS00217] (105-130)
  IPR020846 Major facilitator superfamily domain [PS50850] (7-236)
  IPR036259 MFS transporter superfamily [G3DSA:1.20.1250.20] (2-225)
  IPR036259 MFS transporter superfamily [SSF103473] (6-221)
  IPR050814 Myo-inositol Transporter [PTHR48020] (4-213)

Secondary structure (DSSP, 8-state):
--HHHHHHHHHTHHHHHHHHHHHHHHHHHHHHHHHTTGGG-HHHHHHHHHHHHHHHHHHHHHHHHHHHHH-SHHHHHHHHHHHHHHHHHHHH--SHHHHHHHHHHHHHHHHHHHHHHHHHHHHHS-TTTHHHHTTHHHHHHHHHHHHHHHHHHHHHTSSS--HHHHHHTTHHHHHHHHHHHHHTPPPPHHHHHHTT-HHHHHHHHHHHHT-S--TTTHHHHHHHHHHHHHHHHHT-/--HHHHHHHHHTHHHHHHHHHHHHHHHHHHHHHHHTTGGG-HHHHHHHHHHHHHHHHHHHHHHHHHHHHH-SHHHHHHHHHHHHHHHHHHHH--SHHHHHHHHHHHHHHHHHHHHHHHHHHHHHS-TTTHHHHTTHHHHHHHHHHHHHHHHHHHHHTSSS--HHHHHHTTHHHHHHHHHHHHHTPPPPHHHHHHTT-HHHHHHHHHHHHT-S--TTTHHHHHHHHHHHHHHHHHT-

Solvent-accessible surface area (backbone atoms only — not comparable to full-atom values): 22940 Å² total; per-residue (Å²): 128,53,41,31,56,57,46,37,56,56,48,19,43,42,24,16,51,41,21,22,50,61,39,33,50,52,57,32,48,64,53,47,34,63,74,67,61,30,83,85,36,61,67,60,56,51,40,55,62,40,30,23,43,51,26,16,41,59,33,31,63,47,42,64,65,48,28,72,71,72,35,56,40,63,47,50,33,49,16,21,47,29,32,24,51,20,11,51,43,31,42,62,40,88,46,68,68,52,33,38,52,19,29,26,43,29,6,37,13,35,12,35,24,67,55,43,36,56,53,49,37,58,47,54,35,56,80,90,50,27,70,59,58,59,29,39,40,55,42,30,16,38,49,20,23,48,56,24,44,52,49,51,53,60,42,63,71,40,96,74,61,53,45,33,56,64,50,20,56,50,24,57,64,20,49,52,41,30,50,40,38,71,76,64,48,67,64,39,34,56,58,28,47,74,70,66,39,50,70,60,20,50,54,49,50,25,55,28,64,72,36,87,83,55,71,81,57,44,62,55,59,48,47,56,48,48,56,57,44,52,58,55,54,69,76,96,128,53,41,32,56,57,46,38,56,56,48,20,43,44,25,16,51,42,22,22,50,60,39,32,51,52,57,32,48,64,51,47,34,63,75,68,60,31,84,84,35,60,66,61,56,52,38,55,63,39,29,23,44,51,25,17,41,58,33,31,64,46,41,61,65,49,28,71,72,72,33,56,41,64,46,50,34,48,16,21,47,29,32,25,51,19,12,50,42,32,41,62,40,88,46,69,66,53,33,38,51,19,28,27,42,31,7,37,14,36,12,35,25,67,53,43,36,55,54,50,36,59,48,53,33,56,81,89,49,28,71,60,58,59,30,39,40,55,41,29,17,40,47,20,22,49,55,24,45,53,49,50,52,60,41,62,73,40,96,74,60,54,47,33,56,63,52,20,55,50,24,56,63,19,48,53,42,30,51,42,39,70,75,63,48,68,64,39,33,56,57,29,45,75,70,66,40,50,69,60,21,50,52,48,50,25,55,28,64,73,38,87,83,55,70,81,57,45,62,54,60,48,46,56,48,48,57,56,44,52,59,55,55,69,76,96

Nearest PDB structures (foldseek):
  9g11-assembly1_A  TM=8.894E-01  e=2.261E-09  Arabidopsis thaliana
  7aar-assembly1_A  TM=8.666E-01  e=3.216E-09  Arabidopsis thaliana
  6h7d-assembly1_A  TM=8.901E-01  e=1.377E-08  Arabidopsis thaliana
  8y66-assembly1_A  TM=9.002E-01  e=5.401E-08  Homo sapiens
  8tth-assembly1_A  TM=7.654E-01  e=4.153E-04  Staphylococcus aureus